Protein 8PZG (pdb70)

Organism: NCBI:txid77133

B-factor: mean 26.81, std 13.05, range [5.9, 89.73]

Sequence (596 aa):
TQQQAKANGISSINYEDRGPADGIPILLVNGYTSSTMMSWPLELMDGLKARGFRVIRYDNRDVGRTEKFKGVPDIGEVVKALREGKTPETPYTLSDMAADGIGLMDALGIERAHVMMGISMGGMIVQAMAINHPERLVSVTSIMSTTGNYDLPKASDEAMAALQQQPASHDREVVIRHRMKARRVYQSPAFPRSDEALYALCATEFDHMYYPEGASRQYAAIVGDGSRVERLKKVRVPFLVIHGKADPLVPVEGGIDTAKCVPGAKLELIEGMGHDLPVELCPRYVDLIAEHALAAGRKAATQQQAKANGISINYEDRGPADGIPILLVNGYTSTMMSWPLELMDGLKARGFRVIIRYDNRRDVGRTEKFKGVPDIGEVVKALREGKTPETPYTLSDMAADGIGLMDALGIERAHVMMGISMGGMIVQAMAINHPERLVSVTSIMSTTGNYDLPKASDEAMAALQQQPASHDREVVIRHRMKARRVYQSPAFPRSDEALYALCATEFDHMYYPEGASRQYAAIVGDGSRVERLKKVRVPFLVIHGKADPLVPVEGGIDTAKCVPGAKKLELIEGMGHDLPVELCPRYVDLIAEHALAAGRKAA

Radius of gyration: 26.82 Å; Cα contacts (8 Å, |Δi|>4): 1291; chains: 2; bounding box: 54×85×56 Å

Nearest PDB structures (foldseek):
  8pzg-assembly2_B  TM=1.003E+00  e=4.464E-68  metagenome
  7ots-assembly2_B  TM=7.977E-01  e=4.251E-17  Homo sapiens
  2wue-assembly1_A  TM=7.257E-01  e=4.369E-18  Mycobacterium tuberculosis H37Rv
  5jz9-assembly1_A  TM=7.332E-01  e=1.911E-17  Mycobacterium tuberculosis CDC1551
  8ckp-assembly1_I  TM=7.762E-01  e=7.441E-15  Haloferax mediterranei

InterPro domains:
  IPR000073 Alpha/beta hydrolase fold-1 [PF00561] (27-277)
  IPR029058 Alpha/Beta hydrolase fold [G3DSA:3.40.50.1820] (4-296)
  IPR029058 Alpha/Beta hydrolase fold [SSF53474] (5-291)
  IPR050471 AB hydrolase [PTHR43433] (5-297)

Foldseek 3Di:
DWDWDQFLNWIKTKDFQDDPQFAEEEEAEAFQFFQLQDDPLQVVLLVVLRYGYMYIGFEQHFPIHHDDDQDDLVQLVVCVVVVHQDDARDALLSRLRRRVRVCVRVVQQAHAYEYAASGLVSQLSCLLPPVRRYLEYERELYFQLAPPDDAFDPLLVCLVPDAFPDLDLVSRLVSVLVNCVVFFQQVFDDDPVVSSVSSNVRVVSDDRVSSRSRSVSNVNSVHGCLQSLLPGDRAYEFEYECRARHRHCVRSVSSQVRNPPYHYHYHYRGTRGDHSVCSNVVSVVVSVSSVVSNVDDD/DWDWFQFLNWIKIKDFQDDPQFAEEEEAEAFQFFQLLDDPLLVVLLVVLRYGYMYIGFEQAFPIDHDDDQDDVVQLVVCVVVVHQGDAPDALLSRLRRRVRVCVRVVHQAHAYEYAASGLVSVLSCLLPPVRRYLEYERELYAQLPPPDDAFDPLLVCLVPPAFPDQDLVSRLVSVLVSCVVFFQQVFDDDPVVSSVSSNVRVVSDDRVSSNSRSVSNVVSVHGCQVSQLPGDHAYEYEYECRERHRHCVRSVSSQVRHPPYHYHYHYSGYRGDHSVCSNVVSVVCSVSSVVSVVVVD

Structure (mmCIF, N/CA/C/O backbone):
data_8PZG
#
_entry.id   8PZG
#
_cell.length_a   43.980
_cell.length_b   74.950
_cell.length_c   159.440
_cell.angle_alpha   90.000
_cell.angle_beta   90.000
_cell.angle_gamma   90.000
#
_symmetry.space_group_name_H-M   'P 21 21 21'
#
loop_
_entity.id
_entity.type
_entity.pdbx_description
1 polymer ORF17
2 water water
#
loop_
_atom_site.group_PDB
_atom_site.id
_atom_site.type_symbol
_atom_site.label_atom_id
_atom_site.label_alt_id
_atom_site.label_comp_id
_atom_site.label_asym_id
_atom_site.label_entity_id
_atom_site.label_seq_id
_atom_site.pdbx_PDB_ins_code
_atom_site.Cartn_x
_atom_site.Cartn_y
_atom_site.Cartn_z
_atom_site.occupancy
_atom_site.B_iso_or_equiv
_atom_site.auth_seq_id
_atom_site.auth_comp_id
_atom_site.auth_asym_id
_atom_site.auth_atom_id
_atom_site.pdbx_PDB_model_num
ATOM 1 N N . THR A 1 11 ? -7.34547 26.43628 -9.58359 1.000 66.12196 2 THR A N 1
ATOM 2 C CA . THR A 1 11 ? -7.65980 26.45932 -11.00854 1.000 66.94460 2 THR A CA 1
ATOM 3 C C . THR A 1 11 ? -8.61048 27.60448 -11.34796 1.000 61.26858 2 THR A C 1
ATOM 4 O O . THR A 1 11 ? -8.25192 28.51007 -12.10012 1.000 61.21346 2 THR A O 1
ATOM 8 N N . GLN A 1 12 ? -9.81952 27.56016 -10.79293 1.000 57.10361 3 GLN A N 1
ATOM 9 C CA . GLN A 1 12 ? -10.78909 28.63690 -10.95879 1.000 58.33887 3 GLN A CA 1
ATOM 10 C C . GLN A 1 12 ? -10.63792 29.62269 -9.80688 1.000 54.31704 3 GLN A C 1
ATOM 11 O O . GLN A 1 12 ? -10.87158 29.26902 -8.64526 1.000 49.56243 3 GLN A O 1
ATOM 17 N N . GLN A 1 13 ? -10.26117 30.85555 -10.13230 1.000 51.20824 4 GLN A N 1
ATOM 18 C CA . GLN A 1 13 ? -10.08593 31.92122 -9.16111 1.000 50.19616 4 GLN A CA 1
ATOM 19 C C . GLN A 1 13 ? -11.01606 33.07414 -9.51217 1.000 44.91372 4 GLN A C 1
ATOM 20 O O . GLN A 1 13 ? -11.50391 33.18865 -10.63557 1.000 29.23640 4 GLN A O 1
ATOM 26 N N . GLN A 1 14 ? -11.26820 33.94166 -8.54185 1.000 53.31870 5 GLN A N 1
ATOM 27 C CA . GLN A 1 14 ? -12.19381 35.04681 -8.74613 1.000 56.46706 5 GLN A CA 1
ATOM 28 C C . GLN A 1 14 ? -11.48942 36.34417 -8.39027 1.000 57.06212 5 GLN A C 1
ATOM 29 O O . GLN A 1 14 ? -10.98350 36.49000 -7.27294 1.000 63.77323 5 GLN A O 1
ATOM 35 N N . ALA A 1 15 ? -11.45671 37.28039 -9.33796 1.000 47.64819 6 ALA A N 1
ATOM 36 C CA . ALA A 1 15 ? -10.72736 38.53009 -9.18625 1.000 40.44833 6 ALA A CA 1
ATOM 37 C C . ALA A 1 15 ? -11.67526 39.71123 -9.33009 1.000 33.33907 6 ALA A C 1
ATOM 38 O O . ALA A 1 15 ? -12.60860 39.67750 -10.13647 1.000 28.32956 6 ALA A O 1
ATOM 40 N N . LYS A 1 16 ? -11.43379 40.75530 -8.54466 1.000 33.86848 7 LYS A N 1
ATOM 41 C CA . LYS A 1 16 ? -12.10902 42.02948 -8.75175 1.000 35.77825 7 LYS A CA 1
ATOM 42 C C . LYS A 1 16 ? -11.48454 42.70982 -9.96442 1.000 36.86185 7 LYS A C 1
ATOM 43 O O . LYS A 1 16 ? -10.27903 42.97816 -9.98020 1.000 42.78427 7 LYS A O 1
ATOM 49 N N . ALA A 1 17 ? -12.29662 42.97327 -10.98392 1.000 30.65665 8 ALA A N 1
ATOM 50 C CA . ALA A 1 17 ? -11.82355 43.58600 -12.21795 1.000 29.45540 8 ALA A CA 1
ATOM 51 C C . ALA A 1 17 ? -12.92766 44.47917 -12.75821 1.000 28.02468 8 ALA A C 1
AT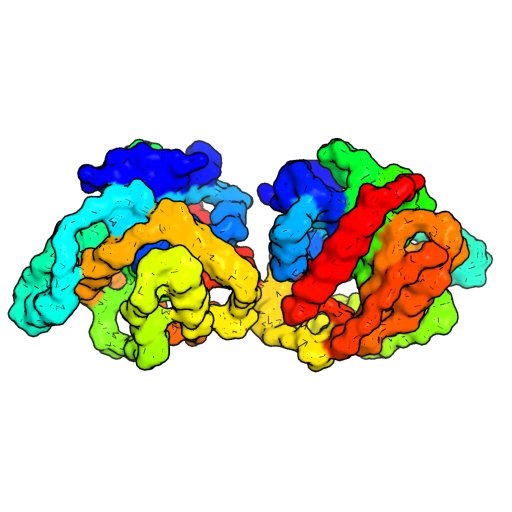OM 52 O O . ALA A 1 17 ? -14.09100 44.07112 -12.78684 1.000 26.90100 8 ALA A O 1
ATOM 54 N N . ASN A 1 18 ? -12.56251 45.69622 -13.17039 1.000 27.88376 9 ASN A N 1
ATOM 55 C CA . ASN A 1 18 ? -13.52810 46.67176 -13.68355 1.000 28.85305 9 ASN A CA 1
ATOM 56 C C . ASN A 1 18 ? -14.70411 46.85627 -12.72246 1.000 25.36477 9 ASN A C 1
ATOM 57 O O . ASN A 1 18 ? -15.83918 47.07305 -13.13979 1.000 25.95601 9 ASN A O 1
ATOM 62 N N . GLY A 1 19 ? -14.43894 46.74757 -11.41886 1.000 26.88215 10 GLY A N 1
ATOM 63 C CA . GLY A 1 19 ? -15.45952 46.92257 -10.40676 1.000 29.44813 10 GLY A CA 1
ATOM 64 C C . GLY A 1 19 ? -16.33440 45.71682 -10.13675 1.000 30.56995 10 GLY A C 1
ATOM 65 O O . GLY A 1 19 ? -17.19090 45.78396 -9.24009 1.000 33.53933 10 GLY A O 1
ATOM 66 N N . ILE A 1 20 ? -16.15908 44.61733 -10.86970 1.000 26.54191 11 ILE A N 1
ATOM 67 C CA . ILE A 1 20 ? -16.99985 43.43948 -10.71339 1.000 23.78386 11 ILE A CA 1
ATOM 68 C C . ILE A 1 20 ? -16.12618 42.23018 -10.39697 1.000 23.00615 11 ILE A C 1
ATOM 69 O O . ILE A 1 20 ? -14.90103 42.27748 -10.48773 1.000 24.80595 11 ILE A O 1
ATOM 74 N N A SER A 1 21 ? -16.78269 41.14334 -9.99618 0.700 22.81883 12 SER A N 1
ATOM 75 N N B SER A 1 21 ? -16.78327 41.12325 -10.05155 0.300 21.47128 12 SER A N 1
ATOM 76 C CA A SER A 1 21 ? -16.09538 39.90091 -9.67597 0.700 23.39001 12 SER A CA 1
ATOM 77 C CA B SER A 1 21 ? -16.10706 39.89013 -9.66055 0.300 21.12046 12 SER A CA 1
ATOM 78 C C A SER A 1 21 ? -16.09126 39.01632 -10.91501 0.700 20.52752 12 SER A C 1
ATOM 79 C C B SER A 1 21 ? -16.09077 38.94483 -10.86101 0.300 19.45508 12 SER A C 1
ATOM 80 O O A SER A 1 21 ? -17.15353 38.63189 -11.40817 0.700 21.15068 12 SER A O 1
ATOM 81 O O B SER A 1 21 ? -17.13975 38.44075 -11.27282 0.300 19.03828 12 SER A O 1
ATOM 86 N N . ILE A 1 22 ? -14.90301 38.69293 -11.41244 1.000 17.58479 13 ILE A N 1
ATOM 87 C CA . ILE A 1 22 ? -14.74292 37.89020 -12.62171 1.000 17.58987 13 ILE A CA 1
ATOM 88 C C . ILE A 1 22 ? -14.13481 36.54435 -12.25452 1.000 12.61292 13 ILE A C 1
ATOM 89 O O . ILE A 1 22 ? -13.03636 36.48312 -11.69167 1.000 16.85062 13 ILE A O 1
ATOM 94 N N . ASN A 1 23 ? -14.83157 35.46593 -12.60606 1.000 15.15913 14 ASN A N 1
ATOM 95 C CA . ASN A 1 23 ? -14.28525 34.12504 -12.46137 1.000 14.49635 14 ASN A CA 1
ATOM 96 C C . ASN A 1 23 ? -13.39834 33.83110 -13.66925 1.000 14.56754 14 ASN A C 1
ATOM 97 O O . ASN A 1 23 ? -13.81975 34.03095 -14.80960 1.000 14.72894 14 ASN A O 1
ATOM 102 N N . TYR A 1 24 ? -12.17622 33.34540 -13.42588 1.000 15.07949 15 TYR A N 1
ATOM 103 C CA . TYR A 1 24 ? -11.22629 33.15109 -14.51599 1.000 14.28451 15 TYR A CA 1
ATOM 104 C C . TYR A 1 24 ? -10.32557 31.95886 -14.23014 1.000 15.29320 15 TYR A C 1
ATOM 105 O O . TYR A 1 24 ? -10.32526 31.39831 -13.13066 1.000 16.93868 15 TYR A O 1
ATOM 114 N N . GLU A 1 25 ? -9.55531 31.57026 -15.24823 1.000 17.01500 16 GLU A N 1
ATOM 115 C CA . GLU A 1 25 ? -8.49485 30.57914 -15.09560 1.000 18.56322 16 GLU A CA 1
ATOM 116 C C . GLU A 1 25 ? -7.29742 31.04922 -15.90246 1.000 17.99668 16 GLU A C 1
ATOM 117 O O . GLU A 1 25 ? -7.41693 31.29404 -17.10703 1.000 18.48883 16 GLU A O 1
ATOM 123 N N . ASP A 1 26 ? -6.15954 31.20336 -15.22949 1.000 19.66332 17 ASP A N 1
ATOM 124 C CA . ASP A 1 26 ? -4.87898 31.47256 -15.87067 1.000 21.34424 17 ASP A CA 1
ATOM 125 C C . ASP A 1 26 ? -4.19905 30.12167 -16.03578 1.000 21.88138 17 ASP A C 1
ATOM 126 O O . ASP A 1 26 ? -3.81188 29.49499 -15.05027 1.000 23.33812 17 ASP A O 1
ATOM 131 N N . ARG A 1 27 ? -4.08123 29.65981 -17.28011 1.000 21.05973 18 ARG A N 1
ATOM 132 C CA . 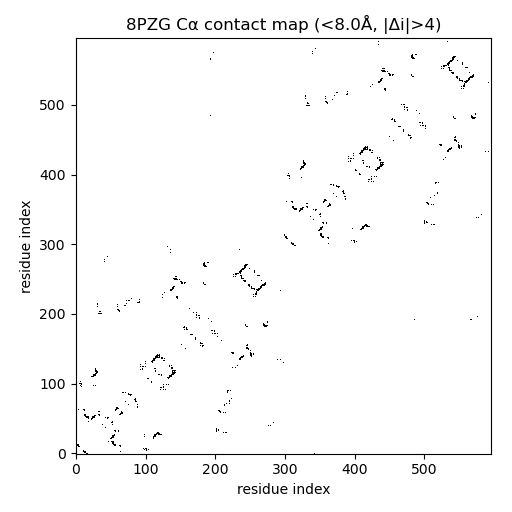ARG A 1 27 ? -3.57914 28.31481 -17.52877 1.000 19.77336 18 ARG A CA 1
ATOM 133 C C . ARG A 1 27 ? -2.05743 28.21499 -17.54891 1.000 24.71398 18 ARG A C 1
ATOM 134 O O . ARG A 1 27 ? -1.53439 27.10230 -17.63406 1.000 25.91211 18 ARG A O 1
ATOM 142 N N . GLY A 1 28 ? -1.33335 29.32754 -17.45909 1.000 23.43243 19 GLY A N 1
ATOM 143 C CA . GLY A 1 28 ? 0.10950 29.28348 -17.48411 1.000 24.49723 19 GLY A CA 1
ATOM 144 C C . GLY A 1 28 ? 0.64649 28.95311 -18.86090 1.000 26.48039 19 GLY A C 1
ATOM 145 O O . GLY A 1 28 ? -0.11171 28.75753 -19.81665 1.000 30.66395 19 GLY A O 1
ATOM 146 N N . PRO A 1 29 ? 1.97862 28.89959 -18.99531 1.000 28.64271 20 PRO A N 1
ATOM 147 C CA . PRO A 1 29 ? 2.98988 29.17064 -17.96537 1.000 28.31844 20 PRO A CA 1
ATOM 148 C C . PRO A 1 29 ? 3.14026 30.66642 -17.74471 1.000 32.57306 20 PRO A C 1
ATOM 149 O O . PRO A 1 29 ? 2.70323 31.44834 -18.57971 1.000 31.31654 20 PRO A O 1
ATOM 153 N N . ALA A 1 30 ? 3.76407 31.08735 -16.64078 1.000 35.79868 21 ALA A N 1
ATOM 154 C CA . ALA A 1 30 ? 3.77445 32.50359 -16.28363 1.000 37.98582 21 ALA A CA 1
ATOM 155 C C . ALA A 1 30 ? 4.55693 33.34974 -17.28166 1.000 36.31716 21 ALA A C 1
ATOM 156 O O . ALA A 1 30 ? 4.24106 34.52980 -17.46723 1.000 38.93406 21 ALA A O 1
ATOM 158 N N . ASP A 1 31 ? 5.57485 32.78081 -17.92374 1.000 38.43567 22 ASP A N 1
ATOM 159 C CA . ASP A 1 31 ? 6.37043 33.50629 -18.90372 1.000 35.84069 22 ASP A CA 1
ATOM 160 C C . ASP A 1 31 ? 5.86777 33.31419 -20.32408 1.000 31.87649 22 ASP A C 1
ATOM 161 O O . ASP A 1 31 ? 6.51457 33.78423 -21.26722 1.000 34.20496 22 ASP A O 1
ATOM 166 N N . GLY A 1 32 ? 4.73829 32.63358 -20.49489 1.000 26.90523 23 GLY A N 1
ATOM 167 C CA . GLY A 1 32 ? 4.17213 32.44744 -21.81078 1.000 25.87023 23 GLY A CA 1
ATOM 168 C C . GLY A 1 32 ? 3.61414 33.73776 -22.37323 1.000 22.78918 23 GLY A C 1
ATOM 169 O O . GLY A 1 32 ? 3.43219 34.73708 -21.68147 1.000 26.47221 23 GLY A O 1
ATOM 170 N N . ILE A 1 33 ? 3.33686 33.70196 -23.67117 1.000 21.79781 24 ILE A N 1
ATOM 171 C CA . ILE A 1 33 ? 2.74740 34.83600 -24.37465 1.000 21.35285 24 ILE A CA 1
ATOM 172 C C . ILE A 1 33 ? 1.28565 34.93771 -23.95266 1.000 20.35462 24 ILE A C 1
ATOM 173 O O . ILE A 1 33 ? 0.50614 34.00565 -24.20868 1.000 19.36067 24 ILE A O 1
ATOM 178 N N . PRO A 1 34 ? 0.86134 36.03460 -23.32284 1.000 19.21757 25 PRO A N 1
ATOM 179 C CA . PRO A 1 34 ? -0.50317 36.09058 -22.76934 1.000 17.24445 25 PRO A CA 1
ATOM 180 C C . PRO A 1 34 ? -1.53766 36.23836 -23.87204 1.000 15.92634 25 PRO A C 1
ATOM 181 O O . PRO A 1 34 ? -1.41625 37.10903 -24.73535 1.000 17.00862 25 PRO A O 1
ATOM 185 N N . ILE A 1 35 ? -2.57486 35.40046 -23.82117 1.000 16.78514 26 ILE A N 1
ATOM 186 C CA . ILE A 1 35 ? -3.69605 35.51378 -24.74421 1.000 16.42395 26 ILE A CA 1
ATOM 187 C C . ILE A 1 35 ? -4.99219 35.33913 -23.96390 1.000 15.65113 26 ILE A C 1
ATOM 188 O O . ILE A 1 35 ? -5.19396 34.32102 -23.28735 1.000 15.03728 26 ILE A O 1
ATOM 193 N N . LEU A 1 36 ? -5.86316 36.33790 -24.04509 1.000 14.57145 27 LEU A N 1
ATOM 194 C CA . LEU A 1 36 ? -7.14189 36.33920 -23.35906 1.000 14.67703 27 LEU A CA 1
ATOM 195 C C . LEU A 1 36 ? -8.19278 35.83930 -24.33121 1.000 15.14906 27 LEU A C 1
ATOM 196 O O . LEU A 1 36 ? -8.26728 36.32225 -25.46696 1.000 16.25015 27 LEU A O 1
ATOM 201 N N . LEU A 1 37 ? -8.98429 34.86034 -23.89049 1.000 14.70955 28 LEU A N 1
ATOM 202 C CA . LEU A 1 37 ? -10.03738 34.27395 -24.70480 1.000 13.57484 28 LEU A CA 1
ATOM 203 C C . LEU A 1 37 ? -11.37677 34.80157 -24.21425 1.000 13.24920 28 LEU A C 1
ATOM 204 O O . LEU A 1 37 ? -11.65115 34.76936 -23.01242 1.000 16.52858 28 LEU A O 1
ATOM 209 N N . VAL A 1 38 ? -12.21827 35.25756 -25.14166 1.000 13.75400 29 VAL A N 1
ATOM 210 C CA . VAL A 1 38 ? -13.49866 35.87086 -24.80265 1.000 12.82064 29 VAL A CA 1
ATOM 211 C C . VAL A 1 38 ? -14.63434 35.06064 -25.42652 1.000 13.52378 29 VAL A C 1
ATOM 212 O O . VAL A 1 38 ? -14.67874 34.88209 -26.65008 1.000 14.29318 29 VAL A O 1
ATOM 216 N N . ASN A 1 39 ? -15.56076 34.59446 -24.58941 1.000 13.73601 30 ASN A N 1
ATOM 217 C CA . ASN A 1 39 ? -16.63938 33.71728 -25.02777 1.000 13.71671 30 ASN A CA 1
ATOM 218 C C . ASN A 1 39 ? -17.78121 34.48563 -25.69358 1.000 14.93401 30 ASN A C 1
ATOM 219 O O . ASN A 1 39 ? -17.93756 35.70450 -25.55128 1.000 14.00425 30 ASN A O 1
ATOM 224 N N . GLY A 1 40 ? -18.62096 33.72617 -26.39524 1.000 15.47357 31 GLY A N 1
ATOM 225 C CA . GLY A 1 40 ? -19.78339 34.26853 -27.06455 1.000 14.80142 31 GLY A CA 1
ATOM 226 C C . GLY A 1 40 ? -21.01026 34.31112 -26.17227 1.000 16.28444 31 GLY A C 1
ATOM 227 O O . GLY A 1 40 ? -20.95847 34.05914 -24.96750 1.000 16.25909 31 GLY A O 1
ATOM 228 N N . TYR A 1 41 ? -22.14047 34.61679 -26.80397 1.000 16.37871 32 TYR A N 1
ATOM 229 C CA . TYR A 1 41 ? -23.39721 34.89197 -26.10958 1.000 15.94989 32 TYR A CA 1
ATOM 230 C C . TYR A 1 41 ? -23.84668 33.70522 -25.25647 1.000 14.35861 32 TYR A C 1
ATOM 231 O O . TYR A 1 41 ? -24.01977 32.59615 -25.76586 1.000 17.57146 32 TYR A O 1
ATOM 240 N N . THR A 1 42 ? -24.01812 33.94889 -23.95450 1.000 15.51824 33 THR A N 1
ATOM 241 C CA . THR A 1 42 ? -24.45074 32.99760 -22.93034 1.000 15.60042 33 THR A CA 1
ATOM 242 C C . THR A 1 42 ? -23.43075 31.90807 -22.62746 1.000 15.77017 33 THR A C 1
ATOM 243 O O . THR A 1 42 ? -23.67443 31.08591 -21.72332 1.000 18.20172 33 THR A O 1
ATOM 247 N N A SER A 1 43 ? -22.29897 31.87363 -23.32651 0.700 13.71501 34 SER A N 1
ATOM 248 N N B SER A 1 43 ? -22.28823 31.88471 -23.30953 0.300 14.28412 34 SER A N 1
ATOM 249 C CA A SER A 1 43 ? -21.33221 30.80283 -23.14695 0.700 16.89907 34 SER A CA 1
ATOM 250 C CA B SER A 1 43 ? -21.31551 30.80947 -23.16975 0.300 14.32455 34 SER A CA 1
ATOM 251 C C A SER A 1 43 ? -20.43741 31.08406 -21.95141 0.700 16.05976 34 SER A C 1
ATOM 252 C C B SER A 1 43 ? -20.37398 31.07390 -22.00042 0.300 13.34657 34 SER A C 1
ATOM 253 O O A SER A 1 43 ? -20.07794 32.23328 -21.68511 0.700 17.26486 34 SER A O 1
ATOM 254 O O B SER A 1 43 ? -19.91395 32.20124 -21.80470 0.300 11.97570 34 SER A O 1
ATOM 259 N N . THR A 1 44 ? -20.08061 30.02470 -21.23023 1.000 15.48392 35 THR A N 1
ATOM 260 C CA . THR A 1 44 ? -19.14431 30.13492 -20.12232 1.000 14.77243 35 THR A CA 1
ATOM 261 C C . THR A 1 44 ? -17.73245 29.81691 -20.60064 1.000 12.43780 35 THR A C 1
ATOM 262 O O . THR A 1 44 ? -17.51413 29.33956 -21.71778 1.000 15.27432 35 THR A O 1
ATOM 266 N N . MET A 1 45 ? -16.75822 30.07334 -19.72306 1.000 12.53220 36 MET A N 1
ATOM 267 C CA . MET A 1 45 ? -15.38026 29.75508 -20.05293 1.000 14.89174 36 MET A CA 1
ATOM 268 C C . MET A 1 45 ? -15.15300 28.26091 -20.22977 1.000 16.45110 36 MET A C 1
ATOM 269 O O . MET A 1 45 ? -14.11341 27.87084 -20.76938 1.000 15.93923 36 MET A O 1
ATOM 274 N N . MET A 1 46 ? -16.08955 27.41835 -19.79344 1.000 16.88903 37 MET A N 1
ATOM 275 C CA . MET A 1 46 ? -15.93929 25.97793 -19.92212 1.000 17.89689 37 MET A CA 1
ATOM 276 C C . MET A 1 46 ? -16.22772 25.47368 -21.32700 1.000 19.86566 37 MET A C 1
ATOM 277 O O . MET A 1 46 ? -16.13223 24.26603 -21.56219 1.000 24.77788 37 MET A O 1
ATOM 282 N N . SER A 1 47 ? -16.54699 26.35897 -22.27049 1.000 17.89129 38 SER A N 1
ATOM 283 C CA . SER A 1 47 ? -16.89324 25.91468 -23.61297 1.000 22.38612 38 SER A CA 1
ATOM 284 C C . SER A 1 47 ? -15.70059 25.80366 -24.55602 1.000 21.10282 38 SER A C 1
ATOM 285 O O . SER A 1 47 ? -15.86864 25.30157 -25.67169 1.000 25.92178 38 SER A O 1
ATOM 288 N N . TRP A 1 48 ? -14.50719 26.24701 -24.15618 1.000 19.01757 39 TRP A N 1
ATOM 289 C CA . TRP A 1 48 ? -13.40174 26.18074 -25.11183 1.000 19.12859 39 TRP A CA 1
ATOM 290 C C . TRP A 1 48 ? -12.92642 24.74004 -25.28994 1.000 20.97910 39 TRP A C 1
ATOM 291 O O . TRP A 1 48 ? -12.78529 24.00493 -24.30995 1.000 22.76542 39 TRP A O 1
ATOM 302 N N . PRO A 1 49 ? -12.63277 24.32802 -26.52293 1.000 19.84539 40 PRO A N 1
ATOM 303 C CA . PRO A 1 49 ? -12.10567 22.97347 -26.73978 1.000 22.03013 40 PRO A CA 1
ATOM 304 C C . PRO A 1 49 ? -10.72760 22.80189 -26.11808 1.000 19.51203 40 PRO A C 1
ATOM 305 O O . PRO A 1 49 ? -9.87407 23.68720 -26.19406 1.000 19.43098 40 PRO A O 1
ATOM 309 N N . LEU A 1 50 ? -10.50421 21.62878 -25.52114 1.000 22.41239 41 LEU A N 1
ATOM 310 C CA . LEU A 1 50 ? -9.19607 21.33904 -24.94006 1.000 24.53503 41 LEU A CA 1
ATOM 311 C C . LEU A 1 50 ? -8.09687 21.39152 -25.99401 1.000 21.88448 41 LEU A C 1
ATOM 312 O O . LEU A 1 50 ? -6.98261 21.85246 -25.71755 1.000 22.84570 41 LEU A O 1
ATOM 317 N N . GLU A 1 51 ? -8.39303 20.92403 -27.20983 1.000 20.71985 42 GLU A N 1
ATOM 318 C CA . GLU A 1 51 ? -7.38287 20.91013 -28.26335 1.000 20.91752 42 GLU A CA 1
ATOM 319 C C . GLU A 1 51 ? -6.92313 22.31703 -28.63057 1.000 18.35882 42 GLU A C 1
ATOM 320 O O . GLU A 1 51 ? -5.76423 22.51110 -29.01787 1.000 20.00880 42 GLU A O 1
ATOM 326 N N . LEU A 1 52 ? -7.80297 23.30988 -28.50083 1.000 18.14843 43 LEU A N 1
ATOM 327 C CA . LEU A 1 52 ? -7.40134 24.68141 -28.77986 1.000 17.44483 43 LEU A CA 1
ATOM 328 C C . LEU A 1 52 ? -6.50671 25.20932 -27.66918 1.000 16.56041 43 LEU A C 1
ATOM 329 O O . LEU A 1 52 ? -5.43461 25.76874 -27.92998 1.000 17.19153 43 LEU A O 1
ATOM 334 N N . MET A 1 53 ? -6.91658 25.00823 -26.41731 1.000 17.76031 44 MET A N 1
ATOM 335 C CA . MET A 1 53 ? -6.13455 25.52644 -25.30056 1.000 17.05815 44 MET A CA 1
ATOM 336 C C . MET A 1 53 ? -4.79937 24.80117 -25.16352 1.000 19.66976 44 MET A C 1
ATOM 337 O O . MET A 1 53 ? -3.76654 25.43801 -24.92065 1.000 19.49254 44 MET A O 1
ATOM 342 N N . ASP A 1 54 ? -4.79550 23.47312 -25.32257 1.000 20.84931 45 ASP A N 1
ATOM 343 C CA . ASP A 1 54 ? -3.54578 22.72191 -25.23620 1.000 25.53943 45 ASP A CA 1
ATOM 344 C C . ASP A 1 54 ? -2.62847 23.04821 -26.40508 1.000 23.66142 45 ASP A C 1
ATOM 345 O O . ASP A 1 54 ? -1.40235 23.11281 -26.24454 1.000 25.10902 45 ASP A O 1
ATOM 350 N N . GLY A 1 55 ? -3.19583 23.22411 -27.59643 1.000 19.31874 46 GLY A N 1
ATOM 351 C CA . GLY A 1 55 ? -2.36909 23.56253 -28.74394 1.000 19.89484 46 GLY A CA 1
ATOM 352 C C . GLY A 1 55 ? -1.69991 24.90895 -28.57822 1.000 18.96609 46 GLY A C 1
ATOM 353 O O . GLY A 1 55 ? -0.50998 25.06565 -28.87393 1.000 19.92761 46 GLY A O 1
ATOM 354 N N . LEU A 1 56 ? -2.44749 25.89258 -28.07660 1.000 17.83666 47 LEU A N 1
ATOM 355 C CA . LEU A 1 56 ? -1.87340 27.20884 -27.82321 1.000 18.55529 47 LEU A CA 1
ATOM 356 C C . LEU A 1 56 ? -0.78719 27.12260 -26.76126 1.000 18.60529 47 LEU A C 1
ATOM 357 O O . LEU A 1 56 ? 0.28129 27.71726 -26.91216 1.000 19.82098 47 LEU A O 1
ATOM 362 N N . LYS A 1 57 ? -1.03011 26.35835 -25.69208 1.000 19.08120 48 LYS A N 1
ATOM 363 C CA . LYS A 1 57 ? -0.01542 26.20586 -24.65176 1.000 19.33829 48 LYS A CA 1
ATOM 364 C C . LYS A 1 57 ? 1.23980 25.52660 -25.18320 1.000 18.80482 48 LYS A C 1
ATOM 365 O O . LYS A 1 57 ? 2.35803 25.88197 -24.79193 1.000 20.65653 48 LYS A O 1
ATOM 371 N N . ALA A 1 58 ? 1.08170 24.54331 -26.07207 1.000 19.62425 49 ALA A N 1
ATOM 372 C CA . ALA A 1 58 ? 2.24951 23.86643 -26.62413 1.000 21.24314 49 ALA A CA 1
ATOM 373 C C . ALA A 1 58 ? 3.08955 24.78765 -27.49794 1.000 22.25735 49 ALA A C 1
ATOM 374 O O . ALA A 1 58 ? 4.24538 24.46186 -27.78865 1.000 25.79099 49 ALA A O 1
ATOM 376 N N . ARG A 1 59 ? 2.54204 25.93121 -27.91232 1.000 24.61770 50 ARG A N 1
ATOM 377 C CA . ARG A 1 59 ? 3.26589 26.91978 -28.69646 1.000 27.91108 50 ARG A CA 1
ATOM 378 C C . ARG A 1 59 ? 3.70289 28.12119 -27.86623 1.000 27.06008 50 ARG A C 1
ATOM 379 O O . ARG A 1 59 ? 4.05370 29.16428 -28.42921 1.000 29.71604 50 ARG A O 1
ATOM 387 N N . GLY A 1 60 ? 3.69650 27.99411 -26.54382 1.000 24.13006 51 GLY A N 1
ATOM 388 C CA . GLY A 1 60 ? 4.21729 29.03319 -25.67933 1.000 22.59375 51 GLY A CA 1
ATOM 389 C C . GLY A 1 60 ? 3.22890 30.09822 -25.27417 1.000 21.25194 51 GLY A C 1
ATOM 390 O O . GLY A 1 60 ? 3.64571 31.12925 -24.73100 1.000 22.80892 51 GLY A O 1
ATOM 391 N N . PHE A 1 61 ? 1.93905 29.89093 -25.52182 1.000 19.56025 52 PHE A N 1
ATOM 392 C CA . PHE A 1 61 ? 0.91664 30.86242 -25.15816 1.000 17.99500 52 PHE A CA 1
ATOM 393 C C . PHE A 1 61 ? 0.35047 30.56507 -23.77960 1.000 16.75308 52 PHE A C 1
ATOM 394 O O . PHE A 1 61 ? -0.01896 29.42071 -23.47019 1.000 20.81894 52 PHE A O 1
ATOM 402 N N . ARG A 1 62 ? 0.28196 31.60915 -22.96653 1.000 17.57700 53 ARG A N 1
ATOM 403 C CA . ARG A 1 62 ? -0.34044 31.57875 -21.64984 1.000 17.86170 53 ARG A CA 1
ATOM 404 C C . ARG A 1 62 ? -1.80244 31.95261 -21.84243 1.000 16.96299 53 ARG A C 1
ATOM 405 O O . ARG A 1 62 ? -2.13555 33.12849 -22.04853 1.000 17.37474 53 ARG A O 1
ATOM 413 N N . VAL A 1 63 ? -2.68058 30.94991 -21.79191 1.000 16.21496 54 VAL A N 1
ATOM 414 C CA . VAL A 1 63 ? -4.10027 31.13128 -22.07949 1.000 16.59164 54 VAL A CA 1
ATOM 415 C C . VAL A 1 63 ? -4.84280 31.56971 -20.82036 1.000 16.21033 54 VAL A C 1
ATOM 416 O O . VAL A 1 63 ? -4.76103 30.92206 -19.76858 1.000 17.32130 54 VAL A O 1
ATOM 420 N N . ILE A 1 64 ? -5.58081 32.66581 -20.92529 1.000 16.07749 55 ILE A N 1
ATOM 421 C CA . ILE A 1 64 ? -6.40757 33.15367 -19.83245 1.000 15.64386 55 ILE A CA 1
ATOM 422 C C . ILE A 1 64 ? -7.84902 33.15217 -20.30863 1.000 13.66052 55 ILE A C 1
ATOM 423 O O . ILE A 1 64 ? -8.17831 33.82954 -21.28562 1.000 15.70499 55 ILE A O 1
ATOM 428 N N . ARG A 1 65 ? -8.69695 32.37509 -19.64530 1.000 14.30027 56 ARG A N 1
ATOM 429 C CA . ARG A 1 65 ? -10.11293 32.31234 -19.97492 1.000 13.43546 56 ARG A CA 1
ATOM 430 C C . ARG A 1 65 ? -10.93312 32.79471 -18.78435 1.000 14.41862 56 ARG A C 1
ATOM 431 O O . ARG A 1 65 ? -10.46189 32.79682 -17.64293 1.000 13.94462 56 ARG A O 1
ATOM 439 N N . TYR A 1 66 ? -12.15785 33.24556 -19.06108 1.000 12.05647 57 TYR A N 1
ATOM 440 C CA . TYR A 1 66 ? -12.96675 33.82596 -17.99715 1.000 12.58225 57 TYR A CA 1
ATOM 441 C C . TYR A 1 66 ? -14.43464 33.80979 -18.37857 1.000 10.93364 57 TYR A C 1
ATOM 442 O O . TYR A 1 66 ? -14.79599 33.79597 -19.55667 1.000 12.25075 57 TYR A O 1
ATOM 451 N N . ASP A 1 67 ? -15.27365 33.83817 -17.35043 1.000 12.11242 58 ASP A N 1
ATOM 452 C CA . ASP A 1 67 ? -16.71241 33.98334 -17.52919 1.000 10.61573 58 ASP A CA 1
ATOM 453 C C . ASP A 1 67 ? -17.04173 35.46061 -17.73981 1.000 11.68000 58 ASP A C 1
ATOM 454 O O . ASP A 1 67 ? -16.66388 36.31261 -16.92619 1.000 13.97996 58 ASP A O 1
ATOM 459 N N . ASN A 1 68 ? -17.70688 35.77314 -18.84514 1.000 13.37332 59 ASN A N 1
ATOM 460 C CA . ASN A 1 68 ? -18.20820 37.12511 -19.04680 1.000 15.10568 59 ASN A CA 1
ATOM 461 C C . ASN A 1 68 ? -19.21420 37.49078 -17.96122 1.000 14.44622 59 ASN A C 1
ATOM 462 O O . ASN A 1 68 ? -19.75738 36.63477 -17.25857 1.000 14.12693 59 ASN A O 1
ATOM 467 N N . ARG A 1 69 ? -19.49016 38.78319 -17.83741 1.000 15.97001 60 ARG A N 1
ATOM 468 C CA . ARG A 1 69 ? -20.55988 39.17060 -16.93571 1.000 17.05463 60 ARG A CA 1
ATOM 469 C C . ARG A 1 69 ? -21.86251 38.49217 -17.35626 1.000 16.51787 60 ARG A C 1
ATOM 470 O O . ARG A 1 69 ? -22.10039 38.21799 -18.53366 1.000 16.34338 60 ARG A O 1
ATOM 478 N N . ASP A 1 70 ? -22.66791 38.13667 -16.36314 1.000 15.73549 61 ASP A N 1
ATOM 479 C CA . ASP A 1 70 ? -23.98267 37.52718 -16.52888 1.000 14.28298 61 ASP A CA 1
ATOM 480 C C . ASP A 1 70 ? -23.95386 36.05539 -16.92030 1.000 15.74999 61 ASP A C 1
ATOM 481 O O . ASP A 1 70 ? -24.99819 35.50898 -17.26424 1.000 19.08159 61 ASP A O 1
ATOM 486 N N . VAL A 1 71 ? -22.79857 35.38454 -16.85756 1.000 14.44700 62 VAL A N 1
ATOM 487 C CA . VAL A 1 71 ? -22.71654 33.95398 -17.13966 1.000 14.49907 62 VAL A CA 1
ATOM 488 C C . VAL A 1 71 ? -21.77449 33.29417 -16.14683 1.000 13.09701 62 VAL A C 1
ATOM 489 O O . VAL A 1 71 ? -20.97068 33.95327 -15.48433 1.000 15.69214 62 VAL A O 1
ATOM 493 N N . GLY A 1 72 ? -21.88186 31.96973 -16.05640 1.000 13.35388 63 GLY A N 1
ATOM 494 C CA . GLY A 1 72 ? -20.89742 31.22183 -15.30124 1.000 13.79641 63 GLY A CA 1
ATOM 495 C C . GLY A 1 72 ? -20.86864 31.68739 -13.87191 1.000 15.74821 63 GLY A C 1
ATOM 496 O O . GLY A 1 72 ? -21.90640 31.86647 -13.22524 1.000 15.19510 63 GLY A O 1
ATOM 497 N N . ARG A 1 73 ? -19.65655 31.86943 -13.35903 1.000 15.87256 64 ARG A N 1
ATOM 498 C CA . ARG A 1 73 ? -19.46570 32.21427 -11.96194 1.000 16.26271 64 ARG A CA 1
ATOM 499 C C . ARG A 1 73 ? -18.96053 33.63976 -11.78745 1.000 14.75795 64 ARG A C 1
ATOM 500 O O . ARG A 1 73 ? -18.45909 34.00372 -10.72108 1.000 17.08721 64 ARG A O 1
ATOM 508 N N . THR A 1 74 ? -19.13545 34.46029 -12.80910 1.000 14.45404 65 THR A N 1
ATOM 509 C CA . THR A 1 74 ? -18.88449 35.88786 -12.73091 1.000 14.09114 65 THR A CA 1
ATOM 510 C C . THR A 1 74 ? -20.14717 36.61094 -12.25665 1.000 17.12116 65 THR A C 1
ATOM 511 O O . THR A 1 74 ? -21.26255 36.08243 -12.32531 1.000 17.30387 65 THR A O 1
ATOM 515 N N . GLU A 1 75 ? -19.94718 37.81180 -11.71579 1.000 16.91305 66 GLU A N 1
ATOM 516 C CA . GLU A 1 75 ? -21.03637 38.61488 -11.17017 1.000 18.23361 66 GLU A CA 1
ATOM 517 C C . GLU A 1 75 ? -22.17708 38.76832 -12.16941 1.000 17.97904 66 GLU A C 1
ATOM 518 O O . GLU A 1 75 ? -21.95782 38.86637 -13.38183 1.000 20.36896 66 GLU A O 1
ATOM 524 N N . LYS A 1 76 ? -23.40372 38.80481 -11.64651 1.000 17.37818 67 LYS A N 1
ATOM 525 C CA . LYS A 1 76 ? -24.61024 38.94940 -12.44644 1.000 20.35703 67 LYS A CA 1
ATOM 526 C C . LYS A 1 76 ? -25.23591 40.31799 -12.19924 1.000 19.56568 67 LYS A C 1
ATOM 527 O O . LYS A 1 76 ? -25.05822 40.91993 -11.13517 1.000 23.41386 67 LYS A O 1
ATOM 533 N N . PHE A 1 77 ? -25.97294 40.80829 -13.19173 1.000 18.09133 68 PHE A N 1
ATOM 534 C CA . PHE A 1 77 ? -26.53533 42.15208 -13.14928 1.000 19.37591 68 PHE A CA 1
ATOM 535 C C . PHE A 1 77 ? -28.05807 42.09340 -13.07741 1.000 20.97973 68 PHE A C 1
ATOM 536 O O . PHE A 1 77 ? -28.64253 41.04512 -12.79748 1.000 22.66279 68 PHE A O 1
ATOM 544 N N . LYS A 1 78 ? -28.70730 43.23393 -13.29547 1.000 23.21320 69 LYS A N 1
ATOM 545 C CA . LYS A 1 78 ? -30.14799 43.31250 -13.09087 1.000 26.82535 69 LYS A CA 1
ATOM 546 C C . LYS A 1 78 ? -30.81508 44.09961 -14.20852 1.000 28.20458 69 LYS A C 1
ATOM 547 O O . LYS A 1 78 ? -30.20632 44.97139 -14.83601 1.000 30.70112 69 LYS A O 1
ATOM 553 N N . GLY A 1 79 ? -32.07074 43.77352 -14.44600 1.000 29.51337 70 GLY A N 1
ATOM 554 C CA . GLY A 1 79 ? -32.86232 44.40558 -15.47651 1.000 30.34259 70 GLY A CA 1
ATOM 555 C C . GLY A 1 79 ? -33.15688 43.44538 -16.61584 1.000 29.46341 70 GLY A C 1
ATOM 556 O O . GLY A 1 79 ? -32.34351 42.57903 -16.96473 1.000 32.90876 70 GLY A O 1
ATOM 557 N N . VAL A 1 80 ? -34.34322 43.59009 -17.19547 1.000 29.68769 71 VAL A N 1
ATOM 558 C CA . VAL A 1 80 ? -34.72095 42.82827 -18.38138 1.000 31.59954 71 VAL A CA 1
ATOM 559 C C . VAL A 1 80 ? -34.91899 43.82755 -19.51362 1.000 29.31426 71 VAL A C 1
ATOM 560 O O . VAL A 1 80 ? -36.00552 44.39877 -19.65280 1.000 32.01171 71 VAL A O 1
ATOM 564 N N . PRO A 1 81 ? -33.90565 44.07895 -20.32952 1.000 26.74831 72 PRO A N 1
ATOM 565 C CA . PRO A 1 81 ? -34.04181 45.07965 -21.39271 1.000 27.45971 72 PRO A CA 1
ATOM 566 C C . PRO A 1 81 ? -34.93922 44.57713 -22.50813 1.000 32.15689 72 PRO A C 1
ATOM 567 O O . PRO A 1 81 ? -34.92526 43.39732 -22.86972 1.000 37.79694 72 PRO A O 1
ATOM 571 N N . ASP A 1 82 ? -35.71238 45.49926 -23.06908 1.000 29.96685 73 ASP A N 1
ATOM 572 C CA . ASP A 1 82 ? -36.58022 45.20839 -24.20193 1.000 33.99182 73 ASP A CA 1
ATOM 573 C C . ASP A 1 82 ? -35.83687 45.51536 -25.49775 1.000 31.34867 73 ASP A C 1
ATOM 574 O O . ASP A 1 82 ? -35.48781 46.67229 -25.75973 1.000 29.02655 73 ASP A O 1
ATOM 579 N N . ILE A 1 83 ? -35.61177 44.48107 -26.31191 1.000 28.29736 74 ILE A N 1
ATOM 580 C CA . ILE A 1 83 ? -34.83956 44.64771 -27.54247 1.000 28.11672 74 ILE A CA 1
ATOM 581 C C . ILE A 1 83 ? -35.53572 45.60537 -28.49840 1.000 26.08262 74 ILE A C 1
ATOM 582 O O . ILE A 1 83 ? -34.88332 46.36629 -29.22103 1.000 28.28782 74 ILE A O 1
ATOM 587 N N . GLY A 1 84 ? -36.86674 45.58973 -28.51645 1.000 26.09242 75 GLY A N 1
ATOM 588 C CA . GLY A 1 84 ? -37.59012 46.48913 -29.40166 1.000 25.97193 75 GLY A CA 1
ATOM 589 C C . GLY A 1 84 ? -37.37156 47.94732 -29.05250 1.000 27.81772 75 GLY A C 1
ATOM 590 O O . GLY A 1 84 ? -37.32338 48.80648 -29.93597 1.000 29.88741 75 GLY A O 1
ATOM 591 N N . GLU A 1 85 ? -37.22942 48.24544 -27.76007 1.000 26.89784 76 GLU A N 1
ATOM 592 C CA . GLU A 1 85 ? -36.90296 49.60772 -27.35109 1.000 30.24861 76 GLU A CA 1
ATOM 593 C C . GLU A 1 85 ? -35.48975 49.98877 -27.78082 1.000 26.02261 76 GLU A C 1
ATOM 594 O O . GLU A 1 85 ? -35.25269 51.11418 -28.23928 1.000 25.00381 76 GLU A O 1
ATOM 600 N N . VAL A 1 86 ? -34.54293 49.05924 -27.64729 1.000 23.96763 77 VAL A N 1
ATOM 601 C CA . VAL A 1 86 ? -33.16758 49.30264 -28.07790 1.000 19.51216 77 VAL A CA 1
ATOM 602 C C . VAL A 1 86 ? -33.11498 49.55258 -29.57612 1.000 21.04651 77 VAL A C 1
ATOM 603 O O . VAL A 1 86 ? -32.49084 50.51555 -30.04335 1.000 20.70590 77 VAL A O 1
ATOM 607 N N . VAL A 1 87 ? -33.75457 48.67362 -30.35334 1.000 23.06175 78 VAL A N 1
ATOM 608 C CA . VAL A 1 87 ? -33.74498 48.81283 -31.80577 1.000 25.01677 78 VAL A CA 1
ATOM 609 C C . VAL A 1 87 ? -34.40585 50.11934 -32.21966 1.000 22.92719 78 VAL A C 1
ATOM 610 O O . VAL A 1 87 ? -33.97421 50.77650 -33.17530 1.000 23.26093 78 VAL A O 1
ATOM 614 N N . LYS A 1 88 ? -35.46141 50.52090 -31.50207 1.000 24.80085 79 LYS A N 1
ATOM 615 C CA . LYS A 1 88 ? -36.12772 51.78242 -31.80610 1.000 27.42359 79 LYS A CA 1
ATOM 616 C C . LYS A 1 88 ? -35.19096 52.96302 -31.59336 1.000 26.35696 79 LYS A C 1
ATOM 617 O O . LYS A 1 88 ? -35.17107 53.90050 -32.39747 1.000 26.38971 79 LYS A O 1
ATOM 623 N N . ALA A 1 89 ? -34.39932 52.93630 -30.51883 1.000 25.27532 80 ALA A N 1
ATOM 624 C CA . ALA A 1 89 ? -33.46654 54.03453 -30.28089 1.000 23.69793 80 ALA A CA 1
ATOM 625 C C . ALA A 1 89 ? -32.42545 54.12014 -31.39081 1.000 23.68792 80 ALA A C 1
ATOM 626 O O . ALA A 1 89 ? -32.09256 55.21700 -31.85574 1.000 24.09537 80 ALA A O 1
ATOM 628 N N . LEU A 1 90 ? -31.91556 52.96644 -31.83792 1.000 24.15525 81 LEU A N 1
ATOM 629 C CA . LEU A 1 90 ? -30.93745 52.93660 -32.92373 1.000 27.36254 81 LEU A CA 1
ATOM 630 C C . LEU A 1 90 ? -31.52311 53.48387 -34.22061 1.000 33.27747 81 LEU A C 1
ATOM 631 O O . LEU A 1 90 ? -30.86368 54.25370 -34.92984 1.000 33.59401 81 LEU A O 1
ATOM 636 N N . ARG A 1 91 ? -32.76389 53.10567 -34.54758 1.000 36.16455 82 ARG A N 1
ATOM 637 C CA . ARG A 1 91 ? -33.36047 53.57900 -35.79358 1.000 43.65041 82 ARG A CA 1
ATOM 638 C C . ARG A 1 91 ? -33.70841 55.06051 -35.72122 1.000 45.12516 82 ARG A C 1
ATOM 639 O O . ARG A 1 91 ? -33.77185 55.73250 -36.75748 1.000 43.96412 82 ARG A O 1
ATOM 647 N N . GLU A 1 92 ? -33.92878 55.58395 -34.51641 1.000 45.55268 83 GLU A N 1
ATOM 648 C CA . GLU A 1 92 ? -34.07560 57.01645 -34.28940 1.000 48.26441 83 GLU A CA 1
ATOM 649 C C . GLU A 1 92 ? -32.73561 57.74090 -34.26175 1.000 44.20421 83 GLU A C 1
ATOM 650 O O . GLU A 1 92 ? -32.70728 58.95541 -34.03575 1.000 42.76471 83 GLU A O 1
ATOM 656 N N . GLY A 1 93 ? -31.63356 57.02607 -34.47567 1.000 38.68266 84 GLY A N 1
ATOM 657 C CA . GLY A 1 93 ? -30.31305 57.61814 -34.44844 1.000 42.89920 84 GLY A CA 1
ATOM 658 C C . GLY A 1 93 ? -29.78726 57.97548 -33.07916 1.000 42.45349 84 GLY A C 1
ATOM 659 O O . GLY A 1 93 ? -28.77657 58.67752 -32.98936 1.000 42.70204 84 GLY A O 1
ATOM 660 N N . LYS A 1 94 ? -30.42774 57.50690 -32.01243 1.000 38.18918 85 LYS A N 1
ATOM 661 C CA . LYS A 1 94 ? -30.05111 57.84186 -30.64827 1.000 37.09776 85 LYS A CA 1
ATOM 662 C C . LYS A 1 94 ? -29.16254 56.75040 -30.05489 1.000 36.73297 85 LYS A C 1
ATOM 663 O O . LYS A 1 94 ? -28.96597 55.67940 -30.63724 1.000 35.35272 85 LYS A O 1
ATOM 669 N N . THR A 1 95 ? -28.60925 57.04185 -28.87859 1.000 36.48392 86 THR A N 1
ATOM 670 C CA . THR A 1 95 ? -27.80035 56.06736 -28.15762 1.000 39.18258 86 THR A CA 1
ATOM 671 C C . THR A 1 95 ? -28.69953 55.28302 -27.21269 1.000 37.34137 86 THR A C 1
ATOM 672 O O . THR A 1 95 ? -29.30475 55.88381 -26.31530 1.000 38.48918 86 THR A O 1
ATOM 676 N N . PRO A 1 96 ? -28.82998 53.96758 -27.37405 1.000 29.90806 87 PRO A N 1
ATOM 677 C CA . PRO A 1 96 ? -29.79239 53.22315 -26.55360 1.000 30.03269 87 PRO A CA 1
ATOM 678 C C . PRO A 1 96 ? -29.32609 53.07007 -25.11415 1.000 29.98493 87 PRO A C 1
ATOM 679 O O . PRO A 1 96 ? -28.13243 53.09830 -24.81265 1.000 32.46066 87 PRO A O 1
ATOM 683 N N . GLU A 1 97 ? -30.29709 52.91111 -24.21863 1.000 32.94148 88 GLU A N 1
ATOM 684 C CA . GLU A 1 97 ? -30.03556 52.70146 -22.80078 1.000 41.39288 88 GLU A CA 1
ATOM 685 C C . GLU A 1 97 ? -30.20320 51.21970 -22.48192 1.000 33.80571 88 GLU A C 1
ATOM 686 O O . GLU A 1 97 ? -31.27495 50.64798 -22.70822 1.000 35.97698 88 GLU A O 1
ATOM 692 N N . THR A 1 98 ? -29.14288 50.60171 -21.98116 1.000 30.18148 89 THR A N 1
ATOM 693 C CA . THR A 1 98 ? -29.13819 49.20073 -21.59396 1.000 26.87933 89 THR A CA 1
ATOM 694 C C . THR A 1 98 ? -28.41120 49.09907 -20.26249 1.000 27.24276 89 THR A C 1
ATOM 695 O O . THR A 1 98 ? -27.67362 50.01496 -19.88733 1.000 27.81487 89 THR A O 1
ATOM 699 N N . PRO A 1 99 ? -28.60732 47.99934 -19.51900 1.000 24.05802 90 PRO A N 1
ATOM 700 C CA . PRO A 1 99 ? -27.89411 47.84850 -18.23773 1.000 26.07104 90 PRO A CA 1
ATOM 701 C C . PRO A 1 99 ? -26.38687 47.99643 -18.34874 1.000 25.98841 90 PRO A C 1
ATOM 702 O O . PRO A 1 99 ? -25.76089 48.59395 -17.46582 1.000 26.53657 90 PRO A O 1
ATOM 706 N N . TYR A 1 100 ? -25.78617 47.46583 -19.40936 1.000 22.87524 91 TYR A N 1
ATOM 707 C CA . TYR A 1 100 ? -24.36966 47.66753 -19.67223 1.000 20.71037 91 TYR A CA 1
ATOM 708 C C . TYR A 1 100 ? -24.16843 47.56535 -21.17925 1.000 23.39980 91 TYR A C 1
ATOM 709 O O . TYR A 1 100 ? -25.06827 47.15921 -21.92080 1.000 22.27202 91 TYR A O 1
ATOM 718 N N . THR A 1 101 ? -22.98306 47.94269 -21.63310 1.000 24.06187 92 THR A N 1
ATOM 719 C CA . THR A 1 101 ? -22.69009 47.98067 -23.05752 1.000 21.82409 92 THR A CA 1
ATOM 720 C C . THR A 1 101 ? -21.60684 46.96755 -23.39745 1.000 19.75190 92 THR A C 1
ATOM 721 O O . THR A 1 101 ? -20.96451 46.38375 -22.51970 1.000 19.85380 92 THR A O 1
ATOM 725 N N . LEU A 1 102 ? -21.40818 46.76921 -24.70320 1.000 23.17242 93 LEU A N 1
ATOM 726 C CA . LEU A 1 102 ? -20.26058 45.99962 -25.17149 1.000 23.72612 93 LEU A CA 1
ATOM 727 C C . LEU A 1 102 ? -18.95835 46.60696 -24.66979 1.000 20.74295 93 LEU A C 1
ATOM 728 O O . LEU A 1 102 ? -18.01718 45.88134 -24.32906 1.000 22.23214 93 LEU A O 1
ATOM 733 N N . SER A 1 103 ? -18.88188 47.94020 -24.62105 1.000 20.95997 94 SER A N 1
ATOM 734 C CA . SER A 1 103 ? -17.67781 48.58833 -24.10747 1.000 22.15539 94 SER A CA 1
ATOM 735 C C . SER A 1 103 ? -17.40814 48.19073 -22.66041 1.000 18.86192 94 SER A C 1
ATOM 736 O O . SER A 1 103 ? -16.25253 47.99340 -22.26840 1.000 20.51638 94 SER A O 1
ATOM 739 N N . ASP A 1 104 ? -18.46036 48.09458 -21.84294 1.000 19.79595 95 ASP A N 1
ATOM 740 C CA . ASP A 1 104 ? -18.28475 47.62066 -20.47402 1.000 21.39780 95 ASP A CA 1
ATOM 741 C C . ASP A 1 104 ? -17.73794 46.19928 -20.44835 1.000 17.91335 95 ASP A C 1
ATOM 742 O O . ASP A 1 104 ? -16.85454 45.88091 -19.64597 1.000 18.51818 95 ASP A O 1
ATOM 747 N N . MET A 1 105 ? -18.25905 45.32628 -21.31367 1.000 17.50201 96 MET A N 1
ATOM 748 C CA . MET A 1 105 ? -17.76185 43.95514 -21.35591 1.000 17.62688 96 MET A CA 1
ATOM 749 C C . MET A 1 105 ? -16.30767 43.91171 -21.80383 1.000 17.33483 96 MET A C 1
ATOM 750 O O . MET A 1 105 ? -15.52356 43.08451 -21.32272 1.000 19.29351 96 MET A O 1
ATOM 755 N N . ALA A 1 106 ? -15.92549 44.79247 -22.72594 1.000 17.10364 97 ALA A N 1
ATOM 756 C CA . ALA A 1 106 ? -14.51832 44.89020 -23.10326 1.000 19.48842 97 ALA A CA 1
ATOM 757 C C . ALA A 1 106 ? -13.66509 45.36654 -21.93347 1.000 19.51530 97 ALA A C 1
ATOM 758 O O . ALA A 1 106 ? -12.55159 44.87001 -21.72500 1.000 19.03927 97 ALA A O 1
ATOM 760 N N . ALA A 1 107 ? -14.16491 46.34596 -21.17037 1.000 19.41069 98 ALA A N 1
ATOM 761 C CA . ALA A 1 107 ? -13.43064 46.83835 -20.00865 1.000 20.06326 98 ALA A CA 1
ATOM 762 C C . ALA A 1 107 ? -13.27369 45.76464 -18.94486 1.000 20.53795 98 ALA A C 1
ATOM 763 O O . ALA A 1 107 ? -12.29385 45.78630 -18.19359 1.000 21.57519 98 ALA A O 1
ATOM 765 N N . ASP A 1 108 ? -14.21309 44.81061 -18.87742 1.000 18.91734 99 ASP A N 1
ATOM 766 C CA . ASP A 1 108 ? -14.06690 43.67225 -17.96764 1.000 16.54141 99 ASP A CA 1
ATOM 767 C C . ASP A 1 108 ? -12.81102 42.86847 -18.28110 1.000 16.32600 99 ASP A C 1
ATOM 768 O O . ASP A 1 108 ? -12.02229 42.56314 -17.38393 1.000 18.84762 99 ASP A O 1
ATOM 773 N N . GLY A 1 109 ? -12.62897 42.48507 -19.54998 1.000 19.32473 100 GLY A N 1
ATOM 774 C CA . GLY A 1 109 ? -11.44725 41.71844 -19.92339 1.000 19.41392 100 GLY A CA 1
ATOM 775 C C . GLY A 1 109 ? -10.15306 42.48412 -19.71947 1.000 18.09844 100 GLY A C 1
ATOM 776 O O . GLY A 1 109 ? -9.15458 41.92331 -19.26072 1.000 18.58508 100 GLY A O 1
ATOM 777 N N . ILE A 1 110 ? -10.14365 43.76847 -20.08153 1.000 18.64638 101 ILE A N 1
ATOM 778 C CA . ILE A 1 110 ? -8.97679 44.60558 -19.81787 1.000 20.00058 101 ILE A CA 1
ATOM 779 C C . ILE A 1 110 ? -8.71554 44.68848 -18.32032 1.000 19.98873 101 ILE A C 1
ATOM 780 O O . ILE A 1 110 ? -7.56518 44.63720 -17.87201 1.000 20.31940 101 ILE A O 1
ATOM 785 N N . GLY A 1 111 ? -9.78112 44.82395 -17.52459 1.000 22.67439 102 GLY A N 1
ATOM 786 C CA . GLY A 1 111 ? -9.62184 44.86062 -16.08082 1.000 21.17142 102 GLY A CA 1
ATOM 787 C C . GLY A 1 111 ? -9.04127 43.58086 -15.52114 1.000 20.42251 102 GLY A C 1
ATOM 788 O O . GLY A 1 111 ? -8.29769 43.61001 -14.53662 1.000 23.07311 102 GLY A O 1
ATOM 789 N N . LEU A 1 112 ? -9.35836 42.44281 -16.13956 1.000 20.81362 103 LEU A N 1
ATOM 790 C CA . LEU A 1 112 ? -8.74495 41.19038 -15.71895 1.000 21.49572 103 LEU A CA 1
ATOM 791 C C . LEU A 1 112 ? -7.24882 41.17914 -16.01876 1.000 21.65826 103 LEU A C 1
ATOM 792 O O . LEU A 1 112 ? -6.45167 40.72090 -15.19210 1.000 24.40065 103 LEU A O 1
ATOM 797 N N . MET A 1 113 ? -6.84405 41.68974 -17.18709 1.000 22.34150 104 MET A N 1
ATOM 798 C CA . MET A 1 113 ? -5.41893 41.86732 -17.45667 1.000 22.23820 104 MET A CA 1
ATOM 799 C C . MET A 1 113 ? -4.76631 42.70539 -16.36465 1.000 23.35167 104 MET A C 1
ATOM 800 O O . MET A 1 113 ? -3.68111 42.37147 -15.87096 1.000 26.66741 104 MET A O 1
ATOM 805 N N . ASP A 1 114 ? -5.42041 43.80456 -15.97301 1.000 25.48952 105 ASP A N 1
ATOM 806 C CA . ASP A 1 114 ? -4.89655 44.62932 -14.88726 1.000 26.56249 105 ASP A CA 1
ATOM 807 C C . ASP A 1 114 ? -4.73887 43.80864 -13.61504 1.000 26.21778 105 ASP A C 1
ATOM 808 O O . ASP A 1 114 ? -3.71181 43.88533 -12.93262 1.000 27.12581 105 ASP A O 1
ATOM 813 N N . ALA A 1 115 ? -5.75309 43.00476 -13.28665 1.000 27.58743 106 ALA A N 1
ATOM 814 C CA . ALA A 1 115 ? -5.69903 42.19909 -12.07245 1.000 29.25111 106 ALA A CA 1
ATOM 815 C C . ALA A 1 115 ? -4.56987 41.17669 -12.11398 1.000 30.28478 106 ALA A C 1
ATOM 816 O O . ALA A 1 115 ? -4.08551 40.75464 -11.06225 1.000 33.37431 106 ALA A O 1
ATOM 818 N N . LEU A 1 116 ? -4.13314 40.77392 -13.30566 1.000 26.91769 107 LEU A N 1
ATOM 819 C CA . LEU A 1 116 ? -3.05474 39.80743 -13.46100 1.000 29.41196 107 LEU A CA 1
ATOM 820 C C . LEU A 1 116 ? -1.69751 40.46331 -13.68724 1.000 30.28297 107 LEU A C 1
ATOM 821 O O . LEU A 1 116 ? -0.69432 39.75423 -13.81897 1.000 34.80847 107 LEU A O 1
ATOM 826 N N . GLY A 1 117 ? -1.63533 41.79329 -13.70343 1.000 30.96337 108 GLY A N 1
ATOM 827 C CA . GLY A 1 117 ? -0.36948 42.47121 -13.89128 1.000 31.84543 108 GLY A CA 1
ATOM 828 C C . GLY A 1 117 ? 0.15133 42.45324 -15.30716 1.000 31.41863 108 GLY A C 1
ATOM 829 O O . GLY A 1 117 ? 1.36017 42.60666 -15.51463 1.000 33.83975 108 GLY A O 1
ATOM 830 N N . ILE A 1 118 ? -0.72697 42.27955 -16.29212 1.000 28.19264 109 ILE A N 1
ATOM 831 C CA . ILE A 1 118 ? -0.33511 42.16838 -17.69143 1.000 29.20034 109 ILE A CA 1
ATOM 832 C C . ILE A 1 118 ? -0.49060 43.53275 -18.34631 1.000 26.78219 109 ILE A C 1
ATOM 833 O O . ILE A 1 118 ? -1.52885 44.18812 -18.19431 1.000 27.27775 109 ILE A O 1
ATOM 838 N N . GLU A 1 119 ? 0.54278 43.96477 -19.06989 1.000 29.16171 110 GLU A N 1
ATOM 839 C CA . GLU A 1 119 ? 0.50991 45.26856 -19.72485 1.000 31.80849 110 GLU A CA 1
ATOM 840 C C . GLU A 1 119 ? -0.22012 45.19347 -21.06058 1.000 29.82916 110 GLU A C 1
ATOM 841 O O . GLU A 1 119 ? -1.23905 45.86129 -21.26437 1.000 31.35162 110 GLU A O 1
ATOM 847 N N . ARG A 1 120 ? 0.28744 44.38641 -21.98606 1.000 26.13974 111 ARG A N 1
ATOM 848 C CA . ARG A 1 120 ? -0.37690 44.16816 -23.26028 1.000 24.97759 111 ARG A CA 1
ATOM 849 C C . ARG A 1 120 ? -0.58397 42.67626 -23.45411 1.000 22.61588 111 ARG A C 1
ATOM 850 O O . ARG A 1 120 ? 0.21329 41.85671 -22.98952 1.000 21.47562 111 ARG A O 1
ATOM 858 N N . ALA A 1 121 ? -1.67414 42.32806 -24.12769 1.000 19.62727 112 ALA A N 1
ATOM 859 C CA . ALA A 1 121 ? -1.99721 40.93259 -24.37070 1.000 19.87154 112 ALA A CA 1
ATOM 860 C C . ALA A 1 121 ? -2.52695 40.77208 -25.78432 1.000 16.55078 112 ALA A C 1
ATOM 861 O O . ALA A 1 121 ? -2.99267 41.72207 -26.41583 1.000 18.11785 112 ALA A O 1
ATOM 863 N N . HIS A 1 122 ? -2.43253 39.54743 -26.27796 1.000 15.59682 113 HIS A N 1
ATOM 864 C CA . HIS A 1 122 ? -3.21100 39.16453 -27.43179 1.000 15.66606 113 HIS A CA 1
ATOM 865 C C . HIS A 1 122 ? -4.59545 38.80504 -26.93989 1.000 14.82201 113 HIS A C 1
ATOM 866 O O . HIS A 1 122 ? -4.76349 38.32001 -25.82091 1.000 16.44425 113 HIS A O 1
ATOM 873 N N . VAL A 1 123 ? -5.59243 39.06726 -27.76849 1.000 15.25693 114 VAL A N 1
ATOM 874 C CA . VAL A 1 123 ? -6.95475 38.70087 -27.42316 1.000 15.97680 114 VAL A CA 1
ATOM 875 C C . VAL A 1 123 ? -7.59625 37.95852 -28.57743 1.000 15.33199 114 VAL A C 1
ATOM 876 O O . VAL A 1 123 ? -7.29616 38.19639 -29.75115 1.000 16.94667 114 VAL A O 1
ATOM 880 N N A MET A 1 124 ? -8.46031 37.01646 -28.23030 0.500 13.47079 115 MET A N 1
ATOM 881 N N B MET A 1 124 ? -8.50899 37.05768 -28.22629 0.500 16.40377 115 MET A N 1
ATOM 882 C CA A MET A 1 124 ? -9.25090 36.29686 -29.21073 0.500 11.34260 115 MET A CA 1
ATOM 883 C CA B MET A 1 124 ? -9.23605 36.23407 -29.17856 0.500 17.42817 115 MET A CA 1
ATOM 884 C C A MET A 1 124 ? -10.65836 36.13994 -28.65981 0.500 12.15190 115 MET A C 1
ATOM 885 C C B MET A 1 124 ? -10.66000 36.09162 -28.66251 0.500 16.82289 115 MET A C 1
ATOM 886 O O A MET A 1 124 ? -10.84521 35.86433 -27.47262 0.500 13.23853 115 MET A O 1
ATOM 887 O O B MET A 1 124 ? -10.86183 35.78511 -27.48449 0.500 20.26587 115 MET A O 1
ATOM 896 N N . GLY A 1 125 ? -11.63861 36.31819 -29.52649 1.000 15.55822 116 GLY A N 1
ATOM 897 C CA . GLY A 1 125 ? -13.02710 36.21785 -29.12252 1.000 15.46888 116 GLY A CA 1
ATOM 898 C C . GLY A 1 125 ? -13.84574 35.53866 -30.19382 1.000 15.93802 116 GLY A C 1
ATOM 899 O O . GLY A 1 125 ? -13.59477 35.69047 -31.38846 1.000 15.52800 116 GLY A O 1
ATOM 900 N N . ILE A 1 126 ? -14.85523 34.80475 -29.74864 1.000 14.69946 117 ILE A N 1
ATOM 901 C CA . ILE A 1 126 ? -15.71322 34.04006 -30.63689 1.000 14.63629 117 ILE A CA 1
ATOM 902 C C . ILE A 1 126 ? -17.12527 34.61406 -30.54583 1.000 14.81863 117 ILE A C 1
ATOM 903 O O . ILE A 1 126 ? -17.62942 34.85487 -29.44535 1.000 16.04132 117 ILE A O 1
ATOM 908 N N . SER A 1 127 ? -17.72054 34.91718 -31.70479 1.000 14.94732 118 SER A N 1
ATOM 909 C CA . SER A 1 127 ? -19.11534 35.37032 -31.80538 1.000 15.14538 118 SER A CA 1
ATOM 910 C C . SER A 1 127 ? -19.29945 36.68559 -31.04810 1.000 16.13434 118 SER A C 1
ATOM 911 O O . SER A 1 127 ? -18.67685 37.68744 -31.43637 1.000 17.08127 118 SER A O 1
ATOM 914 N N . MET A 1 128 ? -20.14467 36.75905 -30.00999 1.000 16.76865 119 MET A N 1
ATOM 915 C CA . MET A 1 128 ? -20.21437 37.98078 -29.21011 1.000 15.76284 119 MET A CA 1
ATOM 916 C C . MET A 1 128 ? -18.83905 38.34230 -28.66988 1.000 13.27005 119 MET A C 1
ATOM 917 O O . MET A 1 128 ? -18.49345 39.52236 -28.56352 1.000 14.29030 119 MET A O 1
ATOM 922 N N . GLY A 1 129 ? -18.03457 37.33425 -28.32158 1.000 13.70964 120 GLY A N 1
ATOM 923 C CA . GLY A 1 129 ? -16.66716 37.60524 -27.90753 1.000 14.04585 120 GLY A CA 1
ATOM 924 C C . GLY A 1 129 ? -15.84453 38.26632 -28.99686 1.000 12.80713 120 GLY A C 1
ATOM 925 O O . GLY A 1 129 ? -14.94471 39.05954 -28.70665 1.000 14.04155 120 GLY A O 1
ATOM 926 N N . GLY A 1 130 ? -16.14235 37.96030 -30.26203 1.000 13.78880 121 GLY A N 1
ATOM 927 C CA . GLY A 1 130 ? -15.50251 38.67909 -31.35763 1.000 15.10735 121 GLY A CA 1
ATOM 928 C C . GLY A 1 130 ? -15.87098 40.15189 -31.36973 1.000 15.24276 121 GLY A C 1
ATOM 929 O O . GLY A 1 130 ? -15.03024 41.01534 -31.62834 1.000 17.05869 121 GLY A O 1
ATOM 930 N N . MET A 1 131 ? -17.13414 40.46021 -31.07829 1.000 14.45780 122 MET A N 1
ATOM 931 C CA . MET A 1 131 ? -17.54183 41.85655 -30.96731 1.000 14.66761 122 MET A CA 1
ATOM 932 C C . MET A 1 131 ? -16.85955 42.54098 -29.78992 1.000 16.38959 122 MET A C 1
ATOM 933 O O . MET A 1 131 ? -16.49529 43.71716 -29.87831 1.000 16.30451 122 MET A O 1
ATOM 938 N N . ILE A 1 132 ? -16.70493 41.82610 -28.67217 1.000 14.87915 123 ILE A N 1
ATOM 939 C CA . ILE A 1 132 ? -16.03145 42.39336 -27.50872 1.000 14.48732 123 ILE A CA 1
ATOM 940 C C . ILE A 1 132 ? -14.57349 42.71307 -27.82139 1.000 14.44900 123 ILE A C 1
ATOM 941 O O . ILE A 1 132 ? -14.06952 43.78093 -27.45119 1.000 16.40321 123 ILE A O 1
ATOM 946 N N . VAL A 1 133 ? -13.86521 41.79840 -28.49137 1.000 15.08613 124 VAL A N 1
ATOM 947 C CA . VAL A 1 133 ? -12.46435 42.09564 -28.80840 1.000 14.87108 124 VAL A CA 1
ATOM 948 C C . VAL A 1 133 ? -12.35236 43.20648 -29.84585 1.000 15.82705 124 VAL A C 1
ATOM 949 O O . VAL A 1 133 ? -11.35911 43.94621 -29.86308 1.000 16.40254 124 VAL A O 1
ATOM 953 N N . GLN A 1 134 ? -13.33753 43.33672 -30.73804 1.000 16.20934 125 GLN A N 1
ATOM 954 C CA . GLN A 1 134 ? -13.38259 44.52487 -31.59221 1.000 15.91418 125 GLN A CA 1
ATOM 955 C C . GLN A 1 134 ? -13.49419 45.79117 -30.75138 1.000 19.16294 125 GLN A C 1
ATOM 956 O O . GLN A 1 134 ? -12.78070 46.76991 -30.99412 1.000 18.29831 125 GLN A O 1
ATOM 962 N N . ALA A 1 135 ? -14.36686 45.77628 -29.73686 1.000 17.58004 126 ALA A N 1
ATOM 963 C CA . ALA A 1 135 ? -14.50885 46.92667 -28.84962 1.000 17.78283 126 ALA A CA 1
ATOM 964 C C . ALA A 1 135 ? -13.23308 47.16765 -28.04922 1.000 16.61001 126 ALA A C 1
ATOM 965 O O . ALA A 1 135 ? -12.88272 48.31828 -27.76391 1.000 18.51800 126 ALA A O 1
ATOM 967 N N . MET A 1 136 ? -12.53726 46.09633 -27.65583 1.000 17.23423 127 MET A N 1
ATOM 968 C CA . MET A 1 136 ? -11.24346 46.27198 -27.00656 1.000 16.02304 127 MET A CA 1
ATOM 969 C C . MET A 1 136 ? -10.26782 46.99490 -27.92518 1.000 16.99277 127 MET A C 1
ATOM 970 O O . MET A 1 136 ? -9.52178 47.87883 -27.48387 1.000 19.47247 127 MET A O 1
ATOM 975 N N . ALA A 1 137 ? -10.25168 46.62380 -29.20752 1.000 20.06084 128 ALA A N 1
ATOM 976 C CA . ALA A 1 137 ? -9.34214 47.25836 -30.15688 1.000 19.90762 128 ALA A CA 1
ATOM 977 C C . ALA A 1 137 ? -9.69714 48.72351 -30.37136 1.000 19.83099 128 ALA A C 1
ATOM 978 O O . ALA A 1 137 ? -8.80710 49.56164 -30.55115 1.000 21.43377 128 ALA A O 1
ATOM 980 N N . ILE A 1 138 ? -10.98740 49.04934 -30.32669 1.000 20.21751 129 ILE A N 1
ATOM 981 C CA . ILE A 1 138 ? -11.42979 50.42413 -30.53715 1.000 22.48212 129 ILE A CA 1
ATOM 982 C C . ILE A 1 138 ? -11.14517 51.27864 -29.30752 1.000 24.41002 129 ILE A C 1
ATOM 983 O O . ILE A 1 138 ? -10.65715 52.40944 -29.42177 1.000 26.62151 129 ILE A O 1
ATOM 988 N N . ASN A 1 139 ? -11.40778 50.74259 -28.11475 1.000 21.74453 130 ASN A N 1
ATOM 989 C CA . ASN A 1 139 ? -11.36047 51.52729 -26.88607 1.000 21.63284 130 ASN A CA 1
ATOM 990 C C . ASN A 1 139 ? -10.03832 51.44198 -26.13299 1.000 22.10057 130 ASN A C 1
ATOM 991 O O . ASN A 1 139 ? -9.69469 52.39306 -25.42576 1.000 25.41771 130 ASN A O 1
ATOM 996 N N . HIS A 1 140 ? -9.29730 50.32768 -26.23864 1.000 22.92527 131 HIS A N 1
ATOM 997 C CA . HIS A 1 140 ? -8.05227 50.14370 -25.48399 1.000 22.16328 131 HIS A CA 1
ATOM 998 C C . HIS A 1 140 ? -6.92669 49.60832 -26.36725 1.000 23.32979 131 HIS A C 1
ATOM 999 O O . HIS A 1 140 ? -6.27809 48.61976 -26.02189 1.000 21.05408 131 HIS A O 1
ATOM 1006 N N . PRO A 1 141 ? -6.64938 50.24528 -27.51206 1.000 21.71082 132 PRO A N 1
ATOM 1007 C CA . PRO A 1 141 ? -5.63782 49.67174 -28.41481 1.000 24.30778 132 PRO A CA 1
ATOM 1008 C C . PRO A 1 141 ? -4.24669 49.59003 -27.80323 1.000 22.45903 132 PRO A C 1
ATOM 1009 O O . PRO A 1 141 ? -3.47641 48.68818 -28.15718 1.000 22.81536 132 PRO A O 1
ATOM 1013 N N . GLU A 1 142 ? -3.90765 50.49325 -26.88176 1.000 23.72196 133 GLU A N 1
ATOM 1014 C CA . GLU A 1 142 ? -2.59536 50.47975 -26.24641 1.000 24.54723 133 GLU A CA 1
ATOM 1015 C C . GLU A 1 142 ? -2.39712 49.28745 -25.31889 1.000 24.12574 133 GLU A C 1
ATOM 1016 O O . GLU A 1 142 ? -1.28294 49.09008 -24.81805 1.000 25.69268 133 GLU A O 1
ATOM 1022 N N . ARG A 1 143 ? -3.43373 48.48849 -25.08901 1.000 23.19123 134 ARG A N 1
ATOM 1023 C CA . ARG A 1 143 ? -3.32735 47.29616 -24.26187 1.000 21.87885 134 ARG A CA 1
ATOM 1024 C C . ARG A 1 143 ? -3.20330 46.01232 -25.07540 1.000 21.26447 134 ARG A C 1
ATOM 1025 O O . ARG A 1 143 ? -3.09123 44.93553 -24.48847 1.000 22.55869 134 ARG A O 1
ATOM 1033 N N . LEU A 1 144 ? -3.23426 46.08598 -26.40343 1.000 20.82723 135 LEU A N 1
ATOM 1034 C CA . LEU A 1 144 ? -3.38420 44.89784 -27.23400 1.000 18.97722 135 LEU A CA 1
ATOM 1035 C C . LEU A 1 144 ? -2.17237 44.71626 -28.13642 1.000 18.96478 135 LEU A C 1
ATOM 1036 O O . LEU A 1 144 ? -1.72521 45.67335 -28.78013 1.000 23.25924 135 LEU A O 1
ATOM 1041 N N . VAL A 1 145 ? -1.66722 43.48434 -28.20314 1.000 18.56002 136 VAL A N 1
ATOM 1042 C CA . VAL A 1 145 ? -0.65435 43.12800 -29.19823 1.000 19.01114 136 VAL A CA 1
ATOM 1043 C C . VAL A 1 145 ? -1.29854 42.70704 -30.51226 1.000 19.46408 136 VAL A C 1
ATOM 1044 O O . VAL A 1 145 ? -0.80506 43.04929 -31.59052 1.000 19.87948 136 VAL A O 1
ATOM 1048 N N . SER A 1 146 ? -2.38235 41.93998 -30.43773 1.000 17.49822 137 SER A N 1
ATOM 1049 C CA . SER A 1 146 ? -3.07802 41.48274 -31.63054 1.000 18.75035 137 SER A CA 1
ATOM 1050 C C . SER A 1 146 ? -4.49855 41.10687 -31.24953 1.000 15.45736 137 SER A C 1
ATOM 1051 O O . SER A 1 146 ? -4.80239 40.87012 -30.08018 1.000 18.80176 137 SER A O 1
ATOM 1054 N N . VAL A 1 147 ? -5.36126 41.03066 -32.25628 1.000 15.83319 138 VAL A N 1
ATOM 1055 C CA . VAL A 1 147 ? -6.76164 40.69423 -32.04692 1.000 16.02632 138 VAL A CA 1
ATOM 1056 C C . VAL A 1 147 ? -7.13714 39.62109 -33.05327 1.000 18.99510 138 VAL A C 1
ATOM 1057 O O . VAL A 1 147 ? -6.77241 39.71662 -34.22985 1.000 20.33298 138 VAL A O 1
ATOM 1061 N N . THR A 1 148 ? -7.83957 38.59163 -32.58317 1.000 16.58129 139 THR A N 1
ATOM 1062 C CA . THR A 1 148 ? -8.42562 37.57489 -33.44503 1.000 16.22164 139 THR A CA 1
ATOM 1063 C C . THR A 1 148 ? -9.92373 37.55512 -33.20004 1.000 15.40216 139 THR A C 1
ATOM 1064 O O . THR A 1 148 ? -10.36312 37.39630 -32.05882 1.000 16.18653 139 THR A O 1
ATOM 1068 N N . SER A 1 149 ? -10.70279 37.74114 -34.26399 1.000 15.09964 140 SER A N 1
ATOM 1069 C CA . SER A 1 149 ? -12.15905 37.78913 -34.18091 1.000 15.47417 140 SER A CA 1
ATOM 1070 C C . SER A 1 149 ? -12.70689 36.61317 -34.97551 1.000 16.77130 140 SER A C 1
ATOM 1071 O O . SER A 1 149 ? -12.49278 36.53649 -36.19052 1.000 17.78450 140 SER A O 1
ATOM 1074 N N . ILE A 1 150 ? -13.38798 35.68766 -34.29187 1.000 16.70569 141 ILE A N 1
ATOM 1075 C CA . ILE A 1 150 ? -13.81146 34.42151 -34.88345 1.000 14.88691 141 ILE A CA 1
ATOM 1076 C C . ILE A 1 150 ? -15.33241 34.36195 -34.92221 1.000 15.81205 141 ILE A C 1
ATOM 1077 O O . ILE A 1 150 ? -15.99666 34.67887 -33.92386 1.000 15.29945 141 ILE A O 1
ATOM 1082 N N . MET A 1 151 ? -15.87070 33.91560 -36.06251 1.000 15.90468 142 MET A N 1
ATOM 1083 C CA . MET A 1 151 ? -17.31186 33.74081 -36.28922 1.000 15.18455 142 MET A CA 1
ATOM 1084 C C . MET A 1 151 ? -18.11626 34.90968 -35.73482 1.000 16.05444 142 MET A C 1
ATOM 1085 O O . MET A 1 151 ? -19.12005 34.75572 -35.02918 1.000 16.34301 142 MET A O 1
ATOM 1090 N N . SER A 1 152 ? -17.67132 36.10218 -36.10087 1.000 17.41565 143 SER A N 1
ATOM 1091 C CA . SER A 1 152 ? -18.28330 37.30990 -35.59394 1.000 15.84365 143 SER A CA 1
ATOM 1092 C C . SER A 1 152 ? -18.61753 38.26780 -36.73172 1.000 19.13548 143 SER A C 1
ATOM 1093 O O . SER A 1 152 ? -18.58289 37.89798 -37.91339 1.000 19.41262 143 SER A O 1
ATOM 1096 N N . THR A 1 153 ? -18.95150 39.50168 -36.38084 1.000 17.11423 144 THR A N 1
ATOM 1097 C CA . THR A 1 153 ? -19.49668 40.43780 -37.34736 1.000 19.25975 144 THR A CA 1
ATOM 1098 C C . THR A 1 153 ? -19.23578 41.84454 -36.84075 1.000 22.65829 144 THR A C 1
ATOM 1099 O O . THR A 1 153 ? -18.89646 42.05968 -35.67709 1.000 20.46101 144 THR A O 1
ATOM 1103 N N . THR A 1 154 ? -19.42721 42.80194 -37.73289 1.000 21.47850 145 THR A N 1
ATOM 1104 C CA . THR A 1 154 ? -19.23990 44.20867 -37.42627 1.000 23.44214 145 THR A CA 1
ATOM 1105 C C . THR A 1 154 ? -20.49294 44.86968 -36.89027 1.000 22.56639 145 THR A C 1
ATOM 1106 O O . THR A 1 154 ? -20.41696 46.01639 -36.43783 1.000 26.14471 145 THR A O 1
ATOM 1110 N N . GLY A 1 155 ? -21.63766 44.19634 -36.94810 1.000 24.81055 146 GLY A N 1
ATOM 1111 C CA . GLY A 1 155 ? -22.89760 44.84681 -36.66157 1.000 26.53454 146 GLY A CA 1
ATOM 1112 C C . GLY A 1 155 ? -23.45714 45.65519 -37.81129 1.000 29.45969 146 GLY A C 1
ATOM 1113 O O . GLY A 1 155 ? -24.48280 46.32135 -37.63657 1.000 29.69352 146 GLY A O 1
ATOM 1114 N N . ASN A 1 156 ? -22.80182 45.63218 -38.97169 1.000 29.56425 147 ASN A N 1
ATOM 1115 C CA . ASN A 1 156 ? -23.29584 46.31221 -40.16120 1.000 30.33486 147 ASN A CA 1
ATOM 1116 C C . ASN A 1 156 ? -24.70799 45.84431 -40.50262 1.000 35.71675 147 ASN A C 1
ATOM 1117 O O . ASN A 1 156 ? -24.98803 44.64275 -40.54936 1.000 37.53539 147 ASN A O 1
ATOM 1122 N N . TYR A 1 157 ? -25.59337 46.80666 -40.76350 1.000 39.48031 148 TYR A N 1
ATOM 1123 C CA . TYR A 1 157 ? -27.01173 46.52349 -40.95556 1.000 49.50544 148 TYR A CA 1
ATOM 1124 C C . TYR A 1 157 ? -27.32598 45.91128 -42.31485 1.000 50.45677 148 TYR A C 1
ATOM 1125 O O . TYR A 1 157 ? -28.36098 45.25072 -42.45434 1.000 53.03092 148 TYR A O 1
ATOM 1134 N N . ASP A 1 158 ? -26.46994 46.11367 -43.31460 1.000 48.50531 149 ASP A N 1
ATOM 1135 C CA . ASP A 1 158 ? -26.73067 45.61658 -44.66079 1.000 53.39798 149 ASP A CA 1
ATOM 1136 C C . ASP A 1 158 ? -26.32616 44.16192 -44.84991 1.000 49.11445 149 ASP A C 1
ATOM 1137 O O . ASP A 1 158 ? -26.49630 43.62973 -45.95200 1.000 49.55500 149 ASP A O 1
ATOM 1142 N N . LEU A 1 159 ? -25.79286 43.51355 -43.81887 1.000 43.45932 150 LEU A N 1
ATOM 1143 C CA . LEU A 1 159 ? -25.31368 42.15165 -43.96835 1.000 44.81676 150 LEU A CA 1
ATOM 1144 C C . LEU A 1 159 ? -26.49365 41.18463 -44.04729 1.000 48.11443 150 LEU A C 1
ATOM 1145 O O . LEU A 1 159 ? -27.55559 41.44109 -43.47341 1.000 47.56154 150 LEU A O 1
ATOM 1150 N N . PRO A 1 160 ? -26.33615 40.07063 -44.76266 1.000 51.32542 151 PRO A N 1
ATOM 1151 C CA . PRO A 1 160 ? -27.42050 39.08405 -44.83026 1.000 51.37924 151 PRO A CA 1
ATOM 1152 C C . PRO A 1 160 ? -27.75794 38.54709 -43.44778 1.000 52.19935 151 PRO A C 1
ATOM 1153 O O . PRO A 1 160 ? -26.87684 38.31293 -42.61808 1.000 51.19834 151 PRO A O 1
ATOM 1157 N N . LYS A 1 161 ? -29.05294 38.36602 -43.20462 1.000 48.97037 152 LYS A N 1
ATOM 1158 C CA . LYS A 1 161 ? -29.52377 37.91076 -41.90694 1.000 46.94759 152 LYS A CA 1
ATOM 1159 C C . LYS A 1 161 ? -29.24010 36.42338 -41.72389 1.000 41.89597 152 LYS A C 1
ATOM 1160 O O . LYS A 1 161 ? -29.08558 35.66559 -42.68630 1.000 42.68363 152 LYS A O 1
ATOM 1166 N N . ALA A 1 162 ? -29.16971 36.00980 -40.46041 1.000 35.27027 153 ALA A N 1
ATOM 1167 C CA . ALA A 1 162 ? -29.14423 34.58932 -40.14605 1.000 31.72098 153 ALA A CA 1
ATOM 1168 C C . ALA A 1 162 ? -30.43108 33.93766 -40.63108 1.000 32.61403 153 ALA A C 1
ATOM 1169 O O . ALA A 1 162 ? -31.46994 34.58900 -40.75718 1.000 31.15494 153 ALA A O 1
ATOM 1171 N N . SER A 1 163 ? -30.36161 32.63884 -40.91176 1.000 30.51315 154 SER A N 1
ATOM 1172 C CA . SER A 1 163 ? -31.58365 31.92137 -41.24176 1.000 33.66124 154 SER A CA 1
ATOM 1173 C C . SER A 1 163 ? -32.52726 31.95967 -40.04610 1.000 32.44184 154 SER A C 1
ATOM 1174 O O . SER A 1 163 ? -32.09851 32.06569 -38.89451 1.000 29.30447 154 SER A O 1
ATOM 1177 N N . ASP A 1 164 ? -33.83094 31.90005 -40.32687 1.000 33.69589 155 ASP A N 1
ATOM 1178 C CA . ASP A 1 164 ? -34.80356 31.92276 -39.24103 1.000 32.38287 155 ASP A CA 1
ATOM 1179 C C . ASP A 1 164 ? -34.63008 30.72972 -38.31497 1.000 30.22038 155 ASP A C 1
ATOM 1180 O O . ASP A 1 164 ? -34.85503 30.84622 -37.10528 1.000 28.68164 155 ASP A O 1
ATOM 1185 N N . GLU A 1 165 ? -34.22025 29.58273 -38.86226 1.000 27.36966 156 GLU A N 1
ATOM 1186 C CA . GLU A 1 165 ? -33.99259 28.40386 -38.03537 1.000 30.73897 156 GLU A CA 1
ATOM 1187 C C . GLU A 1 165 ? -32.83540 28.62643 -37.06970 1.000 25.29415 156 GLU A C 1
ATOM 1188 O O . GLU A 1 165 ? -32.90564 28.22415 -35.90401 1.000 27.03551 156 GLU A O 1
ATOM 1194 N N . ALA A 1 166 ? -31.76470 29.27402 -37.53324 1.000 24.25290 157 ALA A N 1
ATOM 1195 C CA . ALA A 1 166 ? -30.62919 29.54046 -36.65764 1.000 26.76682 157 ALA A CA 1
ATOM 1196 C C . ALA A 1 166 ? -30.96557 30.59035 -35.60606 1.000 26.18818 157 ALA A C 1
ATOM 1197 O O . ALA A 1 166 ? -30.57657 30.44853 -34.44164 1.000 26.61300 157 ALA A O 1
ATOM 1199 N N . MET A 1 167 ? -31.67094 31.65682 -35.99740 1.000 26.29555 158 MET A N 1
ATOM 1200 C CA . MET A 1 167 ? -32.07954 32.66731 -35.02530 1.000 30.63720 158 MET A CA 1
ATOM 1201 C C . MET A 1 167 ? -32.98240 32.06738 -33.96040 1.000 25.88287 158 MET A C 1
ATOM 1202 O O . MET A 1 167 ? -32.89280 32.42914 -32.77917 1.000 26.49975 158 MET A O 1
ATOM 1207 N N . ALA A 1 168 ? -33.86928 31.15442 -34.36227 1.000 21.49956 159 ALA A N 1
ATOM 1208 C CA . ALA A 1 168 ? -34.74740 30.50741 -33.39695 1.000 22.12225 159 ALA A CA 1
ATOM 1209 C C . ALA A 1 168 ? -33.94655 29.63861 -32.43699 1.000 24.59408 159 ALA A C 1
ATOM 1210 O O . ALA A 1 168 ? -34.22582 29.61551 -31.23110 1.000 25.66939 159 ALA A O 1
ATOM 1212 N N . ALA A 1 169 ? -32.93326 28.93396 -32.95409 1.000 23.61920 160 ALA A N 1
ATOM 1213 C CA . ALA A 1 169 ? -32.05723 28.14979 -32.09185 1.000 25.67865 160 ALA A CA 1
ATOM 1214 C C . ALA A 1 169 ? -31.31437 29.03534 -31.10273 1.000 28.87579 160 ALA A C 1
ATOM 1215 O O . ALA A 1 169 ? -31.04697 28.61513 -29.97218 1.000 32.23694 160 ALA A O 1
ATOM 1217 N N . LEU A 1 170 ? -30.98943 30.26619 -31.49952 1.000 27.72707 161 LEU A N 1
ATOM 1218 C CA . LEU A 1 170 ? -30.24966 31.15443 -30.61112 1.000 29.86179 161 LEU A CA 1
ATOM 1219 C C . LEU A 1 170 ? -31.14222 31.74687 -29.52420 1.000 34.07263 161 LEU A C 1
ATOM 1220 O O . LEU A 1 170 ? -30.70641 31.90211 -28.37862 1.000 37.93045 161 LEU A O 1
ATOM 1225 N N . GLN A 1 171 ? -32.38794 32.08230 -29.85728 1.000 36.92904 162 GLN A N 1
ATOM 1226 C CA . GLN A 1 171 ? -33.20984 32.89152 -28.96349 1.000 41.60462 162 GLN A CA 1
ATOM 1227 C C . GLN A 1 171 ? -34.10172 32.06309 -28.04358 1.000 39.18355 162 GLN A C 1
ATOM 1228 O O . GLN A 1 171 ? -34.32328 32.44843 -26.89028 1.000 41.55037 162 GLN A O 1
ATOM 1234 N N . GLN A 1 172 ? -34.61398 30.93410 -28.52252 1.000 29.07759 163 GLN A N 1
ATOM 1235 C CA . GLN A 1 172 ? -35.64455 30.21116 -27.78807 1.000 26.95725 163 GLN A CA 1
ATOM 1236 C C . GLN A 1 172 ? -35.08146 29.53145 -26.54390 1.000 25.61453 163 GLN A C 1
ATOM 1237 O O . GLN A 1 172 ? -34.03130 28.88102 -26.58772 1.000 27.06335 163 GLN A O 1
ATOM 1243 N N . GLN A 1 173 ? -35.79304 29.66877 -25.44949 1.000 23.75440 164 GLN A N 1
ATOM 1244 C CA . GLN A 1 173 ? -35.44679 29.06141 -24.17664 1.000 25.29922 164 GLN A CA 1
ATOM 1245 C C . GLN A 1 173 ? -36.03181 27.65465 -24.08369 1.000 24.91666 164 GLN A C 1
ATOM 1246 O O . GLN A 1 173 ? -37.02875 27.34482 -24.74890 1.000 22.82876 164 GLN A O 1
ATOM 1252 N N . PRO A 1 174 ? -35.41694 26.78299 -23.28168 1.000 23.98554 165 PRO A N 1
ATOM 1253 C CA . PRO A 1 174 ? -35.98394 25.44858 -23.05925 1.000 22.82437 165 PRO A CA 1
ATOM 1254 C C . PRO A 1 174 ? -37.34186 25.53623 -22.38126 1.000 27.76342 165 PRO A C 1
ATOM 1255 O O . PRO A 1 174 ? -37.73344 26.56390 -21.82651 1.000 29.21817 165 PRO A O 1
ATOM 1259 N N . ALA A 1 175 ? -38.06203 24.41317 -22.41445 1.000 26.67468 166 ALA A N 1
ATOM 1260 C CA . ALA A 1 175 ? -39.40696 24.38351 -21.84995 1.000 31.33307 166 ALA A CA 1
ATOM 1261 C C . ALA A 1 175 ? -39.38909 24.56966 -20.33428 1.000 36.28543 166 ALA A C 1
ATOM 1262 O O . ALA A 1 175 ? -40.29563 25.19550 -19.77274 1.000 42.07592 166 ALA A O 1
ATOM 1264 N N . SER A 1 176 ? -38.37167 24.04694 -19.65404 1.000 28.64135 167 SER A N 1
ATOM 1265 C CA . SER A 1 176 ? -38.33501 24.10200 -18.19824 1.000 28.64781 167 SER A CA 1
ATOM 1266 C C . SER A 1 176 ? -36.88340 24.16113 -17.73839 1.000 27.32926 167 SER A C 1
ATOM 1267 O O . SER A 1 176 ? -35.95812 24.27770 -18.54945 1.000 30.07238 167 SER A O 1
ATOM 1270 N N . HIS A 1 177 ? -36.69318 24.07884 -16.42240 1.000 33.19524 168 HIS A N 1
ATOM 1271 C CA . HIS A 1 177 ? -35.38214 24.10300 -15.79004 1.000 37.41774 168 HIS A CA 1
ATOM 1272 C C . HIS A 1 177 ? -34.79287 22.71563 -15.58793 1.000 29.44532 168 HIS A C 1
ATOM 1273 O O . HIS A 1 177 ? -33.68892 22.60509 -15.04608 1.000 25.91143 168 HIS A O 1
ATOM 1280 N N . ASP A 1 178 ? -35.49304 21.66370 -16.01123 1.000 22.95757 169 ASP A N 1
ATOM 1281 C CA . ASP A 1 178 ? -34.99554 20.30350 -15.83347 1.000 22.26096 169 ASP A CA 1
ATOM 1282 C C . ASP A 1 178 ? -33.67919 20.11764 -16.58139 1.000 21.48672 169 ASP A C 1
ATOM 1283 O O . ASP A 1 178 ? -33.54366 20.51601 -17.74310 1.000 20.12484 169 ASP A O 1
ATOM 1288 N N . ARG A 1 179 ? -32.70923 19.50017 -15.90662 1.000 18.68274 170 ARG A N 1
ATOM 1289 C CA . ARG A 1 179 ? -31.35587 19.40787 -16.45137 1.000 17.54785 170 ARG A CA 1
ATOM 1290 C C . ARG A 1 179 ? -31.33775 18.71538 -17.80873 1.000 17.20142 170 ARG A C 1
ATOM 1291 O O . ARG A 1 179 ? -30.71587 19.20531 -18.75754 1.000 16.85875 170 ARG A O 1
ATOM 1299 N N . GLU A 1 180 ? -31.99227 17.55606 -17.91793 1.000 17.50165 171 GLU A N 1
ATOM 1300 C CA . GLU A 1 180 ? -31.93811 16.82494 -19.17946 1.000 18.42525 171 GLU A CA 1
ATOM 1301 C C . GLU A 1 180 ? -32.74845 17.52349 -20.26019 1.000 18.06831 171 GLU A C 1
ATOM 1302 O O . GLU A 1 180 ? -32.37693 17.47675 -21.43688 1.000 19.78299 171 GLU A O 1
ATOM 1308 N N . VAL A 1 181 ? -33.84374 18.18522 -19.88191 1.000 18.21105 172 VAL A N 1
ATOM 1309 C CA . VAL A 1 181 ? -34.56890 19.02414 -20.83013 1.000 20.36941 172 VAL A CA 1
ATOM 1310 C C . VAL A 1 181 ? -33.65775 20.11706 -21.37632 1.000 19.13465 172 VAL A C 1
ATOM 1311 O O . VAL A 1 181 ? -33.56934 20.32525 -22.59278 1.000 20.14424 172 VAL A O 1
ATOM 1315 N N . VAL A 1 182 ? -32.95294 20.82215 -20.48639 1.000 16.80236 173 VAL A N 1
ATOM 1316 C CA . VAL A 1 182 ? -32.08989 21.92198 -20.92398 1.000 15.03381 173 VAL A CA 1
ATOM 1317 C C . VAL A 1 182 ? -30.93910 21.40931 -21.78736 1.000 14.88496 173 VAL A C 1
ATOM 1318 O O . VAL A 1 182 ? -30.64014 21.97074 -22.84930 1.000 16.36162 173 VAL A O 1
ATOM 1322 N N . ILE A 1 183 ? -30.26696 20.34642 -21.34216 1.000 15.50608 174 ILE A N 1
ATOM 1323 C CA . ILE A 1 183 ? -29.11194 19.83738 -22.08622 1.000 15.79433 174 ILE A CA 1
ATOM 1324 C C . ILE A 1 183 ? -29.52725 19.36054 -23.47238 1.000 15.75391 174 ILE A C 1
ATOM 1325 O O . ILE A 1 183 ? -28.89092 19.69295 -24.47490 1.000 16.29367 174 ILE A O 1
ATOM 1330 N N . ARG A 1 184 ? -30.61486 18.59153 -23.55338 1.000 15.33835 175 ARG A N 1
ATOM 1331 C CA . ARG A 1 184 ? -31.03978 18.07645 -24.85149 1.000 17.25502 175 ARG A CA 1
ATOM 1332 C C . ARG A 1 184 ? -31.50185 19.20639 -25.76283 1.000 17.50088 175 ARG A C 1
ATOM 1333 O O . ARG A 1 184 ? -31.27914 19.16355 -26.97768 1.000 18.01327 175 ARG A O 1
ATOM 1341 N N . HIS A 1 185 ? -32.14779 20.22397 -25.18973 1.000 19.19476 176 HIS A N 1
ATOM 1342 C CA . HIS A 1 185 ? -32.52854 21.40934 -25.94944 1.000 18.63233 176 HIS A CA 1
ATOM 1343 C C . HIS A 1 185 ? -31.30220 22.14064 -26.48894 1.000 16.42808 176 HIS A C 1
ATOM 1344 O O . HIS A 1 185 ? -31.28492 22.58316 -27.64463 1.000 17.85894 176 HIS A O 1
ATOM 1351 N N . ARG A 1 186 ? -30.26028 22.27007 -25.66703 1.000 17.00275 177 ARG A N 1
ATOM 1352 C CA . ARG A 1 186 ? -29.04824 22.93983 -26.12601 1.000 17.74147 177 ARG A CA 1
ATOM 1353 C C . ARG A 1 186 ? -28.31924 22.12670 -27.19150 1.000 15.65845 177 ARG A C 1
ATOM 1354 O O . ARG A 1 186 ? -27.75314 22.70003 -28.13174 1.000 18.18954 177 ARG A O 1
ATOM 1362 N N . MET A 1 187 ? -28.31225 20.79890 -27.06019 1.000 16.80368 178 MET A N 1
ATOM 1363 C CA . MET A 1 187 ? -27.74912 19.95086 -28.10626 1.000 16.92942 178 MET A CA 1
ATOM 1364 C C . MET A 1 187 ? -28.45351 20.18176 -29.43061 1.000 15.70031 178 MET A C 1
ATOM 1365 O O . MET A 1 187 ? -27.80922 20.33002 -30.47723 1.000 18.52801 178 MET A O 1
ATOM 1370 N N . LYS A 1 188 ? -29.78594 20.19736 -29.39941 1.000 17.85541 179 LYS A N 1
ATOM 1371 C CA . LYS A 1 188 ? -30.56611 20.39500 -30.61172 1.000 19.17575 179 LYS A CA 1
ATOM 1372 C C . LYS A 1 188 ? -30.25344 21.74302 -31.24860 1.000 19.97847 179 LYS A C 1
ATOM 1373 O O . LYS A 1 188 ? -30.12127 21.84711 -32.47519 1.000 21.11598 179 LYS A O 1
ATOM 1379 N N . ALA A 1 189 ? -30.11417 22.78348 -30.42910 1.000 18.49117 180 ALA A N 1
ATOM 1380 C CA . ALA A 1 189 ? -29.80337 24.10416 -30.96217 1.000 22.02402 180 ALA A CA 1
ATOM 1381 C C . ALA A 1 189 ? -28.42421 24.12940 -31.61249 1.000 22.61457 180 ALA A C 1
ATOM 1382 O O . ALA A 1 189 ? -28.24986 24.71517 -32.68926 1.000 27.00999 180 ALA A O 1
ATOM 1384 N N . ARG A 1 190 ? -27.43229 23.49449 -30.97774 1.000 21.53822 181 ARG A N 1
ATOM 1385 C CA . ARG A 1 190 ? -26.07799 23.50644 -31.52631 1.000 21.70149 181 ARG A CA 1
ATOM 1386 C C . ARG A 1 190 ? -26.01315 22.80029 -32.87699 1.000 19.98044 181 ARG A C 1
ATOM 1387 O O . ARG A 1 190 ? -25.24210 23.19927 -33.75813 1.000 24.70187 181 ARG A O 1
ATOM 1395 N N . ARG A 1 191 ? -26.81159 21.74300 -33.05826 1.000 18.52763 182 ARG A N 1
ATOM 1396 C CA . ARG A 1 191 ? -26.82974 21.03671 -34.33752 1.000 20.39967 182 ARG A CA 1
ATOM 1397 C C . ARG A 1 191 ? -27.28901 21.93610 -35.47818 1.000 18.21075 182 ARG A C 1
ATOM 1398 O O . ARG A 1 191 ? -26.88437 21.73331 -36.62890 1.000 21.44119 182 ARG A O 1
ATOM 1406 N N . VAL A 1 192 ? -28.15236 22.91364 -35.18444 1.000 18.41685 183 VAL A N 1
ATOM 1407 C CA . VAL A 1 192 ? -28.64831 23.81944 -36.21969 1.000 20.66194 183 VAL A CA 1
ATOM 1408 C C . VAL A 1 192 ? -27.49556 24.57598 -36.87219 1.000 20.20878 183 VAL A C 1
ATOM 1409 O O . VAL A 1 192 ? -27.43917 24.72328 -38.10006 1.000 26.70634 183 VAL A O 1
ATOM 1413 N N . TYR A 1 193 ? -26.55397 25.06527 -36.06713 1.000 19.18945 184 TYR A N 1
ATOM 1414 C CA . TYR A 1 193 ? -25.47056 25.88435 -36.59680 1.000 20.63228 184 TYR A CA 1
ATOM 1415 C C . TYR A 1 193 ? -24.10056 25.21104 -36.52156 1.000 20.86497 184 TYR A C 1
ATOM 1416 O O . TYR A 1 193 ? -23.07132 25.89072 -36.58960 1.000 23.61704 184 TYR A O 1
ATOM 1425 N N . GLN A 1 194 ? -24.06483 23.88724 -36.43630 1.000 18.61785 185 GLN A N 1
ATOM 1426 C CA . GLN A 1 194 ? -22.79372 23.17792 -36.37631 1.000 18.06888 185 GLN A CA 1
ATOM 1427 C C . GLN A 1 194 ? -22.08144 23.20536 -37.73210 1.000 21.45355 185 GLN A C 1
ATOM 1428 O O . GLN A 1 194 ? -22.63700 23.61171 -38.75962 1.000 23.84262 185 GLN A O 1
ATOM 1434 N N . SER A 1 195 ? -20.82693 22.75508 -37.71800 1.000 21.54027 186 SER A N 1
ATOM 1435 C CA . SER A 1 195 ? -20.04900 22.57930 -38.94302 1.000 21.31676 186 SER A CA 1
ATOM 1436 C C . SER A 1 195 ? -20.55523 21.35362 -39.69104 1.000 22.34381 186 SER A C 1
ATOM 1437 O O . SER A 1 195 ? -20.47772 20.23842 -39.15597 1.000 24.88920 186 SER A O 1
ATOM 1440 N N . PRO A 1 196 ? -21.07082 21.49926 -40.91386 1.000 24.45699 187 PRO A N 1
ATOM 1441 C CA . PRO A 1 196 ? -21.53302 20.31396 -41.65056 1.000 27.94919 187 PRO A CA 1
ATOM 1442 C C . PRO A 1 196 ? -20.43604 19.30245 -41.93113 1.000 29.56611 187 PRO A C 1
ATOM 1443 O O . PRO A 1 196 ? -20.71998 18.09821 -41.98997 1.000 32.54854 187 PRO A O 1
ATOM 1447 N N . ALA A 1 197 ? -19.19153 19.74802 -42.10709 1.000 26.28674 188 ALA A N 1
ATOM 1448 C CA . ALA A 1 197 ? -18.10427 18.83829 -42.44243 1.000 27.34645 188 ALA A CA 1
ATOM 1449 C C . ALA A 1 197 ? -17.44392 18.21167 -41.22081 1.000 26.84880 188 ALA A C 1
ATOM 1450 O O . ALA A 1 197 ? -16.73187 17.21062 -41.36737 1.000 29.78241 188 ALA A O 1
ATOM 1452 N N . PHE A 1 198 ? -17.67811 18.75366 -40.02232 1.000 26.39434 189 PHE A N 1
ATOM 1453 C CA . PHE A 1 198 ? -17.01490 18.28118 -38.80383 1.000 27.85305 189 PHE A CA 1
ATOM 1454 C C . PHE A 1 198 ? -18.00296 18.21879 -37.63796 1.000 29.17439 189 PHE A C 1
ATOM 1455 O O . PHE A 1 198 ? -17.80165 18.85381 -36.59894 1.000 32.62580 189 PHE A O 1
ATOM 1463 N N . PRO A 1 199 ? -19.07062 17.43423 -37.75847 1.000 29.67053 190 PRO A N 1
ATOM 1464 C CA . PRO A 1 199 ? -20.05756 17.37919 -36.67448 1.000 27.80617 190 PRO A CA 1
ATOM 1465 C C . PRO A 1 199 ? -19.57421 16.56559 -35.48107 1.000 26.30804 190 PRO A C 1
ATOM 1466 O O . PRO A 1 199 ? -18.81863 15.59962 -35.61869 1.000 30.08869 190 PRO A O 1
ATOM 1470 N N . ARG A 1 200 ? -20.03492 16.96870 -34.29357 1.000 26.48119 191 ARG A N 1
ATOM 1471 C CA . ARG A 1 200 ? -19.71596 16.24828 -33.06638 1.000 25.27936 191 ARG A CA 1
ATOM 1472 C C . ARG A 1 200 ? -20.65217 15.06379 -32.85116 1.000 23.17625 191 ARG A C 1
ATOM 1473 O O . ARG A 1 200 ? -21.81041 15.07134 -33.27707 1.000 26.40478 191 ARG A O 1
ATOM 1481 N N . SER A 1 201 ? -20.15146 14.05710 -32.13762 1.000 21.90319 192 SER A N 1
ATOM 1482 C CA . SER A 1 201 ? -21.00472 12.94936 -31.72914 1.000 21.00157 192 SER A CA 1
ATOM 1483 C C . SER A 1 201 ? -21.97569 13.40053 -30.64327 1.000 19.10010 192 SER A C 1
ATOM 1484 O O . SER A 1 201 ? -21.75486 14.39482 -29.94702 1.000 18.71157 192 SER A O 1
ATOM 1487 N N . ASP A 1 202 ? -23.06027 12.64049 -30.49330 1.000 22.03765 193 ASP A N 1
ATOM 1488 C CA . ASP A 1 202 ? -24.04185 12.94896 -29.45804 1.000 20.50930 193 ASP A CA 1
ATOM 1489 C C . ASP A 1 202 ? -23.40121 12.92982 -28.07854 1.000 17.11888 193 ASP A C 1
ATOM 1490 O O . ASP A 1 202 ? -23.70120 13.78170 -27.23377 1.000 17.45311 193 ASP A O 1
ATOM 1495 N N . GLU A 1 203 ? -22.49599 11.97717 -27.84162 1.000 18.66326 194 GLU A N 1
ATOM 1496 C CA . GLU A 1 203 ? -21.86685 11.87695 -26.53092 1.000 17.82571 194 GLU A CA 1
ATOM 1497 C C . GLU A 1 203 ? -20.96738 13.07333 -26.25893 1.000 15.65520 194 GLU A C 1
ATOM 1498 O O . GLU A 1 203 ? -20.94534 13.59307 -25.13995 1.000 16.11527 194 GLU A O 1
ATOM 1504 N N . ALA A 1 204 ? -20.22164 13.52633 -27.26714 1.000 17.73940 195 ALA A N 1
ATOM 1505 C CA . ALA A 1 204 ? -19.37682 14.69515 -27.07834 1.000 16.81666 195 ALA A CA 1
ATOM 1506 C C . ALA A 1 204 ? -20.21530 15.94981 -26.88046 1.000 15.52131 195 ALA A C 1
ATOM 1507 O O . ALA A 1 204 ? -19.88815 16.80263 -26.05069 1.000 16.99018 195 ALA A O 1
ATOM 1509 N N . LEU A 1 205 ? -21.29450 16.08613 -27.64486 1.000 14.48789 196 LEU A N 1
ATOM 1510 C CA . LEU A 1 205 ? -22.13341 17.27008 -27.52827 1.000 14.91979 196 LEU A CA 1
ATOM 1511 C C . LEU A 1 205 ? -22.84843 17.29434 -26.18373 1.000 12.40579 196 LEU A C 1
ATOM 1512 O O . LEU A 1 205 ? -22.95101 18.35100 -25.54301 1.000 15.15531 196 LEU A O 1
ATOM 1517 N N . TYR A 1 206 ? -23.31961 16.13217 -25.72255 1.000 13.67823 197 TYR A N 1
ATOM 1518 C CA . TYR A 1 206 ? -23.91031 16.04872 -24.39248 1.000 12.94564 197 TYR A CA 1
ATOM 1519 C C . TYR A 1 206 ? -22.91664 16.48948 -23.32729 1.000 14.18547 197 TYR A C 1
ATOM 1520 O O . TYR A 1 206 ? -23.24151 17.31566 -22.47338 1.000 15.71103 197 TYR A O 1
ATOM 1529 N N . ALA A 1 207 ? -21.69909 15.93921 -23.35686 1.000 13.01549 198 ALA A N 1
ATOM 1530 C CA . ALA A 1 207 ? -20.69680 16.30557 -22.35433 1.000 15.28181 198 ALA A CA 1
ATOM 1531 C C . ALA A 1 207 ? -20.42285 17.80783 -22.34097 1.000 14.70256 198 ALA A C 1
ATOM 1532 O O . ALA A 1 207 ? -20.31016 18.41239 -21.27030 1.000 16.13822 198 ALA A O 1
ATOM 1534 N N . LEU A 1 208 ? -20.32067 18.43118 -23.51571 1.000 15.24342 199 LEU A N 1
ATOM 1535 C CA . LEU A 1 208 ? -20.06978 19.86919 -23.56685 1.000 16.46467 199 LEU A CA 1
ATOM 1536 C C . LEU A 1 208 ? -21.21319 20.64938 -22.93152 1.000 15.03762 199 LEU A C 1
ATOM 1537 O O . LEU A 1 208 ? -20.99429 21.55515 -22.11225 1.000 15.65343 199 LEU A O 1
ATOM 1542 N N . CYS A 1 209 ? -22.44397 20.32920 -23.32746 1.000 13.61252 200 CYS A N 1
ATOM 1543 C CA . CYS A 1 209 ? -23.60694 21.04813 -22.81772 1.000 15.42552 200 CYS A CA 1
ATOM 1544 C C . CYS A 1 209 ? -23.80774 20.80762 -21.32614 1.000 14.44620 200 CYS A C 1
ATOM 1545 O O . CYS A 1 209 ? -24.15890 21.73692 -20.58930 1.000 16.66809 200 CYS A O 1
ATOM 1548 N N . ALA A 1 210 ? -23.57961 19.57007 -20.86467 1.000 14.27031 201 ALA A N 1
ATOM 1549 C CA . ALA A 1 210 ? -23.71222 19.25020 -19.44586 1.000 13.28347 201 ALA A CA 1
ATOM 1550 C C . ALA A 1 210 ? -22.68238 19.99191 -18.60745 1.000 12.60864 201 ALA A C 1
ATOM 1551 O O . ALA A 1 210 ? -22.99920 20.48455 -17.51915 1.000 14.28121 201 ALA A O 1
ATOM 1553 N N . THR A 1 211 ? -21.43730 20.06670 -19.09244 1.000 13.08575 202 THR A N 1
ATOM 1554 C CA . THR A 1 211 ? -20.39991 20.75719 -18.33862 1.000 13.60635 202 THR A CA 1
ATOM 1555 C C . THR A 1 211 ? -20.74749 22.23035 -18.16172 1.000 13.57080 202 THR A C 1
ATOM 1556 O O . THR A 1 211 ? -20.55517 22.79371 -17.07836 1.000 14.85602 202 THR A O 1
ATOM 1560 N N . GLU A 1 212 ? -21.27260 22.86553 -19.21555 1.000 14.81957 203 GLU A N 1
ATOM 1561 C CA . GLU A 1 212 ? -21.69677 24.25829 -19.11518 1.000 15.68071 203 GLU A CA 1
ATOM 1562 C C . GLU A 1 212 ? -22.87084 24.40289 -18.15426 1.000 14.57677 203 GLU A C 1
ATOM 1563 O O . GLU A 1 212 ? -22.87710 25.29088 -17.29758 1.000 15.01029 203 GLU A O 1
ATOM 1569 N N . PHE A 1 213 ? -23.88649 23.54852 -18.30012 1.000 14.03826 204 PHE A N 1
ATOM 1570 C CA . PHE A 1 213 ? -25.04382 23.60420 -17.41184 1.000 13.05100 204 PHE A CA 1
ATOM 1571 C C . PHE A 1 213 ? -24.62553 23.48054 -15.95149 1.000 12.84074 204 PHE A C 1
ATOM 1572 O O . PHE A 1 213 ? -25.11418 24.22081 -15.08410 1.000 13.89899 204 PHE A O 1
ATOM 1580 N N . ASP A 1 214 ? -23.72115 22.54660 -15.66461 1.000 13.12513 205 ASP A N 1
ATOM 1581 C CA . ASP A 1 214 ? -23.31847 22.29521 -14.28746 1.000 13.45159 205 ASP A CA 1
ATOM 1582 C C . ASP A 1 214 ? -22.38554 23.38671 -13.77350 1.000 14.26166 205 ASP A C 1
ATOM 1583 O O . ASP A 1 214 ? -22.29561 23.60710 -12.56095 1.000 18.26360 205 ASP A O 1
ATOM 1588 N N . HIS A 1 215 ? -21.66192 24.05585 -14.66968 1.000 12.85563 206 HIS A N 1
ATOM 1589 C CA . HIS A 1 215 ? -20.87892 25.21295 -14.25271 1.000 13.75053 206 HIS A CA 1
ATOM 1590 C C . HIS A 1 215 ? -21.79340 26.30201 -13.69555 1.000 13.50856 206 HIS A C 1
ATOM 1591 O O . HIS A 1 215 ? -21.57924 26.80494 -12.58967 1.000 15.76349 206 HIS A O 1
ATOM 1598 N N . MET A 1 216 ? -22.81314 26.68706 -14.46071 1.000 12.77584 207 MET A N 1
ATOM 1599 C CA . MET A 1 216 ? -23.87848 27.56440 -13.98991 1.000 12.84159 207 MET A CA 1
ATOM 1600 C C . MET A 1 216 ? -24.96654 27.60051 -15.05152 1.000 12.04082 207 MET A C 1
ATOM 1601 O O . MET A 1 216 ? -24.68245 27.82240 -16.23572 1.000 14.39180 207 MET A O 1
ATOM 1606 N N . TYR A 1 217 ? -26.20619 27.39051 -14.63963 1.000 13.92082 208 TYR A N 1
ATOM 1607 C CA . TYR A 1 217 ? -27.35580 27.61233 -15.50167 1.000 13.17365 208 TYR A CA 1
ATOM 1608 C C . TYR A 1 217 ? -27.97459 28.94125 -15.09081 1.000 15.50412 208 TYR A C 1
ATOM 1609 O O . TYR A 1 217 ? -28.47896 29.07084 -13.97651 1.000 18.06632 208 TYR A O 1
ATOM 1618 N N . TYR A 1 218 ? -27.89686 29.93990 -15.96609 1.000 15.93908 209 TYR A N 1
ATOM 1619 C CA . TYR A 1 218 ? -28.33191 31.29803 -15.63047 1.000 14.69924 209 TYR A CA 1
ATOM 1620 C C . TYR A 1 218 ? -29.03355 31.93864 -16.81830 1.000 16.37681 209 TYR A C 1
ATOM 1621 O O . TYR A 1 218 ? -28.53036 32.89170 -17.42488 1.000 18.02720 209 TYR A O 1
ATOM 1630 N N . PRO A 1 219 ? -30.21910 31.44296 -17.17266 1.000 17.10484 210 PRO A N 1
ATOM 1631 C CA . PRO A 1 219 ? -30.89948 31.96532 -18.36300 1.000 16.11373 210 PRO A CA 1
ATOM 1632 C C . PRO A 1 219 ? -31.32411 33.41654 -18.23871 1.000 20.94820 210 PRO A C 1
ATOM 1633 O O . PRO A 1 219 ? -31.55824 34.06260 -19.26467 1.000 20.66263 210 PRO A O 1
ATOM 1637 N N . GLU A 1 220 ? -31.40052 33.96182 -17.02413 1.000 18.77087 211 GLU A N 1
ATOM 1638 C CA . GLU A 1 220 ? -31.80525 35.35260 -16.87013 1.000 24.57307 211 GLU A CA 1
ATOM 1639 C C . GLU A 1 220 ? -30.77308 36.31826 -17.43113 1.000 21.46325 211 GLU A C 1
ATOM 1640 O O . GLU A 1 220 ? -31.12823 37.44614 -17.78314 1.000 22.67354 211 GLU A O 1
ATOM 1646 N N . GLY A 1 221 ? -29.50976 35.89859 -17.53390 1.000 18.93968 212 GLY A N 1
ATOM 1647 C CA . GLY A 1 221 ? -28.47119 36.78776 -18.01147 1.000 18.94414 212 GLY A CA 1
ATOM 1648 C C . GLY A 1 221 ? -28.52368 37.06240 -19.49856 1.000 18.71333 212 GLY A C 1
ATOM 1649 O O . GLY A 1 221 ? -27.92035 38.03947 -19.95536 1.000 19.87384 212 GLY A O 1
ATOM 1650 N N . ALA A 1 222 ? -29.24146 36.23507 -20.26157 1.000 18.02546 213 ALA A N 1
ATOM 1651 C CA . ALA A 1 222 ? -29.16696 36.31561 -21.71759 1.000 19.26075 213 ALA A CA 1
ATOM 1652 C C . ALA A 1 222 ? -29.71110 37.63618 -22.23733 1.000 19.02125 213 ALA A C 1
ATOM 1653 O O . ALA A 1 222 ? -29.11570 38.24376 -23.13152 1.000 18.81198 213 ALA A O 1
ATOM 1655 N N . SER A 1 223 ? -30.85019 38.09336 -21.70306 1.000 18.25557 214 SER A N 1
ATOM 1656 C CA . SER A 1 223 ? -31.45051 39.32243 -22.21719 1.000 21.64226 214 SER A CA 1
ATOM 1657 C C . SER A 1 223 ? -30.49762 40.50838 -22.11063 1.000 18.09427 214 SER A C 1
ATOM 1658 O O . SER A 1 223 ? -30.49173 41.37793 -22.98845 1.000 19.94027 214 SER A O 1
ATOM 1661 N N . ARG A 1 224 ? -29.68561 40.56316 -21.05146 1.000 18.16401 215 ARG A N 1
ATOM 1662 C CA . ARG A 1 224 ? -28.78399 41.69831 -20.87747 1.000 17.44649 215 ARG A CA 1
ATOM 1663 C C . ARG A 1 224 ? -27.59043 41.62807 -21.82220 1.000 18.79336 215 ARG A C 1
ATOM 1664 O O . ARG A 1 224 ? -27.14200 42.65815 -22.33253 1.000 18.33140 215 ARG A O 1
ATOM 1672 N N . GLN A 1 225 ? -27.05604 40.43121 -22.05987 1.000 16.98565 216 GLN A N 1
ATOM 1673 C CA . GLN A 1 225 ? -25.99313 40.30747 -23.04940 1.000 16.61575 216 GLN A CA 1
ATOM 1674 C C . GLN A 1 225 ? -26.50458 40.65584 -24.43681 1.000 15.93308 216 GLN A C 1
ATOM 1675 O O . GLN A 1 225 ? -25.81726 41.32994 -25.21559 1.000 16.50091 216 GLN A O 1
ATOM 1681 N N . TYR A 1 226 ? -27.71211 40.19913 -24.76793 1.000 16.20394 217 TYR A N 1
ATOM 1682 C CA . TYR A 1 226 ? -28.24607 40.45245 -26.09872 1.000 17.48471 217 TYR A CA 1
ATOM 1683 C C . TYR A 1 226 ? -28.46932 41.94156 -26.32006 1.000 18.54001 217 TYR A C 1
ATOM 1684 O O . TYR A 1 226 ? -28.21430 42.45918 -27.41504 1.000 19.52509 217 TYR A O 1
ATOM 1693 N N . ALA A 1 227 ? -28.92167 42.65183 -25.28227 1.000 17.06017 218 ALA A N 1
ATOM 1694 C CA . ALA A 1 227 ? -29.12979 44.09157 -25.40813 1.000 17.57331 218 ALA A CA 1
ATOM 1695 C C . ALA A 1 227 ? -27.80984 44.82266 -25.62757 1.000 16.85692 218 ALA A C 1
ATOM 1696 O O . ALA A 1 227 ? -27.75549 45.80998 -26.37573 1.000 19.57122 218 ALA A O 1
ATOM 1698 N N . ALA A 1 228 ? -26.73330 44.35294 -24.98960 1.000 18.03992 219 ALA A N 1
ATOM 1699 C CA . ALA A 1 228 ? -25.42219 44.94536 -25.22259 1.000 17.84632 219 ALA A CA 1
ATOM 1700 C C . ALA A 1 228 ? -24.99234 44.74063 -26.66500 1.000 19.28675 219 ALA A C 1
ATOM 1701 O O . ALA A 1 228 ? -24.43930 45.65142 -27.29447 1.000 20.26525 219 ALA A O 1
ATOM 1703 N N . ILE A 1 229 ? -25.23542 43.54292 -27.20473 1.000 16.91294 220 ILE A N 1
ATOM 1704 C CA . ILE A 1 229 ? -24.92102 43.27876 -28.60948 1.000 18.69921 220 ILE A CA 1
ATOM 1705 C C . ILE A 1 229 ? -25.68144 44.24155 -29.51316 1.000 19.28355 220 ILE A C 1
ATOM 1706 O O . ILE A 1 229 ? -25.09075 44.98310 -30.30799 1.000 21.18310 220 ILE A O 1
ATOM 1711 N N . VAL A 1 230 ? -27.01028 44.23009 -29.41099 1.000 20.68462 221 VAL A N 1
ATOM 1712 C CA . VAL A 1 230 ? -27.83254 45.02136 -30.31888 1.000 21.88959 221 VAL A CA 1
ATOM 1713 C C . VAL A 1 230 ? -27.54925 46.50490 -30.14188 1.000 21.95625 221 VAL A C 1
ATOM 1714 O O . VAL A 1 230 ? -27.42609 47.24968 -31.12024 1.000 23.80853 221 VAL A O 1
ATOM 1718 N N . GLY A 1 231 ? -27.41661 46.95218 -28.89393 1.000 21.79240 222 GLY A N 1
ATOM 1719 C CA . GLY A 1 231 ? -27.22546 48.36473 -28.62523 1.000 21.37028 222 GLY A CA 1
ATOM 1720 C C . GLY A 1 231 ? -25.93828 48.95352 -29.16260 1.000 23.35061 222 GLY A C 1
ATOM 1721 O O . GLY A 1 231 ? -25.83536 50.18242 -29.27226 1.000 26.54644 222 GLY A O 1
ATOM 1722 N N . ASP A 1 232 ? -24.94924 48.11853 -29.50267 1.000 24.38719 223 ASP A N 1
ATOM 1723 C CA . ASP A 1 232 ? -23.69871 48.66806 -30.01443 1.000 25.22317 223 ASP A CA 1
ATOM 1724 C C . ASP A 1 232 ? -23.77408 49.07850 -31.48125 1.000 24.65751 223 ASP A C 1
ATOM 1725 O O . ASP A 1 232 ? -22.87692 49.78451 -31.95426 1.000 23.87715 223 ASP A O 1
ATOM 1730 N N . GLY A 1 233 ? -24.80697 48.66087 -32.20710 1.000 26.42394 224 GLY A N 1
ATOM 1731 C CA . GLY A 1 233 ? -24.93294 49.06831 -33.59876 1.000 27.52422 224 GLY A CA 1
ATOM 1732 C C . GLY A 1 233 ? -23.81466 48.51933 -34.46704 1.000 29.20139 224 GLY A C 1
ATOM 1733 O O . GLY A 1 233 ? -23.37251 47.37769 -34.30786 1.000 29.94414 224 GLY A O 1
ATOM 1734 N N . SER A 1 234 ? -23.34620 49.34409 -35.40499 1.000 27.92674 225 SER A N 1
ATOM 1735 C CA . SER A 1 234 ? -22.30100 48.95748 -36.34316 1.000 25.43298 225 SER A CA 1
ATOM 1736 C C . SER A 1 234 ? -20.95904 49.52547 -35.90082 1.000 23.68926 225 SER A C 1
ATOM 1737 O O . SER A 1 234 ? -20.84645 50.72254 -35.61252 1.000 24.03542 225 SER A O 1
ATOM 1740 N N . ARG A 1 235 ? -19.93535 48.67364 -35.89588 1.000 21.76557 226 ARG A N 1
ATOM 1741 C CA . ARG A 1 235 ? -18.57709 49.08875 -35.58319 1.000 21.11170 226 ARG A CA 1
ATOM 1742 C C . ARG A 1 235 ? -17.73328 49.37044 -36.82444 1.000 22.87346 226 ARG A C 1
ATOM 1743 O O . ARG A 1 235 ? -16.52784 49.59327 -36.69153 1.000 23.79361 226 ARG A O 1
ATOM 1751 N N . VAL A 1 236 ? -18.33612 49.39862 -38.02063 1.000 24.12638 227 VAL A N 1
ATOM 1752 C CA . VAL A 1 236 ? -17.54658 49.51579 -39.25395 1.000 23.46756 227 VAL A CA 1
ATOM 1753 C C . VAL A 1 236 ? -16.68320 50.77507 -39.23642 1.000 29.33768 227 VAL A C 1
ATOM 1754 O O . VAL A 1 236 ? -15.49075 50.73768 -39.56637 1.000 28.98194 227 VAL A O 1
ATOM 1758 N N . GLU A 1 237 ? -17.27377 51.90803 -38.85067 1.000 27.83544 228 GLU A N 1
ATOM 1759 C CA . GLU A 1 237 ? -16.56103 53.17981 -38.89385 1.000 33.42148 228 GLU A CA 1
ATOM 1760 C C . GLU A 1 237 ? -15.45715 53.22305 -37.84687 1.000 33.92588 228 GLU A C 1
ATOM 1761 O O . GLU A 1 237 ? -14.33676 53.66285 -38.13216 1.000 36.63409 228 GLU A O 1
ATOM 1767 N N . ARG A 1 238 ? -15.76041 52.76858 -36.63046 1.000 27.37393 229 ARG A N 1
ATOM 1768 C CA . ARG A 1 238 ? -14.74683 52.69176 -35.58278 1.000 25.09118 229 ARG A CA 1
ATOM 1769 C C . ARG A 1 238 ? -13.61785 51.74431 -35.96835 1.000 26.66069 229 ARG A C 1
ATOM 1770 O O . ARG A 1 238 ? -12.44138 52.03903 -35.72277 1.000 24.33119 229 ARG A O 1
ATOM 1778 N N . LEU A 1 239 ? -13.95478 50.59634 -36.56668 1.000 23.35008 230 LEU A N 1
ATOM 1779 C CA . LEU A 1 239 ? -12.93794 49.61770 -36.93291 1.000 24.25388 230 LEU A CA 1
ATOM 1780 C C . LEU A 1 239 ? -11.97493 50.13984 -37.98942 1.000 23.98932 230 LEU A C 1
ATOM 1781 O O . LEU A 1 239 ? -10.84416 49.65054 -38.07776 1.000 24.40161 230 LEU A O 1
ATOM 1786 N N . LYS A 1 240 ? -12.39721 51.09975 -38.81240 1.000 26.64853 231 LYS A N 1
ATOM 1787 C CA . LYS A 1 240 ? -11.48743 51.64306 -39.81354 1.000 30.00773 231 LYS A CA 1
ATOM 1788 C C . LYS A 1 240 ? -10.33544 52.42258 -39.19026 1.000 32.97467 231 LYS A C 1
ATOM 1789 O O . LYS A 1 240 ? -9.32866 52.65510 -39.86736 1.000 35.27853 231 LYS A O 1
ATOM 1795 N N . LYS A 1 241 ? -10.44206 52.80414 -37.91642 1.000 30.66250 232 LYS A N 1
ATOM 1796 C CA . LYS A 1 241 ? -9.36506 53.50923 -37.22559 1.000 29.81593 232 LYS A CA 1
ATOM 1797 C C . LYS A 1 241 ? -8.44092 52.57717 -36.45579 1.000 32.54262 232 LYS A C 1
ATOM 1798 O O . LYS A 1 241 ? -7.45463 53.04594 -35.87738 1.000 34.65386 232 LYS A O 1
ATOM 1804 N N . VAL A 1 242 ? -8.73667 51.27832 -36.43165 1.000 29.12270 233 VAL A N 1
ATOM 1805 C CA . VAL A 1 242 ? -7.95476 50.34030 -35.63404 1.000 27.76679 233 VAL A CA 1
ATOM 1806 C C . VAL A 1 242 ? -6.60962 50.08505 -36.30229 1.000 31.34981 233 VAL A C 1
ATOM 1807 O O . VAL A 1 242 ? -6.53735 49.78700 -37.50065 1.000 33.28165 233 VAL A O 1
ATOM 1811 N N . ARG A 1 243 ? -5.53383 50.19286 -35.52490 1.000 27.78946 234 ARG A N 1
ATOM 1812 C CA . ARG A 1 243 ? -4.19299 49.92206 -36.02256 1.000 31.08528 234 ARG A CA 1
ATOM 1813 C C . ARG A 1 243 ? -3.54339 48.68519 -35.40949 1.000 29.93656 234 ARG A C 1
ATOM 1814 O O . ARG A 1 243 ? -2.40822 48.35927 -35.77817 1.000 33.57828 234 ARG A O 1
ATOM 1822 N N . VAL A 1 244 ? -4.21449 47.97732 -34.50302 1.000 28.10999 235 VAL A N 1
ATOM 1823 C CA . VAL A 1 244 ? -3.60535 46.77243 -33.93565 1.000 25.15523 235 VAL A CA 1
ATOM 1824 C C . VAL A 1 244 ? -3.76950 45.60748 -34.90814 1.000 24.43290 235 VAL A C 1
ATOM 1825 O O . VAL A 1 244 ? -4.80126 45.51380 -35.59620 1.000 25.56202 235 VAL A O 1
ATOM 1829 N N . PRO A 1 245 ? -2.75938 44.74209 -35.03704 1.000 23.75221 236 PRO A N 1
ATOM 1830 C CA . PRO A 1 245 ? -2.83532 43.62721 -35.99133 1.000 23.16204 236 PRO A CA 1
ATOM 1831 C C . PRO A 1 245 ? -4.04951 42.75696 -35.71930 1.000 21.61271 236 PRO A C 1
ATOM 1832 O O . PRO A 1 245 ? -4.32618 42.38802 -34.57684 1.000 22.63261 236 PRO A O 1
ATOM 1836 N N . PHE A 1 246 ? -4.76359 42.42142 -36.79104 1.000 21.82045 237 PHE A N 1
ATOM 1837 C CA . PHE A 1 246 ? -6.08867 41.82956 -36.69851 1.000 22.56207 237 PHE A CA 1
ATOM 1838 C C . PHE A 1 246 ? -6.13073 40.57695 -37.55598 1.000 22.50668 237 PHE A C 1
ATOM 1839 O O . PHE A 1 246 ? -5.66601 40.59347 -38.69981 1.000 24.22061 237 PHE A O 1
ATOM 1847 N N . LEU A 1 247 ? -6.71332 39.50757 -37.01524 1.000 18.15289 238 LEU A N 1
ATOM 1848 C CA . LEU A 1 247 ? -6.96932 38.27737 -37.75365 1.000 18.18259 238 LEU A CA 1
ATOM 1849 C C . LEU A 1 247 ? -8.44859 37.94164 -37.64585 1.000 17.77829 238 LEU A C 1
ATOM 1850 O O . LEU A 1 247 ? -9.01277 37.96449 -36.54861 1.000 19.12237 238 LEU A O 1
ATOM 1855 N N . VAL A 1 248 ? -9.07439 37.63676 -38.77672 1.000 18.81949 239 VAL A N 1
ATOM 1856 C CA . VAL A 1 248 ? -10.48205 37.25024 -38.82238 1.000 18.49441 239 VAL A CA 1
ATOM 1857 C C . VAL A 1 248 ? -10.57082 35.81222 -39.31138 1.000 18.61413 239 VAL A C 1
ATOM 1858 O O . VAL A 1 248 ? -9.99358 35.46764 -40.34994 1.000 20.88178 239 VAL A O 1
ATOM 1862 N N . ILE A 1 249 ? -11.26858 34.97342 -38.54817 1.000 18.08792 240 ILE A N 1
ATOM 1863 C CA . ILE A 1 249 ? -11.52578 33.58113 -38.90228 1.000 18.51185 240 ILE A CA 1
ATOM 1864 C C . ILE A 1 249 ? -13.03128 33.38799 -38.98170 1.000 17.86928 240 ILE A C 1
ATOM 1865 O O . ILE A 1 249 ? -13.76526 33.81339 -38.08028 1.000 19.22135 240 ILE A O 1
ATOM 1870 N N . HIS A 1 250 ? -13.49164 32.72953 -40.04052 1.000 17.31347 241 HIS A N 1
ATOM 1871 C CA . HIS A 1 250 ? -14.92506 32.51540 -40.17905 1.000 18.68792 241 HIS A CA 1
ATOM 1872 C C . HIS A 1 250 ? -15.18617 31.23596 -40.95607 1.000 19.41682 241 HIS A C 1
ATOM 1873 O O . HIS A 1 250 ? -14.46189 30.91474 -41.89955 1.000 18.42385 241 HIS A O 1
ATOM 1880 N N . GLY A 1 251 ? -16.24463 30.52497 -40.57591 1.000 18.63084 242 GLY A N 1
ATOM 1881 C CA . GLY A 1 251 ? -16.65656 29.34421 -41.30411 1.000 18.70351 242 GLY A CA 1
ATOM 1882 C C . GLY A 1 251 ? -17.55489 29.73108 -42.47149 1.000 20.88943 242 GLY A C 1
ATOM 1883 O O . GLY A 1 251 ? -18.44509 30.56516 -42.33305 1.000 24.35873 242 GLY A O 1
ATOM 1884 N N . LYS A 1 252 ? -17.29628 29.12364 -43.63021 1.000 20.81155 243 LYS A N 1
ATOM 1885 C CA . LYS A 1 252 ? -18.09833 29.44630 -44.80982 1.000 21.34205 243 LYS A CA 1
ATOM 1886 C C . LYS A 1 252 ? -19.53724 28.97924 -44.68011 1.000 23.92581 243 LYS A C 1
ATOM 1887 O O . LYS A 1 252 ? -20.42364 29.54928 -45.33003 1.000 23.96504 243 LYS A O 1
ATOM 1893 N N . ALA A 1 253 ? -19.78333 27.95929 -43.86338 1.000 22.14943 244 ALA A N 1
ATOM 1894 C CA . ALA A 1 253 ? -21.09294 27.34293 -43.73962 1.000 24.49198 244 ALA A CA 1
ATOM 1895 C C . ALA A 1 253 ? -21.84017 27.79827 -42.49699 1.000 26.27666 244 ALA A C 1
ATOM 1896 O O . ALA A 1 253 ? -22.81814 27.15534 -42.11182 1.000 29.57789 244 ALA A O 1
ATOM 1898 N N . ASP A 1 254 ? -21.40224 28.87686 -41.86345 1.000 21.88013 245 ASP A N 1
ATOM 1899 C CA . ASP A 1 254 ? -22.03355 29.37402 -40.64540 1.000 22.39081 245 ASP A CA 1
ATOM 1900 C C . ASP A 1 254 ? -23.42436 29.91414 -40.95737 1.000 22.89474 245 ASP A C 1
ATOM 1901 O O . ASP A 1 254 ? -23.53350 30.94027 -41.64225 1.000 24.79116 245 ASP A O 1
ATOM 1906 N N . PRO A 1 255 ? -24.50212 29.28971 -40.47000 1.000 23.33760 246 PRO A N 1
ATOM 1907 C CA . PRO A 1 255 ? -25.84646 29.82120 -40.71573 1.000 24.47101 246 PRO A CA 1
ATOM 1908 C C . PRO A 1 255 ? -26.33116 30.81780 -39.67740 1.000 22.29857 246 PRO A C 1
ATOM 1909 O O . PRO A 1 255 ? -27.38055 31.44347 -39.89003 1.000 24.52673 246 PRO A O 1
ATOM 1913 N N . LEU A 1 256 ? -25.61503 30.97492 -38.56725 1.000 19.42548 247 LEU A N 1
ATOM 1914 C CA . LEU A 1 256 ? -26.01414 31.86668 -37.48422 1.000 21.05616 247 LEU A CA 1
ATOM 1915 C C . LEU A 1 256 ? -25.40311 33.25199 -37.64716 1.000 22.12157 247 LEU A C 1
ATOM 1916 O O . LEU A 1 256 ? -26.09881 34.26214 -37.53331 1.000 22.11952 247 LEU A O 1
ATOM 1921 N N . VAL A 1 257 ? -24.09997 33.30972 -37.88611 1.000 20.36443 248 VAL A N 1
ATOM 1922 C CA . VAL A 1 257 ? -23.42209 34.53734 -38.28111 1.000 21.49070 248 VAL A CA 1
ATOM 1923 C C . VAL A 1 257 ? -22.90462 34.31128 -39.69523 1.000 20.34079 248 VAL A C 1
ATOM 1924 O O . VAL A 1 257 ? -21.84304 33.69796 -39.87172 1.000 20.75833 248 VAL A O 1
ATOM 1928 N N . PRO A 1 258 ? -23.63667 34.73565 -40.72356 1.000 22.37913 249 PRO A N 1
ATOM 1929 C CA . PRO A 1 258 ? -23.20405 34.47637 -42.10151 1.000 22.28235 249 PRO A CA 1
ATOM 1930 C C . PRO A 1 258 ? -21.78558 34.97914 -42.35383 1.000 21.02635 249 PRO A C 1
ATOM 1931 O O . PRO A 1 258 ? -21.33488 35.96412 -41.76353 1.000 23.44305 249 PRO A O 1
ATOM 1935 N N . VAL A 1 259 ? -21.08035 34.26957 -43.23638 1.000 23.74273 250 VAL A N 1
ATOM 1936 C CA . VAL A 1 259 ? -19.66586 34.52963 -43.46968 1.000 22.20237 250 VAL A CA 1
ATOM 1937 C C . VAL A 1 259 ? -19.41124 35.96806 -43.89495 1.000 23.74956 250 VAL A C 1
ATOM 1938 O O . VAL A 1 259 ? -18.31341 36.49260 -43.67984 1.000 24.78427 250 VAL A O 1
ATOM 1942 N N . GLU A 1 260 ? -20.41078 36.63100 -44.47609 1.000 23.19040 251 GLU A N 1
ATOM 1943 C CA . GLU A 1 260 ? -20.23493 38.01682 -44.89555 1.000 25.88856 251 GLU A CA 1
ATOM 1944 C C . GLU A 1 260 ? -19.88550 38.92140 -43.72196 1.000 23.71521 251 GLU A C 1
ATOM 1945 O O . GLU A 1 260 ? -19.24489 39.95916 -43.91456 1.000 24.39169 251 GLU A O 1
ATOM 1951 N N . GLY A 1 261 ? -20.29196 38.54500 -42.50544 1.000 20.67596 252 GLY A N 1
ATOM 1952 C CA . GLY A 1 261 ? -19.95188 39.34235 -41.33953 1.000 18.75210 252 GLY A CA 1
ATOM 1953 C C . GLY A 1 261 ? -18.47802 39.27062 -40.99491 1.000 19.07650 252 GLY A C 1
ATOM 1954 O O . GLY A 1 261 ? -17.89175 40.25683 -40.54639 1.000 20.97115 252 GLY A O 1
ATOM 1955 N N . GLY A 1 262 ? -17.85371 38.10947 -41.21148 1.000 21.09759 253 GLY A N 1
ATOM 1956 C CA . GLY A 1 262 ? -16.41482 38.01721 -41.02856 1.000 20.57200 253 GLY A CA 1
ATOM 1957 C C . GLY A 1 262 ? -15.66362 38.73084 -42.13056 1.000 22.52071 253 GLY A C 1
ATOM 1958 O O . GLY A 1 262 ? -14.68232 39.43355 -41.87086 1.000 24.59139 253 GLY A O 1
ATOM 1959 N N . ILE A 1 263 ? -16.12866 38.57613 -43.37228 1.000 21.02661 254 ILE A N 1
ATOM 1960 C CA . ILE A 1 263 ? -15.53784 39.30322 -44.49104 1.000 20.52797 254 ILE A CA 1
ATOM 1961 C C . ILE A 1 263 ? -15.61498 40.80356 -44.24671 1.000 21.87479 254 ILE A C 1
ATOM 1962 O O . ILE A 1 263 ? -14.64669 41.53815 -44.48111 1.000 21.73731 254 ILE A O 1
ATOM 1967 N N . ASP A 1 264 ? -16.75356 41.27679 -43.73537 1.000 22.16202 255 ASP A N 1
ATOM 1968 C CA . ASP A 1 264 ? -16.90737 42.70308 -43.47197 1.000 22.40914 255 ASP A CA 1
ATOM 1969 C C . ASP A 1 264 ? -15.94606 43.16717 -42.38982 1.000 19.85068 255 ASP A C 1
ATOM 1970 O O . ASP A 1 264 ? -15.43407 44.28963 -42.44780 1.000 22.30315 255 ASP A O 1
ATOM 1975 N N . THR A 1 265 ? -15.69087 42.32075 -41.38906 1.000 20.71658 256 THR A N 1
ATOM 1976 C CA . THR A 1 265 ? -14.73189 42.68516 -40.35536 1.000 20.36863 256 THR A CA 1
ATOM 1977 C C . THR A 1 265 ? -13.34785 42.88588 -40.95034 1.000 21.23207 256 THR A C 1
ATOM 1978 O O . THR A 1 265 ? -12.66050 43.86777 -40.63744 1.000 23.62930 256 THR A O 1
ATOM 1982 N N . ALA A 1 266 ? -12.93138 41.97041 -41.82671 1.000 25.42606 257 ALA A N 1
ATOM 1983 C CA . ALA A 1 266 ? -11.61817 42.07906 -42.44614 1.000 24.84556 257 ALA A CA 1
ATOM 1984 C C . ALA A 1 266 ? -11.53805 43.27081 -43.39179 1.000 25.42034 257 ALA A C 1
ATOM 1985 O O . ALA A 1 266 ? -10.48726 43.91257 -43.48835 1.000 26.03384 257 ALA A O 1
ATOM 1987 N N . LYS A 1 267 ? -12.63474 43.59253 -44.08113 1.000 26.68129 258 LYS A N 1
ATOM 1988 C CA . LYS A 1 267 ? -12.64667 44.75379 -44.96534 1.000 26.56749 258 LYS A CA 1
ATOM 1989 C C . LYS A 1 267 ? -12.47065 46.05581 -44.19768 1.000 29.76696 258 LYS A C 1
ATOM 1990 O O . LYS A 1 267 ? -11.88528 47.00723 -44.72636 1.000 29.93767 258 LYS A O 1
ATOM 1996 N N . CYS A 1 268 ? -12.98137 46.13052 -42.96744 1.000 29.52065 259 CYS A N 1
ATOM 1997 C CA . CYS A 1 268 ? -12.97550 47.39413 -42.23461 1.000 34.59966 259 CYS A CA 1
ATOM 1998 C C . CYS A 1 268 ? -11.60816 47.69911 -41.63649 1.000 32.96967 259 CYS A C 1
ATOM 1999 O O . CYS A 1 268 ? -11.04093 48.76957 -41.87464 1.000 35.95910 259 CYS A O 1
ATOM 2002 N N . VAL A 1 269 ? -11.06823 46.77669 -40.84782 1.000 34.05610 260 VAL A N 1
ATOM 2003 C CA . VAL A 1 269 ? -9.76809 46.98647 -40.21864 1.000 30.30567 260 VAL A CA 1
ATOM 2004 C C . VAL A 1 269 ? -8.69619 46.95716 -41.29724 1.000 34.10819 260 VAL A C 1
ATOM 2005 O O . VAL A 1 269 ? -8.51450 45.92611 -41.96125 1.000 33.77933 260 VAL A O 1
ATOM 2009 N N . PRO A 1 270 ? -7.97051 48.05508 -41.50477 1.000 35.07398 261 PRO A N 1
ATOM 2010 C CA . PRO A 1 270 ? -6.95761 48.07897 -42.56656 1.000 35.28342 261 PRO A CA 1
ATOM 2011 C C . PRO A 1 270 ? -5.81866 47.12812 -42.23637 1.000 38.52633 261 PRO A C 1
ATOM 2012 O O . PRO A 1 270 ? -5.27054 47.15112 -41.13226 1.000 40.24066 261 PRO A O 1
ATOM 2016 N N . GLY A 1 271 ? -5.48468 46.27157 -43.19842 1.000 43.37317 262 GLY A N 1
ATOM 2017 C CA . GLY A 1 271 ? -4.43214 45.29495 -43.01794 1.000 44.95557 262 GLY A CA 1
ATOM 2018 C C . GLY A 1 271 ? -4.84940 44.00332 -42.35402 1.000 41.11756 262 GLY A C 1
ATOM 2019 O O . GLY A 1 271 ? -3.98117 43.18679 -42.03317 1.000 40.08538 262 GLY A O 1
ATOM 2020 N N . ALA A 1 272 ? -6.14278 43.78474 -42.13846 1.000 37.60662 263 ALA A N 1
ATOM 2021 C CA . ALA A 1 272 ? -6.58826 42.56939 -41.47397 1.000 33.41209 263 ALA A CA 1
ATOM 2022 C C . ALA A 1 272 ? -6.28626 41.34047 -42.32475 1.000 31.83178 263 ALA A C 1
ATOM 2023 O O . ALA A 1 272 ? -6.29023 41.38887 -43.56023 1.000 34.99757 263 ALA A O 1
ATOM 2025 N N . LYS A 1 273 ? -5.99575 40.23710 -41.64580 1.000 29.91782 264 LYS A N 1
ATOM 2026 C CA . LYS A 1 273 ? -5.84216 38.94354 -42.28981 1.000 29.86163 264 LYS A CA 1
ATOM 2027 C C . LYS A 1 273 ? -7.16816 38.21158 -42.18484 1.000 28.47871 264 LYS A C 1
ATOM 2028 O O . LYS A 1 273 ? -7.84348 38.29379 -41.15933 1.000 30.10459 264 LYS A O 1
ATOM 2034 N N . LEU A 1 274 ? -7.55831 37.52593 -43.25660 1.000 28.03660 265 LEU A N 1
ATOM 2035 C CA . LEU A 1 274 ? -8.84827 36.84799 -43.29964 1.000 26.51431 265 LEU A CA 1
ATOM 2036 C C . LEU A 1 274 ? -8.64789 35.39479 -43.69494 1.000 28.54403 265 LEU A C 1
ATOM 2037 O O . LEU A 1 274 ? -7.98232 35.10399 -44.69499 1.000 29.40657 265 LEU A O 1
ATOM 2042 N N . GLU A 1 275 ? -9.23274 34.49070 -42.90845 1.000 26.79713 266 GLU A N 1
ATOM 2043 C CA . GLU A 1 275 ? -9.19172 33.05448 -43.16818 1.000 28.90811 266 GLU A CA 1
ATOM 2044 C C . GLU A 1 275 ? -10.61538 32.52176 -43.11190 1.000 22.91293 266 GLU A C 1
ATOM 2045 O O . GLU A 1 275 ? -11.25354 32.55578 -42.05293 1.000 22.62644 266 GLU A O 1
ATOM 2051 N N . LEU A 1 276 ? -11.11105 32.04666 -44.25173 1.000 21.15631 267 LEU A N 1
ATOM 2052 C CA . LEU A 1 276 ? -12.43552 31.45280 -44.35255 1.000 20.77449 267 LEU A CA 1
ATOM 2053 C C . LEU A 1 276 ? -12.26890 29.94986 -44.50687 1.000 23.78319 267 LEU A C 1
ATOM 2054 O O . LEU A 1 276 ? -11.53444 29.48444 -45.38856 1.000 28.48616 267 LEU A O 1
ATOM 2059 N N . ILE A 1 277 ? -12.93495 29.19951 -43.63811 1.000 21.53150 268 ILE A N 1
ATOM 2060 C CA . ILE A 1 277 ? -12.70377 27.77045 -43.48980 1.000 23.38045 268 ILE A CA 1
ATOM 2061 C C . ILE A 1 277 ? -13.86116 27.00882 -44.12243 1.000 25.28780 268 ILE A C 1
ATOM 2062 O O . ILE A 1 277 ? -15.01613 27.13301 -43.69167 1.000 23.02322 268 ILE A O 1
ATOM 2067 N N . GLU A 1 278 ? -13.54557 26.22462 -45.14860 1.000 32.01285 269 GLU A N 1
ATOM 2068 C CA . GLU A 1 278 ? -14.55759 25.43633 -45.83219 1.000 36.42596 269 GLU A CA 1
ATOM 2069 C C . GLU A 1 278 ? -15.12973 24.39162 -44.88388 1.000 32.61748 269 GLU A C 1
ATOM 2070 O O . GLU A 1 278 ? -14.40463 23.79033 -44.08373 1.000 29.03936 269 GLU A O 1
ATOM 2076 N N . GLY A 1 279 ? -16.44388 24.18495 -44.97200 1.000 28.39868 270 GLY A N 1
ATOM 2077 C CA . GLY A 1 279 ? -17.11838 23.17421 -44.18880 1.000 27.25487 270 GLY A CA 1
ATOM 2078 C C . GLY A 1 279 ? -17.31616 23.51548 -42.73205 1.000 25.34939 270 GLY A C 1
ATOM 2079 O O . GLY A 1 279 ? -17.85598 22.68929 -41.98907 1.000 27.44393 270 GLY A O 1
ATOM 2080 N N . MET A 1 280 ? -16.89585 24.69586 -42.29242 1.000 23.83804 271 MET A N 1
ATOM 2081 C CA . MET A 1 280 ? -16.97947 25.07395 -40.88991 1.000 20.60610 271 MET A CA 1
ATOM 2082 C C . MET A 1 280 ? -18.23264 25.90721 -40.65923 1.000 22.24175 271 MET A C 1
ATOM 2083 O O . MET A 1 280 ? -18.51521 26.83931 -41.41856 1.000 21.18091 271 MET A O 1
ATOM 2088 N N . GLY A 1 281 ? -18.97950 25.56287 -39.62217 1.000 20.48466 272 GLY A N 1
ATOM 2089 C CA . GLY A 1 281 ? -20.14649 26.31205 -39.19788 1.000 20.04895 272 GLY A CA 1
ATOM 2090 C C . GLY A 1 281 ? -19.83953 27.21361 -38.02271 1.000 20.46720 272 GLY A C 1
ATOM 2091 O O . GLY A 1 281 ? -18.74994 27.78842 -37.92490 1.000 22.19968 272 GLY A O 1
ATOM 2092 N N . HIS A 1 282 ? -20.80484 27.33281 -37.11358 1.000 20.46646 273 HIS A N 1
ATOM 2093 C CA . HIS A 1 282 ? -20.66692 28.20729 -35.94837 1.000 19.21885 273 HIS A CA 1
ATOM 2094 C C . HIS A 1 282 ? -20.22711 27.40751 -34.72187 1.000 21.29044 273 HIS A C 1
ATOM 2095 O O . HIS A 1 282 ? -20.95050 27.27437 -33.73707 1.000 22.15337 273 HIS A O 1
ATOM 2102 N N . ASP A 1 283 ? -19.01509 26.86250 -34.79785 1.000 22.01559 274 ASP A N 1
ATOM 2103 C CA . ASP A 1 283 ? -18.45029 26.06184 -33.71415 1.000 24.09428 274 ASP A CA 1
ATOM 2104 C C . ASP A 1 283 ? -16.95330 25.89729 -33.95582 1.000 22.24607 274 ASP A C 1
ATOM 2105 O O . ASP A 1 283 ? -16.41256 26.35497 -34.96604 1.000 23.40307 274 ASP A O 1
ATOM 2110 N N . LEU A 1 284 ? -16.28333 25.23084 -33.01541 1.000 22.20079 275 LEU A N 1
ATOM 2111 C CA . LEU A 1 284 ? -14.84235 24.99250 -33.08195 1.000 22.78754 275 LEU A CA 1
ATOM 2112 C C . LEU A 1 284 ? -14.60594 23.49185 -33.06188 1.000 24.90743 275 LEU A C 1
ATOM 2113 O O . LEU A 1 284 ? -14.32573 22.91274 -31.99763 1.000 27.24405 275 LEU A O 1
ATOM 2118 N N . PRO A 1 285 ? -14.70241 22.82314 -34.21179 1.000 22.82922 276 PRO A N 1
ATOM 2119 C CA . PRO A 1 285 ? -14.48823 21.37277 -34.24800 1.000 23.59208 276 PRO A CA 1
ATOM 2120 C C . PRO A 1 285 ? -13.06230 21.01596 -33.85804 1.000 19.61646 276 PRO A C 1
ATOM 2121 O O . PRO A 1 285 ? -12.10453 21.69565 -34.24007 1.000 21.32935 276 PRO A O 1
ATOM 2125 N N . VAL A 1 286 ? -12.92721 19.91124 -33.11654 1.000 22.29951 277 VAL A N 1
ATOM 2126 C CA . VAL A 1 286 ? -11.60185 19.46154 -32.70111 1.000 24.75732 277 VAL A CA 1
ATOM 2127 C C . VAL A 1 286 ? -10.70747 19.22402 -33.90755 1.000 27.36327 277 VAL A C 1
ATOM 2128 O O . VAL A 1 286 ? -9.49366 19.45639 -33.84424 1.000 27.06834 277 VAL A O 1
ATOM 2132 N N . GLU A 1 287 ? -11.29410 18.80566 -35.03448 1.000 28.83647 278 GLU A N 1
ATOM 2133 C CA . GLU A 1 287 ? -10.51486 18.53141 -36.23786 1.000 30.71181 278 GLU A CA 1
ATOM 2134 C C . GLU A 1 287 ? -9.84967 19.78526 -36.78562 1.000 31.16736 278 GLU A C 1
ATOM 2135 O O . GLU A 1 287 ? -8.80720 19.69567 -37.44309 1.000 34.84534 278 GLU A O 1
ATOM 2141 N N . LEU A 1 288 ? -10.43770 20.95311 -36.54354 1.000 27.16145 279 LEU A N 1
ATOM 2142 C CA . LEU A 1 288 ? -9.90389 22.21014 -37.04342 1.000 27.31562 279 LEU A CA 1
ATOM 2143 C C . LEU A 1 288 ? -9.05008 22.94886 -36.02491 1.000 24.86112 279 LEU A C 1
ATOM 2144 O O . LEU A 1 288 ? -8.44023 23.96376 -36.37866 1.000 24.16253 279 LEU A O 1
ATOM 2149 N N . CYS A 1 289 ? -8.98950 22.46970 -34.78184 1.000 22.88134 280 CYS A N 1
ATOM 2150 C CA . CYS A 1 289 ? -8.19570 23.15976 -33.76849 1.000 22.39180 280 CYS A CA 1
ATOM 2151 C C . CYS A 1 289 ? -6.71830 23.29288 -34.12052 1.000 22.72120 280 CYS A C 1
ATOM 2152 O O . CYS A 1 289 ? -6.14584 24.35979 -33.83866 1.000 22.58948 280 CYS A O 1
ATOM 2155 N N . PRO A 1 290 ? -6.04286 22.29429 -34.70437 1.000 24.04585 281 PRO A N 1
ATOM 2156 C CA . PRO A 1 290 ? -4.66002 22.54425 -35.13446 1.000 24.04698 281 PRO A CA 1
ATOM 2157 C C . PRO A 1 290 ? -4.53980 23.69963 -36.10561 1.000 22.74212 281 PRO A C 1
ATOM 2158 O O . PRO A 1 290 ? -3.56793 24.45555 -36.02788 1.000 24.21596 281 PRO A O 1
ATOM 2162 N N . ARG A 1 291 ? -5.49888 23.86247 -37.01977 1.000 24.17952 282 ARG A N 1
ATOM 2163 C CA . ARG A 1 291 ? -5.43318 24.99259 -37.94029 1.000 27.27182 282 ARG A CA 1
ATOM 2164 C C . ARG A 1 291 ? -5.67796 26.31589 -37.22090 1.000 22.97249 282 ARG A C 1
ATOM 2165 O O . ARG A 1 291 ? -4.97356 27.29900 -37.47802 1.000 25.51581 282 ARG A O 1
ATOM 2173 N N . TYR A 1 292 ? -6.66954 26.36697 -36.32066 1.000 21.79012 283 TYR A N 1
ATOM 2174 C CA . TYR A 1 292 ? -6.87699 27.58137 -35.52838 1.000 19.05398 283 TYR A CA 1
ATOM 2175 C C . TYR A 1 292 ? -5.60970 27.95409 -34.77466 1.000 18.06873 283 TYR A C 1
ATOM 2176 O O . TYR A 1 292 ? -5.20269 29.12179 -34.75238 1.000 20.81469 283 TYR A O 1
ATOM 2185 N N . VAL A 1 293 ? -4.98971 26.96848 -34.12208 1.000 19.69593 284 VAL A N 1
ATOM 2186 C CA . VAL A 1 293 ? -3.79484 27.22494 -33.32237 1.000 18.96921 284 VAL A CA 1
ATOM 2187 C C . VAL A 1 293 ? -2.67156 27.77521 -34.19469 1.000 19.12046 284 VAL A C 1
ATOM 2188 O O . VAL A 1 293 ? -2.02641 28.77333 -33.85148 1.000 21.55522 284 VAL A O 1
ATOM 2192 N N . ASP A 1 294 ? -2.43191 27.13336 -35.34173 1.000 24.59790 285 ASP A N 1
ATOM 2193 C CA . ASP A 1 294 ? -1.40112 27.59591 -36.26416 1.000 30.01669 285 ASP A CA 1
ATOM 2194 C C . ASP A 1 294 ? -1.68149 29.01573 -36.74122 1.000 25.57602 285 ASP A C 1
ATOM 2195 O O . ASP A 1 294 ? -0.76912 29.84818 -36.80233 1.000 26.15192 285 ASP A O 1
ATOM 2200 N N . LEU A 1 295 ? -2.93950 29.31422 -37.07976 1.000 23.82441 286 LEU A N 1
ATOM 2201 C CA . LEU A 1 295 ? -3.27559 30.64870 -37.56670 1.000 22.21094 286 LEU A CA 1
ATOM 2202 C C . LEU A 1 295 ? -3.06052 31.69441 -36.48358 1.000 19.80052 286 LEU A C 1
ATOM 2203 O O . LEU A 1 295 ? -2.45124 32.74293 -36.72976 1.000 22.65940 286 LEU A O 1
ATOM 2208 N N . ILE A 1 296 ? -3.57397 31.42534 -35.28015 1.000 20.90936 287 ILE A N 1
ATOM 2209 C CA . ILE A 1 296 ? -3.45262 32.35421 -34.16176 1.000 20.71965 287 ILE A CA 1
ATOM 2210 C C . ILE A 1 296 ? -1.99634 32.53241 -33.75336 1.000 18.81960 287 ILE A C 1
ATOM 2211 O O . ILE A 1 296 ? -1.53185 33.66053 -33.54431 1.000 20.72970 287 ILE A O 1
ATOM 2216 N N . ALA A 1 297 ? -1.24582 31.43062 -33.64804 1.000 21.17805 288 ALA A N 1
ATOM 2217 C CA . ALA A 1 297 ? 0.13700 31.51878 -33.17799 1.000 24.49212 288 ALA A CA 1
ATOM 2218 C C . ALA A 1 297 ? 1.00103 32.33332 -34.13030 1.000 23.63570 288 ALA A C 1
ATOM 2219 O O . ALA A 1 297 ? 1.77506 33.19422 -33.70035 1.000 24.06473 288 ALA A O 1
ATOM 2221 N N . GLU A 1 298 ? 0.88601 32.07989 -35.43296 1.000 26.13597 289 GLU A N 1
ATOM 2222 C CA . GLU A 1 298 ? 1.71850 32.82668 -36.37317 1.000 29.48568 289 GLU A CA 1
ATOM 2223 C C . GLU A 1 298 ? 1.31406 34.29489 -36.42038 1.000 22.95602 289 GLU A C 1
ATOM 2224 O O . GLU A 1 298 ? 2.17625 35.18014 -36.51094 1.000 24.28298 289 GLU A O 1
ATOM 2230 N N . HIS A 1 299 ? 0.00869 34.56605 -36.34857 1.000 22.88620 290 HIS A N 1
ATOM 2231 C CA . HIS A 1 299 ? -0.47508 35.93938 -36.29554 1.000 21.89200 290 HIS A CA 1
ATOM 2232 C C . HIS A 1 299 ? 0.04697 36.64248 -35.04754 1.000 21.78647 290 HIS A C 1
ATOM 2233 O O . HIS A 1 299 ? 0.58943 37.75000 -35.12189 1.000 21.10462 290 HIS A O 1
ATOM 2240 N N . ALA A 1 300 ? -0.08016 35.99555 -33.88934 1.000 22.16144 291 ALA A N 1
ATOM 2241 C CA . ALA A 1 300 ? 0.37762 36.62229 -32.65487 1.000 21.17583 291 ALA A CA 1
ATOM 2242 C C . ALA A 1 300 ? 1.88866 36.83063 -32.65088 1.000 19.95410 291 ALA A C 1
ATOM 2243 O O . ALA A 1 300 ? 2.36622 37.89841 -32.25013 1.000 21.39816 291 ALA A O 1
ATOM 2245 N N . LEU A 1 301 ? 2.65287 35.83401 -33.10408 1.000 22.36828 292 LEU A N 1
ATOM 2246 C CA . LEU A 1 301 ? 4.10809 35.96594 -33.12592 1.000 21.57360 292 LEU A CA 1
ATOM 2247 C C . LEU A 1 301 ? 4.55794 37.10633 -34.03436 1.000 24.75906 292 LEU A C 1
ATOM 2248 O O . LEU A 1 301 ? 5.44115 37.88370 -33.66624 1.000 26.30732 292 LEU A O 1
ATOM 2253 N N . ALA A 1 302 ? 3.95610 37.22934 -35.22075 1.000 25.17568 293 ALA A N 1
ATOM 2254 C CA . ALA A 1 302 ? 4.31635 38.31575 -36.12704 1.000 26.35618 293 ALA A CA 1
ATOM 2255 C C . ALA A 1 302 ? 3.92614 39.67420 -35.55495 1.000 22.47572 293 ALA A C 1
ATOM 2256 O O . ALA A 1 302 ? 4.67103 40.65466 -35.69348 1.000 24.60612 293 ALA A O 1
ATOM 2258 N N . ALA A 1 303 ? 2.76125 39.74946 -34.91085 1.000 22.41435 294 ALA A N 1
ATOM 2259 C CA . ALA A 1 303 ? 2.31775 41.00202 -34.31303 1.000 23.03733 294 ALA A CA 1
ATOM 2260 C C . ALA A 1 303 ? 3.24336 41.42882 -33.18817 1.000 23.36824 294 ALA A C 1
ATOM 2261 O O . ALA A 1 303 ? 3.52675 42.62188 -33.02512 1.000 27.28631 294 ALA A O 1
ATOM 2263 N N . GLY A 1 304 ? 3.72597 40.46722 -32.39959 1.000 25.67846 295 GLY A N 1
ATOM 2264 C CA . GLY A 1 304 ? 4.60936 40.78185 -31.29000 1.000 27.38016 295 GLY A CA 1
ATOM 2265 C C . GLY A 1 304 ? 5.94934 41.34592 -31.71101 1.000 30.21243 295 GLY A C 1
ATOM 2266 O O . GLY A 1 304 ? 6.66331 41.90696 -30.87259 1.000 30.46109 295 GLY A O 1
ATOM 2267 N N . ARG A 1 305 ? 6.30587 41.20499 -32.98750 1.000 33.37019 296 ARG A N 1
ATOM 2268 C CA . ARG A 1 305 ? 7.52839 41.77182 -33.54084 1.000 35.94332 296 ARG A CA 1
ATOM 2269 C C . ARG A 1 305 ? 7.34126 43.18595 -34.08319 1.000 38.60073 296 ARG A C 1
ATOM 2270 O O . ARG A 1 305 ? 8.33467 43.84036 -34.42215 1.000 41.23596 296 ARG A O 1
ATOM 2278 N N . LYS A 1 306 ? 6.10697 43.67419 -34.16440 1.000 43.35133 297 LYS A N 1
ATOM 2279 C CA . LYS A 1 306 ? 5.80477 44.95903 -34.77751 1.000 47.90791 297 LYS A CA 1
ATOM 2280 C C . LYS A 1 306 ? 5.74431 46.07122 -33.73422 1.000 42.23171 297 LYS A C 1
ATOM 2281 O O . LYS A 1 306 ? 5.56084 45.83095 -32.54028 1.000 38.64361 297 LYS A O 1
ATOM 2287 N N . ALA A 1 307 ? 5.89760 47.30553 -34.21200 1.000 39.56179 298 ALA A N 1
ATOM 2288 C CA . ALA A 1 307 ? 5.71034 48.47483 -33.36487 1.000 34.04627 298 ALA A CA 1
ATOM 2289 C C . ALA A 1 307 ? 4.30622 48.47692 -32.76832 1.000 35.36864 298 ALA A C 1
ATOM 2290 O O . ALA A 1 307 ? 3.32187 48.17943 -33.45076 1.000 37.43744 298 ALA A O 1
ATOM 2292 N N . ALA A 1 308 ? 4.21747 48.80834 -31.48272 1.000 35.95432 299 ALA A N 1
ATOM 2293 C CA . ALA A 1 308 ? 2.92610 48.90912 -30.82275 1.000 39.84289 299 ALA A CA 1
ATOM 2294 C C . ALA A 1 308 ? 2.14743 50.10589 -31.36219 1.000 49.23129 299 ALA A C 1
ATOM 2295 O O . ALA A 1 308 ? 2.71268 51.05970 -31.90119 1.000 49.46252 299 ALA A O 1
ATOM 2297 N N . THR B 1 11 ? 7.16345 18.25107 -6.06729 1.000 34.77376 2 THR B N 1
ATOM 2298 C CA . THR B 1 11 ? 6.16093 17.89148 -5.07612 1.000 34.07717 2 THR B CA 1
ATOM 2299 C C . THR B 1 11 ? 6.13681 16.39145 -4.78448 1.000 29.34939 2 THR B C 1
ATOM 2300 O O . THR B 1 11 ? 5.33635 15.93440 -3.96952 1.000 30.36664 2 THR B O 1
ATOM 2304 N N . GLN B 1 12 ? 7.00462 15.62340 -5.44416 1.000 21.72309 3 GLN B N 1
ATOM 2305 C CA . GLN B 1 12 ? 7.06602 14.18502 -5.21825 1.000 18.75713 3 GLN B CA 1
ATOM 2306 C C . GLN B 1 12 ? 7.96599 13.87219 -4.03483 1.000 19.07474 3 GLN B C 1
ATOM 2307 O O . GLN B 1 12 ? 9.01743 14.49206 -3.85388 1.000 22.28871 3 GLN B O 1
ATOM 2313 N N . GLN B 1 13 ? 7.55676 12.88840 -3.24757 1.000 15.97483 4 GLN B N 1
ATOM 2314 C CA . GLN B 1 13 ? 8.27600 12.46950 -2.05883 1.000 17.08554 4 GLN B CA 1
ATOM 2315 C C . GLN B 1 13 ? 8.37780 10.95181 -2.03538 1.000 13.76363 4 GLN B C 1
ATOM 2316 O O . GLN B 1 13 ? 7.65677 10.23715 -2.73813 1.000 15.22789 4 GLN B O 1
ATOM 2322 N N . GLN B 1 14 ? 9.28442 10.45243 -1.21299 1.000 14.98971 5 GLN B N 1
ATOM 2323 C CA . GLN B 1 14 ? 9.38864 9.02323 -0.98886 1.000 16.16984 5 GLN B CA 1
ATOM 2324 C C . GLN B 1 14 ? 9.10630 8.72472 0.47312 1.000 15.81281 5 GLN B C 1
ATOM 2325 O O . GLN B 1 14 ? 9.55072 9.45282 1.36379 1.000 22.46367 5 GLN B O 1
ATOM 2331 N N . ALA B 1 15 ? 8.34461 7.66633 0.70884 1.000 16.82722 6 ALA B N 1
ATOM 2332 C CA . ALA B 1 15 ? 8.06563 7.20045 2.05408 1.000 19.59484 6 ALA B CA 1
ATOM 2333 C C . ALA B 1 15 ? 8.32281 5.70752 2.11461 1.000 18.30536 6 ALA B C 1
ATOM 2334 O O . ALA B 1 15 ? 8.06560 4.98950 1.14695 1.000 20.68573 6 ALA B O 1
ATOM 2336 N N . LYS B 1 16 ? 8.84298 5.24796 3.24478 1.000 22.24544 7 LYS B N 1
ATOM 2337 C CA . LYS B 1 16 ? 8.88925 3.82350 3.52733 1.000 21.46719 7 LYS B CA 1
ATOM 2338 C C . LYS B 1 16 ? 7.49945 3.40241 3.98556 1.000 21.85196 7 LYS B C 1
ATOM 2339 O O . LYS B 1 16 ? 6.94735 3.97675 4.92764 1.000 23.27620 7 LYS B O 1
ATOM 2345 N N . ALA B 1 17 ? 6.92025 2.42686 3.30425 1.000 19.48117 8 ALA B N 1
ATOM 2346 C CA . ALA B 1 17 ? 5.55965 2.00955 3.60309 1.000 19.91088 8 ALA B CA 1
ATOM 2347 C C . ALA B 1 17 ? 5.44158 0.53757 3.25536 1.000 21.94742 8 ALA B C 1
ATOM 2348 O O . ALA B 1 17 ? 5.89220 0.12099 2.18356 1.000 22.27724 8 ALA B O 1
ATOM 2350 N N . ASN B 1 18 ? 4.86202 -0.24550 4.16585 1.000 24.78528 9 ASN B N 1
ATOM 2351 C CA . ASN B 1 18 ? 4.75026 -1.69480 3.98824 1.000 24.59081 9 ASN B CA 1
ATOM 2352 C C . ASN B 1 18 ? 6.10955 -2.31844 3.65864 1.000 26.43245 9 ASN B C 1
ATOM 2353 O O . ASN B 1 18 ? 6.21648 -3.24443 2.85152 1.000 25.94159 9 ASN B O 1
ATOM 2358 N N . GLY B 1 19 ? 7.16924 -1.77223 4.25678 1.000 26.23908 10 GLY B N 1
ATOM 2359 C CA . GLY B 1 19 ? 8.50214 -2.29977 4.05279 1.000 24.89064 10 GLY B CA 1
ATOM 2360 C C . GLY B 1 19 ? 9.17003 -1.93782 2.74477 1.000 22.90309 10 GLY B C 1
ATOM 2361 O O . GLY B 1 19 ? 10.28089 -2.41668 2.48923 1.000 26.37193 10 GLY B O 1
ATOM 2362 N N . ILE B 1 20 ? 8.54758 -1.10098 1.90986 1.000 22.84621 11 ILE B N 1
ATOM 2363 C CA . ILE B 1 20 ? 9.12651 -0.72860 0.62519 1.000 18.83498 11 ILE B CA 1
ATOM 2364 C C . ILE B 1 20 ? 9.17439 0.78656 0.49581 1.000 18.81897 11 ILE B C 1
ATOM 2365 O O . ILE B 1 20 ? 8.53673 1.52142 1.24667 1.000 22.18989 11 ILE B O 1
ATOM 2370 N N . SER B 1 21 ? 9.93208 1.25503 -0.48916 1.000 17.45386 12 SER B N 1
ATOM 2371 C CA . SER B 1 21 ? 10.05333 2.68541 -0.73475 1.000 17.87783 12 SER B CA 1
ATOM 2372 C C . SER B 1 21 ? 9.03733 3.07914 -1.79635 1.000 15.73395 12 SER B C 1
ATOM 2373 O O . SER B 1 21 ? 9.11748 2.60794 -2.93018 1.000 17.52625 12 SER B O 1
ATOM 2376 N N . ILE B 1 22 ? 8.09505 3.94423 -1.42935 1.000 14.48036 13 ILE B N 1
ATOM 2377 C CA . ILE B 1 22 ? 7.00279 4.35828 -2.30356 1.000 13.57608 13 ILE B CA 1
ATOM 2378 C C . ILE B 1 22 ? 7.18459 5.82306 -2.67582 1.000 14.87042 13 ILE B C 1
ATOM 2379 O O . ILE B 1 22 ? 7.31874 6.68048 -1.79949 1.000 16.26258 13 ILE B O 1
ATOM 2384 N N . ASN B 1 23 ? 7.14462 6.11272 -3.97194 1.000 13.94834 14 ASN B N 1
ATOM 2385 C CA . ASN B 1 23 ? 7.12576 7.48062 -4.46235 1.000 12.19369 14 ASN B CA 1
ATOM 2386 C C . ASN B 1 23 ? 5.67194 7.93487 -4.53890 1.000 12.88848 14 ASN B C 1
ATOM 2387 O O . ASN B 1 23 ? 4.82493 7.21734 -5.07552 1.000 13.54824 14 ASN B O 1
ATOM 2392 N N . TYR B 1 24 ? 5.37761 9.11687 -3.99796 1.000 12.75539 15 TYR B N 1
ATOM 2393 C CA . TYR B 1 24 ? 3.99671 9.57059 -3.91850 1.000 11.68014 15 TYR B CA 1
ATOM 2394 C C . TYR B 1 24 ? 3.95236 11.08462 -4.04521 1.000 12.22120 15 TYR B C 1
ATOM 2395 O O . TYR B 1 24 ? 4.97195 11.77064 -3.96555 1.000 13.10257 15 TYR B O 1
ATOM 2404 N N . GLU B 1 25 ? 2.74528 11.61128 -4.23288 1.000 12.31456 16 GLU B N 1
ATOM 2405 C CA . GLU B 1 25 ? 2.50887 13.04442 -4.12197 1.000 14.14037 16 GLU B CA 1
ATOM 2406 C C . GLU B 1 25 ? 1.25100 13.26081 -3.30281 1.000 14.13531 16 GLU B C 1
ATOM 2407 O O . GLU B 1 25 ? 0.18497 12.74084 -3.65008 1.000 14.72845 16 GLU B O 1
ATOM 2413 N N . ASP B 1 26 ? 1.38328 14.02415 -2.22297 1.000 14.10842 17 ASP B N 1
ATOM 2414 C CA . ASP B 1 26 ? 0.25916 14.50797 -1.42816 1.000 14.74562 17 ASP B CA 1
ATOM 2415 C C . ASP B 1 26 ? -0.06912 15.89181 -1.97479 1.000 15.39642 17 ASP B C 1
ATOM 2416 O O . ASP B 1 26 ? 0.71027 16.83299 -1.80601 1.000 17.06952 17 ASP B O 1
ATOM 2421 N N . ARG B 1 27 ? -1.20819 16.01478 -2.64584 1.000 13.41409 18 ARG B N 1
ATOM 2422 C CA . ARG B 1 27 ? -1.57397 17.26377 -3.30419 1.000 14.31042 18 AR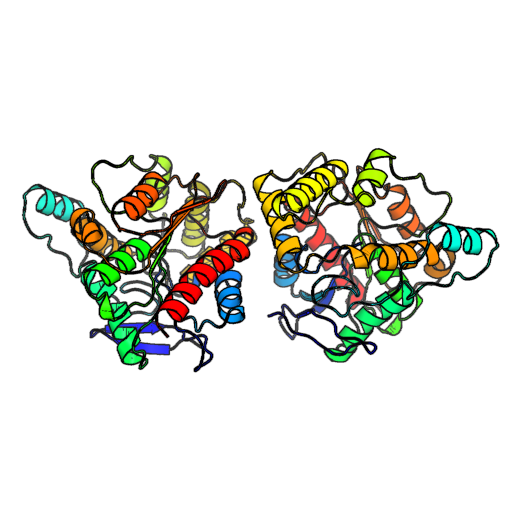G B CA 1
ATOM 2423 C C . ARG B 1 27 ? -2.19885 18.28365 -2.36013 1.000 13.85729 18 ARG B C 1
ATOM 2424 O O . ARG B 1 27 ? -2.47324 19.41674 -2.78335 1.000 16.00429 18 ARG B O 1
ATOM 2432 N N . GLY B 1 28 ? -2.42612 17.91401 -1.10239 1.000 14.60667 19 GLY B N 1
ATOM 2433 C CA . GLY B 1 28 ? -3.00010 18.81789 -0.13816 1.000 16.84897 19 GLY B CA 1
ATOM 2434 C C . GLY B 1 28 ? -4.46150 19.11317 -0.42368 1.000 17.05281 19 GLY B C 1
ATOM 2435 O O . GLY B 1 28 ? -5.08111 18.53480 -1.32424 1.000 16.93873 19 GLY B O 1
ATOM 2436 N N . PRO B 1 29 ? -5.04742 20.02065 0.35864 1.000 17.71256 20 PRO B N 1
ATOM 2437 C CA . PRO B 1 29 ? -4.46951 20.68881 1.52838 1.000 20.60698 20 PRO B CA 1
ATOM 2438 C C . PRO B 1 29 ? -4.46098 19.74989 2.72494 1.000 20.88022 20 PRO B C 1
ATOM 2439 O O . PRO B 1 29 ? -5.07149 18.68225 2.67829 1.000 21.67260 20 PRO B O 1
ATOM 2443 N N . ALA B 1 30 ? -3.77389 20.11764 3.80906 1.000 24.01236 21 ALA B N 1
ATOM 2444 C CA . ALA B 1 30 ? -3.67108 19.20883 4.94064 1.000 27.65265 21 ALA B CA 1
ATOM 2445 C C . ALA B 1 30 ? -5.03670 18.89558 5.52286 1.000 26.77811 21 ALA B C 1
ATOM 2446 O O . ALA B 1 30 ? -5.24621 17.80448 6.06308 1.000 31.97253 21 ALA B O 1
ATOM 2448 N N . ASP B 1 31 ? -5.98028 19.82236 5.40740 1.000 26.53266 22 ASP B N 1
ATOM 2449 C CA . ASP B 1 31 ? -7.29963 19.64708 5.99713 1.000 28.71273 22 ASP B CA 1
ATOM 2450 C C . ASP B 1 31 ? -8.33896 19.11198 5.01737 1.000 28.64531 22 ASP B C 1
ATOM 2451 O O . ASP B 1 31 ? -9.52999 19.09718 5.34769 1.000 31.21445 22 ASP B O 1
ATOM 2456 N N . GLY B 1 32 ? -7.92314 18.66493 3.82441 1.000 21.88659 23 GLY B N 1
ATOM 2457 C CA . GLY B 1 32 ? -8.86387 18.10052 2.88513 1.000 17.94244 23 GLY B CA 1
ATOM 2458 C C . GLY B 1 32 ? -9.25112 16.66788 3.21338 1.000 17.02031 23 GLY B C 1
ATOM 2459 O O . GLY B 1 32 ? -8.64872 15.98885 4.05387 1.000 17.52338 23 GLY B O 1
ATOM 2460 N N . ILE B 1 33 ? -10.28959 16.20430 2.52323 1.000 15.96589 24 ILE B N 1
ATOM 2461 C CA . ILE B 1 33 ? -10.78592 14.83920 2.68369 1.000 14.52677 24 ILE B CA 1
ATOM 2462 C C . ILE B 1 33 ? -9.84958 13.89959 1.93779 1.000 13.46674 24 ILE B C 1
ATOM 2463 O O . ILE B 1 33 ? -9.72271 14.01240 0.71172 1.000 15.34548 24 ILE B O 1
ATOM 2468 N N . PRO B 1 34 ? -9.18725 12.96051 2.61621 1.000 14.59860 25 PRO B N 1
ATOM 2469 C CA . PRO B 1 34 ? -8.15218 12.15323 1.94032 1.000 13.34179 25 PRO B CA 1
ATOM 2470 C C . PRO B 1 34 ? -8.75533 11.15014 0.96786 1.000 13.46953 25 PRO B C 1
ATOM 2471 O O . PRO B 1 34 ? -9.68646 10.40858 1.30484 1.000 13.18942 25 PRO B O 1
ATOM 2475 N N . ILE B 1 35 ? -8.20384 11.11526 -0.23998 1.000 11.55793 26 ILE B N 1
ATOM 2476 C CA . ILE B 1 35 ? -8.57625 10.09787 -1.20623 1.000 11.44457 26 ILE B CA 1
ATOM 2477 C C . ILE B 1 35 ? -7.31160 9.58434 -1.87082 1.000 11.47872 26 ILE B C 1
ATOM 2478 O O . ILE B 1 35 ? -6.50060 10.36803 -2.37049 1.000 12.68131 26 ILE B O 1
ATOM 2483 N N . LEU B 1 36 ? -7.13295 8.27364 -1.84812 1.000 12.39057 27 LEU B N 1
ATOM 2484 C CA . LEU B 1 36 ? -5.96030 7.62624 -2.42060 1.000 11.99335 27 LEU B CA 1
ATOM 2485 C C . LEU B 1 36 ? -6.30889 7.13749 -3.82027 1.000 10.08888 27 LEU B C 1
ATOM 2486 O O . LEU B 1 36 ? -7.32108 6.45208 -3.99857 1.000 12.32810 27 LEU B O 1
ATOM 2491 N N . LEU B 1 37 ? -5.46108 7.44733 -4.80491 1.000 9.97326 28 LEU B N 1
ATOM 2492 C CA . LEU B 1 37 ? -5.68440 7.02514 -6.18597 1.000 10.26924 28 LEU B CA 1
ATOM 2493 C C . LEU B 1 37 ? -4.71378 5.90498 -6.51916 1.000 11.40899 28 LEU B C 1
ATOM 2494 O O . LEU B 1 37 ? -3.51230 6.04253 -6.27355 1.000 12.40352 28 LEU B O 1
ATOM 2499 N N . VAL B 1 38 ? -5.22886 4.81449 -7.07935 1.000 9.87475 29 VAL B N 1
ATOM 2500 C CA . VAL B 1 38 ? -4.43837 3.62435 -7.37996 1.000 10.51087 29 VAL B CA 1
ATOM 2501 C C . VAL B 1 38 ? -4.41926 3.37704 -8.88867 1.000 9.78964 29 VAL B C 1
ATOM 2502 O O . VAL B 1 38 ? -5.47317 3.18731 -9.51183 1.000 10.35807 29 VAL B O 1
ATOM 2506 N N . ASN B 1 39 ? -3.21783 3.30387 -9.46092 1.000 11.65748 30 ASN B N 1
ATOM 2507 C CA . ASN B 1 39 ? -3.05407 3.17266 -10.90643 1.000 11.12104 30 ASN B CA 1
ATOM 2508 C C . ASN B 1 39 ? -3.23174 1.73696 -11.41216 1.000 11.67871 30 ASN B C 1
ATOM 2509 O O . ASN B 1 39 ? -3.10924 0.75862 -10.67530 1.000 12.72538 30 ASN B O 1
ATOM 2514 N N . GLY B 1 40 ? -3.46957 1.63687 -12.71736 1.000 12.56839 31 GLY B N 1
ATOM 2515 C CA . GLY B 1 40 ? -3.58720 0.36625 -13.40736 1.000 13.05945 31 GLY B CA 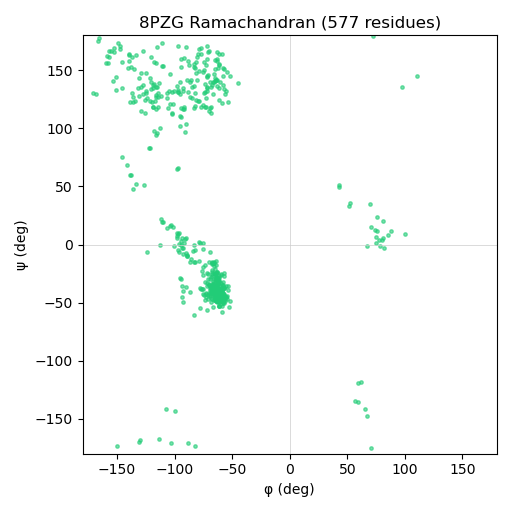1
ATOM 2516 C C . GLY B 1 40 ? -2.24195 -0.23493 -13.77519 1.000 14.19785 31 GLY B C 1
ATOM 2517 O O . GLY B 1 40 ? -1.17049 0.27100 -13.43417 1.000 13.79553 31 GLY B O 1
ATOM 2518 N N . TYR B 1 41 ? -2.32297 -1.32991 -14.53485 1.000 13.34849 32 TYR B N 1
ATOM 2519 C CA . TYR B 1 41 ? -1.17683 -2.16533 -14.87498 1.000 13.05986 32 TYR B CA 1
ATOM 2520 C C . TYR B 1 41 ? -0.14747 -1.37634 -15.66726 1.000 13.69384 32 TYR B C 1
ATOM 2521 O O . TYR B 1 41 ? -0.46008 -0.81452 -16.71867 1.000 16.23206 32 TYR B O 1
ATOM 2530 N N . THR B 1 42 ? 1.08979 -1.35408 -15.16151 1.000 14.49193 33 THR B N 1
ATOM 2531 C CA . THR B 1 42 ? 2.25715 -0.66214 -15.70784 1.000 16.08151 33 THR B CA 1
ATOM 2532 C C . THR B 1 42 ? 2.16003 0.86309 -15.66806 1.000 13.26784 33 THR B C 1
ATOM 2533 O O . THR B 1 42 ? 3.11640 1.53170 -16.08855 1.000 15.37669 33 THR B O 1
ATOM 2537 N N . SER B 1 43 ? 1.05962 1.43771 -15.17995 1.000 13.41874 34 SER B N 1
ATOM 2538 C CA . SER B 1 43 ? 0.86005 2.88428 -15.21312 1.000 13.67056 34 SER B CA 1
ATOM 2539 C C . SER B 1 43 ? 1.48529 3.54598 -13.99650 1.000 12.65796 34 SER B C 1
ATOM 2540 O O . SER B 1 43 ? 1.39176 3.02335 -12.88220 1.000 13.48449 34 SER B O 1
ATOM 2543 N N . THR B 1 44 ? 2.11691 4.70590 -14.21355 1.000 13.69428 35 THR B N 1
ATOM 2544 C CA . THR B 1 44 ? 2.66471 5.50096 -13.12037 1.000 11.75537 35 THR B CA 1
ATOM 2545 C C . THR B 1 44 ? 1.63036 6.49436 -12.59225 1.000 13.50143 35 THR B C 1
ATOM 2546 O O . THR B 1 44 ? 0.57773 6.72805 -13.19113 1.000 13.71371 35 THR B O 1
ATOM 2550 N N . MET B 1 45 ? 1.96673 7.12176 -11.46457 1.000 12.35116 36 MET B N 1
ATOM 2551 C CA . MET B 1 45 ? 1.07088 8.11479 -10.88760 1.000 11.89228 36 MET B CA 1
ATOM 2552 C C . MET B 1 45 ? 0.92837 9.34235 -11.77300 1.000 12.28970 36 MET B C 1
ATOM 2553 O O . MET B 1 45 ? 0.00776 10.14138 -11.55910 1.000 13.02932 36 MET B O 1
ATOM 2558 N N . MET B 1 46 ? 1.82497 9.52109 -12.74229 1.000 12.92648 37 MET B N 1
ATOM 2559 C CA . MET B 1 46 ? 1.76151 10.67695 -13.62366 1.000 14.27622 37 MET B CA 1
ATOM 2560 C C . MET B 1 46 ? 0.65137 10.55948 -14.66495 1.000 15.32719 37 MET B C 1
ATOM 2561 O O . MET B 1 46 ? 0.41092 11.51829 -15.41368 1.000 19.24867 37 MET B O 1
ATOM 2566 N N . SER B 1 47 ? -0.05438 9.42937 -14.70661 1.000 16.31668 38 SER B N 1
ATOM 2567 C CA . SER B 1 47 ? -1.07155 9.19745 -15.72268 1.000 14.81786 38 SER B CA 1
ATOM 2568 C C . SER B 1 47 ? -2.42384 9.82145 -15.39397 1.000 15.55473 38 SER B C 1
ATOM 2569 O O . SER B 1 47 ? -3.26211 9.91434 -16.29038 1.000 19.00702 38 SER B O 1
ATOM 2572 N N . TRP B 1 48 ? -2.66741 10.24182 -14.15057 1.000 14.50789 39 TRP B N 1
ATOM 2573 C CA . TRP B 1 48 ? -3.96997 10.82099 -13.80437 1.000 15.13822 39 TRP B CA 1
ATOM 2574 C C . TRP B 1 48 ? -4.15940 12.16615 -14.50140 1.000 14.28547 39 TRP B C 1
ATOM 2575 O O . TRP B 1 48 ? -3.24799 12.99700 -14.49666 1.000 17.29043 39 TRP B O 1
ATOM 2586 N N . PRO B 1 49 ? -5.33124 12.42639 -15.07864 1.000 13.60645 40 PRO B N 1
ATOM 2587 C CA . PRO B 1 49 ? -5.56170 13.73907 -15.69341 1.000 14.31725 40 PRO B CA 1
ATOM 2588 C C . PRO B 1 49 ? -5.60060 14.83606 -14.63936 1.000 15.19957 40 PRO B C 1
ATOM 2589 O O . PRO B 1 49 ? -6.21684 14.69463 -13.57952 1.000 15.15613 40 PRO B O 1
ATOM 2593 N N . LEU B 1 50 ? -4.95026 15.95256 -14.95445 1.000 17.83086 41 LEU B N 1
ATOM 2594 C CA . LEU B 1 50 ? -4.96960 17.08916 -14.04265 1.000 18.42388 41 LEU B CA 1
ATOM 2595 C C . LEU B 1 50 ? -6.39343 17.53747 -13.74029 1.000 17.18826 41 LEU B C 1
ATOM 2596 O O . LEU B 1 50 ? -6.69509 17.91534 -12.60350 1.000 16.11629 41 LEU B O 1
ATOM 2601 N N . GLU B 1 51 ? -7.28802 17.49352 -14.74053 1.000 15.49957 42 GLU B N 1
ATOM 2602 C CA . GLU B 1 51 ? -8.66257 17.94308 -14.51174 1.000 16.97345 42 GLU B CA 1
ATOM 2603 C C . GLU B 1 51 ? -9.38996 17.07051 -13.49424 1.000 17.24375 42 GLU B C 1
ATOM 2604 O O . GLU B 1 51 ? -10.28714 17.55508 -12.79905 1.000 18.11310 42 GLU B O 1
ATOM 2610 N N . LEU B 1 52 ? -9.04599 15.77842 -13.41317 1.000 15.34752 43 LEU B N 1
ATOM 2611 C CA . LEU B 1 52 ? -9.64084 14.91868 -12.39260 1.000 14.08524 43 LEU B CA 1
ATOM 2612 C C . LEU B 1 52 ? -9.10786 15.27381 -11.00572 1.000 12.85953 43 LEU B C 1
ATOM 2613 O O . LEU B 1 52 ? -9.87657 15.45497 -10.05588 1.000 14.58755 43 LEU B O 1
ATOM 2618 N N . MET B 1 53 ? -7.78830 15.43017 -10.88307 1.000 13.47055 44 MET B N 1
ATOM 2619 C CA . MET B 1 53 ? -7.19784 15.71584 -9.57912 1.000 15.93641 44 MET B CA 1
ATOM 2620 C C . MET B 1 53 ? -7.60800 17.09540 -9.08143 1.000 16.64464 44 MET B C 1
ATOM 2621 O O . MET B 1 53 ? -7.90444 17.27526 -7.89318 1.000 15.88826 44 MET B O 1
ATOM 2626 N N . ASP B 1 54 ? -7.61325 18.08662 -9.97358 1.000 15.31589 45 ASP B N 1
ATOM 2627 C CA . ASP B 1 54 ? -7.99682 19.43290 -9.56100 1.000 18.94674 45 ASP B CA 1
ATOM 2628 C C . ASP B 1 54 ? -9.49338 19.53726 -9.33225 1.000 16.76409 45 ASP B C 1
ATOM 2629 O O . ASP B 1 54 ? -9.93390 20.28601 -8.45672 1.000 17.77686 45 ASP B O 1
ATOM 2634 N N . GLY B 1 55 ? -10.28835 18.78528 -10.09279 1.000 16.34097 46 GLY B N 1
ATOM 2635 C CA . GLY B 1 55 ? -11.71186 18.75649 -9.83015 1.000 16.87676 46 GLY B CA 1
ATOM 2636 C C . GLY B 1 55 ? -12.02269 18.20791 -8.45447 1.000 13.96062 46 GLY B C 1
ATOM 2637 O O . GLY B 1 55 ? -12.85684 18.75681 -7.73000 1.000 15.33816 46 GLY B O 1
ATOM 2638 N N . LEU B 1 56 ? -11.34993 17.11873 -8.06711 1.000 14.33068 47 LEU B N 1
ATOM 2639 C CA . LEU B 1 56 ? -11.53389 16.59141 -6.71691 1.000 13.89488 47 LEU B CA 1
ATOM 2640 C C . LEU B 1 56 ? -11.07974 17.59640 -5.66318 1.000 14.70748 47 LEU B C 1
ATOM 2641 O O . LEU B 1 56 ? -11.75143 17.77874 -4.64282 1.000 15.05495 47 LEU B O 1
ATOM 2646 N N . LYS B 1 57 ? -9.94989 18.26549 -5.89603 1.000 14.71300 48 LYS B N 1
ATOM 2647 C CA . LYS B 1 57 ? -9.48258 19.27819 -4.95095 1.000 14.15747 48 LYS B CA 1
ATOM 2648 C C . LYS B 1 57 ? -10.52829 20.37103 -4.76241 1.000 16.31343 48 LYS B C 1
ATOM 2649 O O . LYS B 1 57 ? -10.78918 20.80666 -3.63510 1.000 16.78743 48 LYS B O 1
ATOM 2655 N N . ALA B 1 58 ? -11.15353 20.80944 -5.85663 1.000 15.44961 49 ALA B N 1
ATOM 2656 C CA . ALA B 1 58 ? -12.16409 21.85573 -5.77595 1.000 16.36564 49 ALA B CA 1
ATOM 2657 C C . ALA B 1 58 ? -13.41865 21.40399 -5.03740 1.000 15.61579 49 ALA B C 1
ATOM 2658 O O . ALA B 1 58 ? -14.23298 22.24865 -4.64242 1.000 19.07549 49 ALA B O 1
ATOM 2660 N N . ARG B 1 59 ? -13.59461 20.10025 -4.83740 1.000 15.99211 50 ARG B N 1
ATOM 2661 C CA . ARG B 1 59 ? -14.68835 19.58640 -4.02752 1.000 17.95087 50 ARG B CA 1
ATOM 2662 C C . ARG B 1 59 ? -14.25074 19.27293 -2.60554 1.000 17.09329 50 ARG B C 1
ATOM 2663 O O . ARG B 1 59 ? -15.03141 18.69820 -1.83902 1.000 19.72818 50 ARG B O 1
ATOM 2671 N N . GLY B 1 60 ? -13.01978 19.63455 -2.24247 1.000 16.29085 51 GLY B N 1
ATOM 2672 C CA . GLY B 1 60 ? -12.54627 19.52150 -0.88362 1.000 17.03494 51 GLY B CA 1
ATOM 2673 C C . GLY B 1 60 ? -11.68428 18.31619 -0.60099 1.000 16.03306 51 GLY B C 1
ATOM 2674 O O . GLY B 1 60 ? -11.39846 18.04614 0.57116 1.000 18.87218 51 GLY B O 1
ATOM 2675 N N . PHE B 1 61 ? -11.28203 17.56841 -1.62715 1.000 13.56794 52 PHE B N 1
ATOM 2676 C CA . PHE B 1 61 ? -10.51674 16.35288 -1.42280 1.000 14.43192 52 PHE B CA 1
ATOM 2677 C C . PHE B 1 61 ? -9.02670 16.62901 -1.40720 1.000 16.42976 52 PHE B C 1
ATOM 2678 O O . PHE B 1 61 ? -8.52594 17.45120 -2.17893 1.000 15.18287 52 PHE B O 1
ATOM 2686 N N . ARG B 1 62 ? -8.33376 15.91668 -0.51753 1.000 13.44380 53 ARG B N 1
ATOM 2687 C CA . ARG B 1 62 ? -6.87672 15.85113 -0.46739 1.000 12.56924 53 ARG B CA 1
ATOM 2688 C C . ARG B 1 62 ? -6.44931 14.61292 -1.25022 1.000 12.14425 53 ARG B C 1
ATOM 2689 O O . ARG B 1 62 ? -6.54510 13.48721 -0.75905 1.000 13.48963 53 ARG B O 1
ATOM 2697 N N . VAL B 1 63 ? -5.98242 14.81875 -2.46491 1.000 12.22095 54 VAL B N 1
ATOM 2698 C CA . VAL B 1 63 ? -5.65417 13.72061 -3.36371 1.000 10.96608 54 VAL B CA 1
ATOM 2699 C C . VAL B 1 63 ? -4.23620 13.23878 -3.08049 1.000 11.26585 54 VAL B C 1
ATOM 2700 O O . VAL B 1 63 ? -3.29646 14.03359 -3.06894 1.000 13.91671 54 VAL B O 1
ATOM 2704 N N . ILE B 1 64 ? -4.09150 11.94237 -2.82882 1.000 13.17041 55 ILE B N 1
ATOM 2705 C CA A ILE B 1 64 ? -2.78923 11.29445 -2.69469 0.500 12.66913 55 ILE B CA 1
ATOM 2706 C CA B ILE B 1 64 ? -2.78739 11.30740 -2.70627 0.500 11.94436 55 ILE B CA 1
ATOM 2707 C C . ILE B 1 64 ? -2.64962 10.32928 -3.86030 1.000 10.43261 55 ILE B C 1
ATOM 2708 O O . ILE B 1 64 ? -3.46706 9.41685 -4.00845 1.000 13.31995 55 ILE B O 1
ATOM 2717 N N . ARG B 1 65 ? -1.63653 10.53722 -4.68772 1.000 10.24631 56 ARG B N 1
ATOM 2718 C CA . ARG B 1 65 ? -1.32671 9.59884 -5.74865 1.000 11.36513 56 ARG B CA 1
ATOM 2719 C C . ARG B 1 65 ? 0.05153 9.00236 -5.48072 1.000 10.29069 56 ARG B C 1
ATOM 2720 O O . ARG B 1 65 ? 0.86628 9.57511 -4.75350 1.000 11.75234 56 ARG B O 1
ATOM 2728 N N . TYR B 1 66 ? 0.29419 7.81781 -6.03014 1.000 9.68419 57 TYR B N 1
ATOM 2729 C CA . TYR B 1 66 ? 1.57493 7.16507 -5.79226 1.000 10.73331 57 TYR B CA 1
ATOM 2730 C C . TYR B 1 66 ? 1.86493 6.15094 -6.88531 1.000 9.90901 57 TYR B C 1
ATOM 2731 O O . TYR B 1 66 ? 0.95208 5.61301 -7.52569 1.000 11.16966 57 TYR B O 1
ATOM 2740 N N . ASP B 1 67 ? 3.15759 5.86966 -7.05732 1.000 10.30481 58 ASP B N 1
ATOM 2741 C CA . ASP B 1 67 ? 3.59474 4.80961 -7.95769 1.000 10.34708 58 ASP B CA 1
ATOM 2742 C C . ASP B 1 67 ? 3.44162 3.45751 -7.27114 1.000 9.59680 58 ASP B C 1
ATOM 2743 O O . ASP B 1 67 ? 3.99433 3.23839 -6.18721 1.000 11.72477 58 ASP B O 1
ATOM 2748 N N . ASN B 1 68 ? 2.69404 2.54634 -7.90140 1.000 12.16399 59 ASN B N 1
ATOM 2749 C CA . ASN B 1 68 ? 2.65409 1.17141 -7.43222 1.000 12.89886 59 ASN B CA 1
ATOM 2750 C C . ASN B 1 68 ? 4.05124 0.54707 -7.44245 1.000 12.59032 59 ASN B C 1
ATOM 2751 O O . ASN B 1 68 ? 4.98825 1.02594 -8.09792 1.000 12.65224 59 ASN B O 1
ATOM 2756 N N . ARG B 1 69 ? 4.18091 -0.56441 -6.72479 1.000 14.06658 60 ARG B N 1
ATOM 2757 C CA A ARG B 1 69 ? 5.37496 -1.40765 -6.81892 0.500 14.92005 60 ARG B CA 1
ATOM 2758 C CA B ARG B 1 69 ? 5.44198 -1.26514 -6.82459 0.500 12.73364 60 ARG B CA 1
ATOM 2759 C C . ARG B 1 69 ? 5.71641 -1.65022 -8.27856 1.000 14.57174 60 ARG B C 1
ATOM 2760 O O . ARG B 1 69 ? 4.81710 -1.88800 -9.08897 1.000 16.38178 60 ARG B O 1
ATOM 2775 N N . ASP B 1 70 ? 7.00501 -1.64235 -8.61622 1.000 15.72358 61 ASP B N 1
ATOM 2776 C CA . ASP B 1 70 ? 7.46938 -2.03687 -9.94485 1.000 16.46155 61 ASP B CA 1
ATOM 2777 C C . ASP B 1 70 ? 7.12352 -1.04527 -11.05013 1.000 17.47119 61 ASP B C 1
ATOM 2778 O O . ASP B 1 70 ? 7.23279 -1.38551 -12.23744 1.000 20.70877 61 ASP B O 1
ATOM 2783 N N . VAL B 1 71 ? 6.73112 0.18492 -10.70323 1.000 15.23936 62 VAL B N 1
ATOM 2784 C CA . VAL B 1 71 ? 6.55014 1.24314 -11.69270 1.000 15.94380 62 VAL B CA 1
ATOM 2785 C C . VAL B 1 71 ? 7.08701 2.54984 -11.13951 1.000 16.53719 62 VAL B C 1
ATOM 2786 O O . VAL B 1 71 ? 7.26303 2.72285 -9.93034 1.000 16.35399 62 VAL B O 1
ATOM 2790 N N . GLY B 1 72 ? 7.28971 3.49153 -12.05344 1.000 17.07056 63 GLY B N 1
ATOM 2791 C CA . GLY B 1 72 ? 7.64232 4.83898 -11.65093 1.000 15.94570 63 GLY B CA 1
ATOM 2792 C C . GLY B 1 72 ? 8.89068 4.85348 -10.80291 1.000 17.58018 63 GLY B C 1
ATOM 2793 O O . GLY B 1 72 ? 9.89061 4.19759 -11.11665 1.000 18.33110 63 GLY B O 1
ATOM 2794 N N . ARG B 1 73 ? 8.83107 5.61237 -9.71148 1.000 15.65786 64 ARG B N 1
ATOM 2795 C CA . ARG B 1 73 ? 9.97220 5.78884 -8.82410 1.000 16.06911 64 ARG B CA 1
ATOM 2796 C C . ARG B 1 73 ? 9.81591 5.03358 -7.51591 1.000 15.62533 64 ARG B C 1
ATOM 2797 O O . ARG B 1 73 ? 10.55722 5.29223 -6.56709 1.000 17.76987 64 ARG B O 1
ATOM 2805 N N . THR B 1 74 ? 8.86570 4.11025 -7.45419 1.000 13.98070 65 THR B N 1
ATOM 2806 C CA . THR B 1 74 ? 8.72525 3.20856 -6.32985 1.000 13.23534 65 THR B CA 1
ATOM 2807 C C . THR B 1 74 ? 9.67605 2.03252 -6.50344 1.000 16.34622 65 THR B C 1
ATOM 2808 O O . THR B 1 74 ? 10.12795 1.72641 -7.61530 1.000 16.98616 65 THR B O 1
ATOM 2812 N N . GLU B 1 75 ? 10.02448 1.42015 -5.37333 1.000 17.34079 66 GLU B N 1
ATOM 2813 C CA . GLU B 1 75 ? 10.88866 0.24900 -5.32658 1.000 19.95670 66 GLU B CA 1
ATOM 2814 C C . GLU B 1 75 ? 10.50477 -0.78936 -6.37534 1.000 16.80105 66 GLU B C 1
ATOM 2815 O O . GLU B 1 75 ? 9.32318 -1.06764 -6.60090 1.000 18.04129 66 GLU B O 1
ATOM 2821 N N . LYS B 1 76 ? 11.53359 -1.37049 -6.99965 1.000 18.10715 67 LYS B N 1
ATOM 2822 C CA . LYS B 1 76 ? 11.40340 -2.42370 -7.98974 1.000 19.20258 67 LYS B CA 1
ATOM 2823 C C . LYS B 1 76 ? 11.77584 -3.76054 -7.36240 1.000 21.30224 67 LYS B C 1
ATOM 2824 O O . LYS B 1 76 ? 12.65406 -3.84403 -6.49819 1.000 24.55720 67 LYS B O 1
ATOM 2830 N N . PHE B 1 77 ? 11.11850 -4.81007 -7.81865 1.000 22.36182 68 PHE B N 1
ATOM 2831 C CA . PHE B 1 77 ? 11.31092 -6.12868 -7.25049 1.000 21.98347 68 PHE B CA 1
ATOM 2832 C C . PHE B 1 77 ? 12.18096 -6.97894 -8.16855 1.000 22.45331 68 PHE B C 1
ATOM 2833 O O . PHE B 1 77 ? 12.79252 -6.47768 -9.11612 1.000 22.83159 68 PHE B O 1
ATOM 2841 N N . LYS B 1 78 ? 12.27286 -8.27031 -7.86434 1.000 25.18045 69 LYS B N 1
ATOM 2842 C CA . LYS B 1 78 ? 13.23529 -9.14051 -8.52580 1.000 25.44336 69 LYS B CA 1
ATOM 2843 C C . LYS B 1 78 ? 12.57094 -10.45132 -8.91387 1.000 29.76672 69 LYS B C 1
ATOM 2844 O O . LYS B 1 78 ? 11.62833 -10.90975 -8.26369 1.000 32.132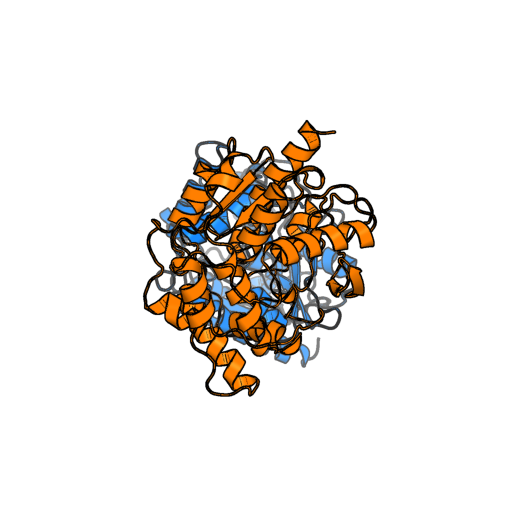99 69 LYS B O 1
ATOM 2850 N N . GLY B 1 79 ? 13.07846 -11.04822 -9.98280 1.000 31.01130 70 GLY B N 1
ATOM 2851 C CA . GLY B 1 79 ? 12.50140 -12.26997 -10.49175 1.000 31.14182 70 GLY B CA 1
ATOM 2852 C C . GLY B 1 79 ? 11.55705 -11.99652 -11.63726 1.000 28.51642 70 GLY B C 1
ATOM 2853 O O . GLY B 1 79 ? 10.75593 -11.06059 -11.58030 1.000 27.01208 70 GLY B O 1
ATOM 2854 N N . VAL B 1 80 ? 11.64952 -12.78854 -12.69729 1.000 29.13121 71 VAL B N 1
ATOM 2855 C CA . VAL B 1 80 ? 10.72455 -12.64962 -13.81562 1.000 30.99237 71 VAL B CA 1
ATOM 2856 C C . VAL B 1 80 ? 9.84383 -13.89283 -13.86691 1.000 26.56167 71 VAL B C 1
ATOM 2857 O O . VAL B 1 80 ? 10.27763 -14.95097 -14.34253 1.000 30.66021 71 VAL B O 1
ATOM 2861 N N . PRO B 1 81 ? 8.61567 -13.82207 -13.36108 1.000 25.57026 72 PRO B N 1
ATOM 2862 C CA . PRO B 1 81 ? 7.75754 -15.01031 -13.35207 1.000 29.05384 72 PRO B CA 1
ATOM 2863 C C . PRO B 1 81 ? 7.33147 -15.37678 -14.76204 1.000 34.93289 72 PRO B C 1
ATOM 2864 O O . PRO B 1 81 ? 7.01924 -14.50960 -15.58178 1.000 35.94038 72 PRO B O 1
ATOM 2868 N N . ASP B 1 82 ? 7.32495 -16.67756 -15.04120 1.000 35.55129 73 ASP B N 1
ATOM 2869 C CA . ASP B 1 82 ? 6.77794 -17.17695 -16.29317 1.000 39.56186 73 ASP B CA 1
ATOM 2870 C C . ASP B 1 82 ? 5.27131 -17.29920 -16.12462 1.000 36.28982 73 ASP B C 1
ATOM 2871 O O . ASP B 1 82 ? 4.80206 -18.04917 -15.26455 1.000 37.12781 73 ASP B O 1
ATOM 2876 N N . ILE B 1 83 ? 4.51236 -16.54478 -16.92326 1.000 34.66344 74 ILE B N 1
ATOM 2877 C CA . ILE B 1 83 ? 3.06364 -16.51815 -16.73620 1.000 35.51004 74 ILE B CA 1
ATOM 2878 C C . ILE B 1 83 ? 2.44957 -17.88502 -17.00320 1.000 34.78636 74 ILE B C 1
ATOM 2879 O O . ILE B 1 83 ? 1.43030 -18.24185 -16.39919 1.000 33.14759 74 ILE B O 1
ATOM 2884 N N . GLY B 1 84 ? 3.05891 -18.67419 -17.89431 1.000 32.22935 75 GLY B N 1
ATOM 2885 C CA . GLY B 1 84 ? 2.57872 -20.02843 -18.12070 1.000 35.09495 75 GLY B CA 1
ATOM 2886 C C . GLY B 1 84 ? 2.66107 -20.88854 -16.87501 1.000 35.13109 75 GLY B C 1
ATOM 2887 O O . GLY B 1 84 ? 1.75119 -21.66927 -16.58737 1.000 35.78853 75 GLY B O 1
ATOM 2888 N N . GLU B 1 85 ? 3.74820 -20.74898 -16.11096 1.000 34.13390 76 GLU B N 1
ATOM 2889 C CA . GLU B 1 85 ? 3.88026 -21.51217 -14.87599 1.000 40.10864 76 GLU B CA 1
ATOM 2890 C C . GLU B 1 85 ? 2.91297 -21.02595 -13.80467 1.000 35.73350 76 GLU B C 1
ATOM 2891 O O . GLU B 1 85 ? 2.43069 -21.83079 -13.00083 1.000 34.29548 76 GLU B O 1
ATOM 2897 N N . VAL B 1 86 ? 2.62573 -19.72232 -13.76687 1.000 30.46810 77 VAL B N 1
ATOM 2898 C CA . VAL B 1 86 ? 1.63960 -19.20718 -12.81892 1.000 28.91488 77 VAL B CA 1
ATOM 2899 C C . VAL B 1 86 ? 0.26538 -19.78688 -13.12479 1.000 27.36511 77 VAL B C 1
ATOM 2900 O O . VAL B 1 86 ? -0.43828 -20.27766 -12.23214 1.000 28.33364 77 VAL B O 1
ATOM 2904 N N . VAL B 1 87 ? -0.13184 -19.73602 -14.39921 1.000 26.92918 78 VAL B N 1
ATOM 2905 C CA . VAL B 1 87 ? -1.42091 -20.28046 -14.81898 1.000 27.83057 78 VAL B CA 1
ATOM 2906 C C . VAL B 1 87 ? -1.48285 -21.77817 -14.55731 1.000 27.59853 78 VAL B C 1
ATOM 2907 O O . VAL B 1 87 ? -2.52023 -22.30706 -14.13936 1.000 27.97760 78 VAL B O 1
ATOM 2911 N N . LYS B 1 88 ? -0.37177 -22.48247 -14.79060 1.000 26.34207 79 LYS B N 1
ATOM 2912 C CA . LYS B 1 88 ? -0.34411 -23.92534 -14.57806 1.000 29.64019 79 LYS B CA 1
ATOM 2913 C C . LYS B 1 88 ? -0.50409 -24.26172 -13.10191 1.000 28.88774 79 LYS B C 1
ATOM 2914 O O . LYS B 1 88 ? -1.26567 -25.16653 -12.74214 1.000 31.12824 79 LYS B O 1
ATOM 2920 N N . ALA B 1 89 ? 0.20443 -23.54119 -12.22980 1.000 31.87439 80 ALA B N 1
ATOM 2921 C CA . ALA B 1 89 ? 0.06306 -23.77635 -10.79648 1.000 30.37649 80 ALA B CA 1
ATOM 2922 C C . ALA B 1 89 ? -1.37832 -23.56460 -10.34963 1.000 29.16110 80 ALA B C 1
ATOM 2923 O O . ALA B 1 89 ? -1.95920 -24.41301 -9.66387 1.000 30.59989 80 ALA B O 1
ATOM 2925 N N . LEU B 1 90 ? -1.98100 -22.44590 -10.75772 1.000 27.77682 81 LEU B N 1
ATOM 2926 C CA . LEU B 1 90 ? -3.35078 -22.13813 -10.35012 1.000 28.91996 81 LEU B CA 1
ATOM 2927 C C . LEU B 1 90 ? -4.32072 -23.24055 -10.75536 1.000 28.64021 81 LEU B C 1
ATOM 2928 O O . LEU B 1 90 ? -5.12177 -23.70671 -9.93839 1.000 31.51720 81 LEU B O 1
ATOM 2933 N N . ARG B 1 91 ? -4.28199 -23.65556 -12.02364 1.000 31.70871 82 ARG B N 1
ATOM 2934 C CA . ARG B 1 91 ? -5.23236 -24.66022 -12.49196 1.000 30.22925 82 ARG B CA 1
ATOM 2935 C C . ARG B 1 91 ? -4.95669 -26.03650 -11.90301 1.000 32.05479 82 ARG B C 1
ATOM 2936 O O . ARG B 1 91 ? -5.82481 -26.91018 -11.97085 1.000 34.98231 82 ARG B O 1
ATOM 2944 N N . GLU B 1 92 ? -3.77666 -26.25421 -11.32739 1.000 33.76767 83 GLU B N 1
ATOM 2945 C CA . GLU B 1 92 ? -3.46710 -27.50817 -10.65125 1.000 39.60686 83 GLU B CA 1
ATOM 2946 C C . GLU B 1 92 ? -3.66094 -27.41918 -9.14241 1.000 39.83078 83 GLU B C 1
ATOM 2947 O O . GLU B 1 92 ? -3.34923 -28.37836 -8.42837 1.000 41.94758 83 GLU B O 1
ATOM 2953 N N . GLY B 1 93 ? -4.17294 -26.29285 -8.64603 1.000 40.54995 84 GLY B N 1
ATOM 2954 C CA . GLY B 1 93 ? -4.47413 -26.15347 -7.23597 1.000 43.14546 84 GLY B CA 1
ATOM 2955 C C . GLY B 1 93 ? -3.29745 -25.82272 -6.35052 1.000 46.36375 84 GLY B C 1
ATOM 2956 O O . GLY B 1 93 ? -3.36893 -26.04486 -5.13838 1.000 51.46178 84 GLY B O 1
ATOM 2957 N N . LYS B 1 94 ? -2.21539 -25.29859 -6.91270 1.000 43.88483 85 LYS B N 1
ATOM 2958 C CA . LYS B 1 94 ? -1.02079 -24.95882 -6.16017 1.000 45.03160 85 LYS B CA 1
ATOM 2959 C C . LYS B 1 94 ? -0.87291 -23.44391 -6.09263 1.000 44.35740 85 LYS B C 1
ATOM 2960 O O . LYS B 1 94 ? -1.35550 -22.71355 -6.96578 1.000 40.84047 85 LYS B O 1
ATOM 2966 N N . THR B 1 95 ? -0.21150 -22.97900 -5.04193 1.000 43.62225 86 THR B N 1
ATOM 2967 C CA . THR B 1 95 ? 0.04498 -21.55414 -4.90049 1.000 47.04032 86 THR B CA 1
ATOM 2968 C C . THR B 1 95 ? 1.11682 -21.13488 -5.89867 1.000 47.26392 86 THR B C 1
ATOM 2969 O O . THR B 1 95 ? 2.19869 -21.73254 -5.92520 1.000 49.45713 86 THR B O 1
ATOM 2973 N N . PRO B 1 96 ? 0.85938 -20.13130 -6.73371 1.000 46.30638 87 PRO B N 1
ATOM 2974 C CA . PRO B 1 96 ? 1.86664 -19.71334 -7.71272 1.000 46.83581 87 PRO B CA 1
ATOM 2975 C C . PRO B 1 96 ? 3.09652 -19.14703 -7.02462 1.000 43.81739 87 PRO B C 1
ATOM 2976 O O . PRO B 1 96 ? 3.02579 -18.59830 -5.92179 1.000 44.23957 87 PRO B O 1
ATOM 2980 N N . GLU B 1 97 ? 4.23874 -19.29541 -7.69262 1.000 41.80688 88 GLU B N 1
ATOM 2981 C CA . GLU B 1 97 ? 5.49673 -18.71360 -7.22973 1.000 43.96992 88 GLU B CA 1
ATOM 2982 C C . GLU B 1 97 ? 5.61583 -17.32873 -7.85249 1.000 39.12889 88 GLU B C 1
ATOM 2983 O O . GLU B 1 97 ? 6.04065 -17.18284 -9.00155 1.000 37.93310 88 GLU B O 1
ATOM 2989 N N . THR B 1 98 ? 5.22284 -16.30789 -7.10341 1.000 35.77554 89 THR B N 1
ATOM 2990 C CA . THR B 1 98 ? 5.34562 -14.93930 -7.57087 1.000 34.61326 89 THR B CA 1
ATOM 2991 C C . THR B 1 98 ? 6.04425 -14.11989 -6.49758 1.000 28.73400 89 THR B C 1
ATOM 2992 O O . THR B 1 98 ? 5.92088 -14.41775 -5.30593 1.000 29.67498 89 THR B O 1
ATOM 2996 N N . PRO B 1 99 ? 6.82609 -13.11452 -6.89072 1.000 24.02179 90 PRO B N 1
ATOM 2997 C CA . PRO B 1 99 ? 7.53307 -12.31142 -5.87981 1.000 25.00767 90 PRO B CA 1
ATOM 2998 C C . PRO B 1 99 ? 6.61082 -11.57189 -4.92450 1.000 25.24372 90 PRO B C 1
ATOM 2999 O O . PRO B 1 99 ? 6.99844 -11.31591 -3.77859 1.000 28.71742 90 PRO B O 1
ATOM 3003 N N . TYR B 1 100 ? 5.40582 -11.21728 -5.35786 1.000 22.82623 91 TYR B N 1
ATOM 3004 C CA . TYR B 1 100 ? 4.42846 -10.58633 -4.48077 1.000 21.54413 91 TYR B CA 1
ATOM 3005 C C . TYR B 1 100 ? 3.03589 -10.85676 -5.02799 1.000 21.40019 91 TYR B C 1
ATOM 3006 O O . TYR B 1 100 ? 2.86468 -11.29637 -6.16816 1.000 21.00266 91 TYR B O 1
ATOM 3015 N N . THR B 1 101 ? 2.03985 -10.58856 -4.19531 1.000 19.79172 92 THR B N 1
ATOM 3016 C CA . THR B 1 101 ? 0.64846 -10.81908 -4.54557 1.000 18.25006 92 THR B CA 1
ATOM 3017 C C . THR B 1 101 ? -0.07473 -9.49452 -4.71303 1.000 16.86751 92 THR B C 1
ATOM 3018 O O . THR B 1 101 ? 0.45814 -8.42017 -4.40924 1.000 15.85980 92 THR B O 1
ATOM 3022 N N . LEU B 1 102 ? -1.32761 -9.60668 -5.16395 1.000 17.45268 93 LEU B N 1
ATOM 3023 C CA . LEU B 1 102 ? -2.20773 -8.44889 -5.24308 1.000 17.43204 93 LEU B CA 1
ATOM 3024 C C . LEU B 1 102 ? -2.51283 -7.90160 -3.85449 1.000 19.27423 93 LEU B C 1
ATOM 3025 O O . LEU B 1 102 ? -2.62632 -6.68331 -3.67248 1.000 18.06571 93 LEU B O 1
ATOM 3030 N N . SER B 1 103 ? -2.66063 -8.78684 -2.86350 1.000 18.96538 94 SER B N 1
ATOM 3031 C CA . SER B 1 103 ? -2.83123 -8.33188 -1.48371 1.000 18.00415 94 SER B CA 1
ATOM 3032 C C . SER B 1 103 ? -1.64206 -7.50492 -1.00996 1.000 16.18092 94 SER B C 1
ATOM 3033 O O . SER B 1 103 ? -1.81907 -6.52532 -0.27427 1.000 19.42071 94 SER B O 1
ATOM 3036 N N . ASP B 1 104 ? -0.41567 -7.89006 -1.40189 1.000 18.17893 95 ASP B N 1
ATOM 3037 C CA . ASP B 1 104 ? 0.75043 -7.06877 -1.07968 1.000 17.11505 95 ASP B CA 1
ATOM 3038 C C . ASP B 1 104 ? 0.61618 -5.66640 -1.65609 1.000 14.79592 95 ASP B C 1
ATOM 3039 O O . ASP B 1 104 ? 0.94770 -4.68004 -0.98768 1.000 15.86863 95 ASP B O 1
ATOM 3044 N N . MET B 1 105 ? 0.12652 -5.55448 -2.89457 1.000 15.98964 96 MET B N 1
ATOM 3045 C CA . MET B 1 105 ? -0.04135 -4.23872 -3.50476 1.000 17.11668 96 MET B CA 1
ATOM 3046 C C . MET B 1 105 ? -1.09921 -3.42299 -2.77376 1.000 16.30020 96 MET B C 1
ATOM 3047 O O . MET B 1 105 ? -0.96024 -2.20231 -2.62902 1.000 15.81051 96 MET B O 1
ATOM 3052 N N . ALA B 1 106 ? -2.15803 -4.07970 -2.29649 1.000 15.13875 97 ALA B N 1
ATOM 3053 C CA . ALA B 1 106 ? -3.15118 -3.38044 -1.49041 1.000 16.21638 97 ALA B CA 1
ATOM 3054 C C . ALA B 1 106 ? -2.56458 -2.93305 -0.15672 1.000 17.07689 97 ALA B C 1
ATOM 3055 O O . ALA B 1 106 ? -2.86820 -1.83465 0.32463 1.000 18.13389 97 ALA B O 1
ATOM 3057 N N . ALA B 1 107 ? -1.72387 -3.77100 0.45129 1.000 15.68737 98 ALA B N 1
ATOM 3058 C CA . ALA B 1 107 ? -1.07690 -3.39856 1.70318 1.000 16.59226 98 ALA B CA 1
ATOM 3059 C C . ALA B 1 107 ? -0.12401 -2.22438 1.52299 1.000 17.57149 98 ALA B C 1
ATOM 3060 O O . ALA B 1 107 ? 0.13505 -1.50030 2.48573 1.000 17.30942 98 ALA B O 1
ATOM 3062 N N . ASP B 1 108 ? 0.40686 -2.01949 0.31156 1.000 18.95803 99 ASP B N 1
ATOM 3063 C CA . ASP B 1 108 ? 1.24936 -0.85059 0.05898 1.000 16.64864 99 ASP B CA 1
ATOM 3064 C C . ASP B 1 108 ? 0.47124 0.44625 0.25242 1.000 15.99909 99 ASP B C 1
ATOM 3065 O O . ASP B 1 108 ? 0.97479 1.39732 0.86223 1.000 16.70763 99 ASP B O 1
ATOM 3070 N N . GLY B 1 109 ? -0.74469 0.51274 -0.29615 1.000 16.29975 100 GLY B N 1
ATOM 3071 C CA . GLY B 1 109 ? -1.54975 1.71316 -0.15245 1.000 16.15170 100 GLY B CA 1
ATOM 3072 C C . GLY B 1 109 ? -1.93036 1.98893 1.29082 1.000 15.96297 100 GLY B C 1
ATOM 3073 O O . GLY B 1 109 ? -1.86919 3.13531 1.75519 1.000 16.52855 100 GLY B O 1
ATOM 3074 N N . ILE B 1 110 ? -2.32879 0.94369 2.02394 1.000 16.94786 101 ILE B N 1
ATOM 3075 C CA . ILE B 1 110 ? -2.62009 1.10182 3.44705 1.000 16.54279 101 ILE B CA 1
ATOM 3076 C C . ILE B 1 110 ? -1.36981 1.55168 4.18581 1.000 15.83364 101 ILE B C 1
ATOM 3077 O O . ILE B 1 110 ? -1.42212 2.44163 5.04316 1.000 17.61144 101 ILE B O 1
ATOM 3082 N N . GLY B 1 111 ? -0.22334 0.95553 3.85068 1.000 15.91236 102 GLY B N 1
ATOM 3083 C CA . GLY B 1 111 ? 1.02543 1.36756 4.47210 1.000 15.03419 102 GLY B CA 1
ATOM 3084 C C . GLY B 1 111 ? 1.34818 2.82516 4.20725 1.000 13.68397 102 GLY B C 1
ATOM 3085 O O . GLY B 1 111 ? 1.89505 3.51836 5.07130 1.000 15.30345 102 GLY B O 1
ATOM 3086 N N . LEU B 1 112 ? 1.01442 3.31351 3.00959 1.000 14.90888 103 LEU B N 1
ATOM 3087 C CA . LEU B 1 112 ? 1.21734 4.72631 2.71945 1.000 15.37417 103 LEU B CA 1
ATOM 3088 C C . LEU B 1 112 ? 0.33284 5.59723 3.60875 1.000 13.03804 103 LEU B C 1
ATOM 3089 O O . LEU B 1 112 ? 0.77342 6.64109 4.10100 1.000 14.57282 103 LEU B O 1
ATOM 3094 N N . MET B 1 113 ? -0.91044 5.16909 3.85017 1.000 15.59137 104 MET B N 1
ATOM 3095 C CA . MET B 1 113 ? -1.78105 5.89837 4.76781 1.000 15.67047 104 MET B CA 1
ATOM 3096 C C . MET B 1 113 ? -1.15093 5.99587 6.14892 1.000 15.72181 104 MET B C 1
ATOM 3097 O O . MET B 1 113 ? -1.10833 7.07471 6.74504 1.000 16.29753 104 MET B O 1
ATOM 3102 N N . ASP B 1 114 ? -0.63492 4.87502 6.66300 1.000 15.78391 105 ASP B N 1
ATOM 3103 C CA . ASP B 1 114 ? 0.08787 4.90054 7.92812 1.000 17.86755 105 ASP B CA 1
ATOM 3104 C C . ASP B 1 114 ? 1.24263 5.89322 7.87883 1.000 16.88155 105 ASP B C 1
ATOM 3105 O O . ASP B 1 114 ? 1.39285 6.73440 8.77154 1.000 15.81244 105 ASP B O 1
ATOM 3110 N N . ALA B 1 115 ? 2.05016 5.83077 6.82106 1.000 16.11832 106 ALA B N 1
ATOM 3111 C CA . ALA B 1 115 ? 3.23158 6.68242 6.73829 1.000 14.81545 106 ALA B CA 1
ATOM 3112 C C . ALA B 1 115 ? 2.87004 8.16136 6.69362 1.000 18.07988 106 ALA B C 1
ATOM 3113 O O . ALA B 1 115 ? 3.66642 9.00897 7.12968 1.000 18.61394 106 ALA B O 1
ATOM 3115 N N . LEU B 1 116 ? 1.68508 8.49056 6.17949 1.000 16.79998 107 LEU B N 1
ATOM 3116 C CA . LEU B 1 116 ? 1.21018 9.86676 6.09806 1.000 17.02011 107 LEU B CA 1
ATOM 3117 C C . LEU B 1 116 ? 0.33488 10.25943 7.27736 1.000 14.83144 107 LEU B C 1
ATOM 3118 O O . LEU B 1 116 ? -0.18083 11.38042 7.30187 1.000 20.15302 107 LEU B O 1
ATOM 3123 N N . GLY B 1 117 ? 0.14607 9.36987 8.24259 1.000 14.66389 108 GLY B N 1
ATOM 3124 C CA . GLY B 1 117 ? -0.68982 9.69254 9.38124 1.000 15.40589 108 GLY B CA 1
ATOM 3125 C C . GLY B 1 117 ? -2.15855 9.81175 9.05390 1.000 13.40272 108 GLY B C 1
ATOM 3126 O O . GLY B 1 117 ? -2.85463 10.64066 9.64814 1.000 15.68586 108 GLY B O 1
ATOM 3127 N N . ILE B 1 118 ? -2.65031 9.00362 8.11871 1.000 14.91506 109 ILE B N 1
ATOM 3128 C CA . ILE B 1 118 ? -4.03935 9.05402 7.67467 1.000 14.00406 109 ILE B CA 1
ATOM 3129 C C . ILE B 1 118 ? -4.78921 7.88168 8.30045 1.000 13.39448 109 ILE B C 1
ATOM 3130 O O . ILE B 1 118 ? -4.42991 6.71358 8.09789 1.000 17.16805 109 ILE B O 1
ATOM 3135 N N . GLU B 1 119 ? -5.82613 8.19701 9.07418 1.000 15.02371 110 GLU B N 1
ATOM 3136 C CA . GLU B 1 119 ? -6.58503 7.16338 9.76983 1.000 16.69070 110 GLU B CA 1
ATOM 3137 C C . GLU B 1 119 ? -7.43151 6.34190 8.80074 1.000 15.95221 110 GLU B C 1
ATOM 3138 O O . GLU B 1 119 ? -7.34421 5.10958 8.76380 1.000 18.14000 110 GLU B O 1
ATOM 3144 N N . ARG B 1 120 ? -8.28487 7.01133 8.03325 1.000 17.69948 111 ARG B N 1
ATOM 3145 C CA . ARG B 1 120 ? -9.15666 6.36880 7.06419 1.000 16.88636 111 ARG B CA 1
ATOM 3146 C C . ARG B 1 120 ? -9.19302 7.25358 5.83206 1.000 14.33112 111 ARG B C 1
ATOM 3147 O O . ARG B 1 120 ? -8.99112 8.46866 5.92129 1.000 18.11430 111 ARG B O 1
ATOM 3155 N N . ALA B 1 121 ? -9.42790 6.63448 4.68103 1.000 12.98599 112 ALA B N 1
ATOM 3156 C CA . ALA B 1 121 ? -9.42071 7.37094 3.42490 1.000 13.75069 112 ALA B CA 1
ATOM 3157 C C . ALA B 1 121 ? -10.45334 6.79268 2.46638 1.000 12.84115 112 ALA B C 1
ATOM 3158 O O . ALA B 1 121 ? -10.86017 5.63283 2.56847 1.000 13.72663 112 ALA B O 1
ATOM 3160 N N . HIS B 1 122 ? -10.87380 7.62570 1.52667 1.000 12.79590 113 HIS B N 1
ATOM 3161 C CA . HIS B 1 122 ? -11.52729 7.11797 0.33821 1.000 11.22835 113 HIS B CA 1
ATOM 3162 C C . HIS B 1 122 ? -10.45221 6.58933 -0.59862 1.000 10.25500 113 HIS B C 1
ATOM 3163 O O . HIS B 1 122 ? -9.32090 7.07628 -0.60296 1.000 11.99662 113 HIS B O 1
ATOM 3170 N N . VAL B 1 123 ? -10.79824 5.57123 -1.38382 1.000 12.00244 114 VAL B N 1
ATOM 3171 C CA . VAL B 1 123 ? -9.86370 5.05622 -2.36857 1.000 11.35564 114 VAL B CA 1
ATOM 3172 C C . VAL B 1 123 ? -10.57402 4.93161 -3.70173 1.000 10.03694 114 VAL B C 1
ATOM 3173 O O . VAL B 1 123 ? -11.77947 4.67534 -3.76066 1.000 11.73621 114 VAL B O 1
ATOM 3177 N N A MET B 1 124 ? -9.82363 5.14834 -4.77225 0.500 9.67913 115 MET B N 1
ATOM 3178 N N B MET B 1 124 ? -9.82951 5.13397 -4.78485 0.500 13.00455 115 MET B N 1
ATOM 3179 C CA A MET B 1 124 ? -10.30449 4.92722 -6.12228 0.500 7.94235 115 MET B CA 1
ATOM 3180 C CA B MET B 1 124 ? -10.35845 4.87853 -6.11802 0.500 14.35623 115 MET B CA 1
ATOM 3181 C C A MET B 1 124 ? -9.18793 4.25100 -6.89321 0.500 6.53331 115 MET B C 1
ATOM 3182 C C B MET B 1 124 ? -9.24546 4.35528 -7.01288 0.500 13.63182 115 MET B C 1
ATOM 3183 O O A MET B 1 124 ? -8.02080 4.61477 -6.72351 0.500 5.89922 115 MET B O 1
ATOM 3184 O O B MET B 1 124 ? -8.14989 4.92140 -7.04878 0.500 18.47306 115 MET B O 1
ATOM 3193 N N . GLY B 1 125 ? -9.53522 3.27835 -7.72788 1.000 10.91609 116 GLY B N 1
ATOM 3194 C CA . GLY B 1 125 ? -8.53885 2.62111 -8.55088 1.000 12.06811 116 GLY B CA 1
ATOM 3195 C C . GLY B 1 125 ? -9.08211 2.34551 -9.93375 1.000 10.49188 116 GLY B C 1
ATOM 3196 O O . GLY B 1 125 ? -10.27663 2.11113 -10.11769 1.000 10.94788 116 GLY B O 1
ATOM 3197 N N . ILE B 1 126 ? -8.17882 2.36045 -10.90571 1.000 10.29213 117 ILE B N 1
ATOM 3198 C CA . ILE B 1 126 ? -8.53270 2.14084 -12.30291 1.000 11.92251 117 ILE B CA 1
ATOM 3199 C C . ILE B 1 126 ? -7.89691 0.83372 -12.78089 1.000 12.07009 117 ILE B C 1
ATOM 3200 O O . ILE B 1 126 ? -6.70401 0.59603 -12.55184 1.000 12.34515 117 ILE B O 1
ATOM 3205 N N . SER B 1 127 ? -8.69836 -0.02756 -13.41683 1.000 14.50084 118 SER B N 1
ATOM 3206 C CA . SER B 1 127 ? -8.22164 -1.27363 -14.04144 1.000 17.83110 118 SER B CA 1
ATOM 3207 C C . SER B 1 127 ? -7.55489 -2.16209 -12.99102 1.000 13.64130 118 SER B C 1
ATOM 3208 O O . SER B 1 127 ? -8.23795 -2.56791 -12.03571 1.000 14.32832 118 SER B O 1
ATOM 3211 N N . MET B 1 128 ? -6.26109 -2.50413 -13.11553 1.000 14.41392 119 MET B N 1
ATOM 3212 C CA . MET B 1 128 ? -5.58134 -3.24029 -12.04854 1.000 13.42531 119 MET B CA 1
ATOM 3213 C C . MET B 1 128 ? -5.72074 -2.52862 -10.70655 1.000 11.83516 119 MET B C 1
ATOM 3214 O O . MET B 1 128 ? -5.82685 -3.17785 -9.65784 1.000 12.67741 119 MET B O 1
ATOM 3219 N N . GLY B 1 129 ? -5.71230 -1.19546 -10.71805 1.000 11.35943 120 GLY B N 1
ATOM 3220 C CA . GLY B 1 129 ? -5.96279 -0.44541 -9.49431 1.000 10.95591 120 GLY B CA 1
ATOM 3221 C C . GLY B 1 129 ? -7.36034 -0.66214 -8.94500 1.000 11.02703 120 GLY B C 1
ATOM 3222 O O . GLY B 1 129 ? -7.57091 -0.56935 -7.73052 1.000 12.49611 120 GLY B O 1
ATOM 3223 N N . GLY B 1 130 ? -8.33369 -0.93940 -9.82348 1.000 11.28787 121 GLY B N 1
ATOM 3224 C CA . GLY B 1 130 ? -9.65148 -1.36162 -9.35410 1.000 12.31521 121 GLY B CA 1
ATOM 3225 C C . GLY B 1 130 ? -9.58585 -2.67987 -8.60178 1.000 13.82113 121 GLY B C 1
ATOM 3226 O O . GLY B 1 130 ? -10.20575 -2.84384 -7.54583 1.000 14.56328 121 GLY B O 1
ATOM 3227 N N . MET B 1 131 ? -8.78074 -3.61879 -9.10167 1.000 11.93831 122 MET B N 1
ATOM 3228 C CA . MET B 1 131 ? -8.58281 -4.87609 -8.38593 1.000 12.90293 122 MET B CA 1
ATOM 3229 C C . MET B 1 131 ? -7.89441 -4.63629 -7.05133 1.000 13.09940 122 MET B C 1
ATOM 3230 O O . MET B 1 131 ? -8.18958 -5.31161 -6.06108 1.000 13.11985 122 MET B O 1
ATOM 3235 N N . ILE B 1 132 ? -6.94954 -3.69792 -7.01856 1.000 12.46562 123 ILE B N 1
ATOM 3236 C CA . ILE B 1 132 ? -6.22755 -3.41576 -5.79044 1.000 11.88390 123 ILE B CA 1
ATOM 3237 C C . ILE B 1 132 ? -7.15689 -2.81265 -4.74209 1.000 10.31961 123 ILE B C 1
ATOM 3238 O O . ILE B 1 132 ? -7.08713 -3.17378 -3.55790 1.000 13.84260 123 ILE B O 1
ATOM 3243 N N . VAL B 1 133 ? -8.03954 -1.89176 -5.14580 1.000 11.79079 124 VAL B N 1
ATOM 3244 C CA . VAL B 1 133 ? -8.95364 -1.32255 -4.15899 1.000 11.70912 124 VAL B CA 1
ATOM 3245 C C . VAL B 1 133 ? -10.00450 -2.34439 -3.72683 1.000 12.91983 124 VAL B C 1
ATOM 3246 O O . VAL B 1 133 ? -10.48280 -2.29438 -2.59134 1.000 14.14906 124 VAL B O 1
ATOM 3250 N N . GLN B 1 134 ? -10.38000 -3.27757 -4.60924 1.000 12.13128 125 GLN B N 1
ATOM 3251 C CA . GLN B 1 134 ? -11.19714 -4.40745 -4.17395 1.000 14.04623 125 GLN B CA 1
ATOM 3252 C C . GLN B 1 134 ? -10.49105 -5.18928 -3.07412 1.000 14.08923 125 GLN B C 1
ATOM 3253 O O . GLN B 1 134 ? -11.09517 -5.52482 -2.05002 1.000 16.03673 125 GLN B O 1
ATOM 3259 N N . ALA B 1 135 ? -9.20578 -5.50366 -3.27828 1.000 15.84310 126 ALA B N 1
ATOM 3260 C CA . ALA B 1 135 ? -8.44197 -6.21099 -2.25251 1.000 15.68677 126 ALA B CA 1
ATOM 3261 C C . ALA B 1 135 ? -8.31819 -5.38407 -0.97829 1.000 15.55402 126 ALA B C 1
ATOM 3262 O O . ALA B 1 135 ? -8.32750 -5.94442 0.12661 1.000 17.77463 126 ALA B O 1
ATOM 3264 N N . MET B 1 136 ? -8.20624 -4.05724 -1.10755 1.000 17.13302 127 MET B N 1
ATOM 3265 C CA . MET B 1 136 ? -8.22747 -3.20489 0.07586 1.000 15.73535 127 MET B CA 1
ATOM 3266 C C . MET B 1 136 ? -9.54367 -3.34839 0.82662 1.000 16.92470 127 MET B C 1
ATOM 3267 O O . MET B 1 136 ? -9.55270 -3.44832 2.06001 1.000 18.61661 127 MET B O 1
ATOM 3272 N N . ALA B 1 137 ? -10.66893 -3.35038 0.09874 1.000 15.83923 128 ALA B N 1
ATOM 3273 C CA . ALA B 1 137 ? -11.97120 -3.49072 0.74445 1.000 17.67384 128 ALA B CA 1
ATOM 3274 C C . ALA B 1 137 ? -12.14523 -4.86411 1.37920 1.000 18.26283 128 ALA B C 1
ATOM 3275 O O . ALA B 1 137 ? -12.81123 -4.98986 2.41255 1.000 21.23601 128 ALA B O 1
ATOM 3277 N N . ILE B 1 138 ? -11.55683 -5.89530 0.77405 1.000 18.35645 129 ILE B N 1
ATOM 3278 C CA . ILE B 1 138 ? -11.63639 -7.24290 1.32412 1.000 16.48646 129 ILE B CA 1
ATOM 3279 C C . ILE B 1 138 ? -10.76137 -7.36991 2.56546 1.000 19.60007 129 ILE B C 1
ATOM 3280 O O . ILE B 1 138 ? -11.17721 -7.94162 3.58367 1.000 22.60044 129 ILE B O 1
ATOM 3285 N N . ASN B 1 139 ? -9.53018 -6.86072 2.49195 1.000 18.79448 130 ASN B N 1
ATOM 3286 C CA . ASN B 1 139 ? -8.51131 -7.12059 3.50390 1.000 17.81411 130 ASN B CA 1
ATOM 3287 C C . ASN B 1 139 ? -8.43415 -6.04563 4.57373 1.000 21.38658 130 ASN B C 1
ATOM 3288 O O . ASN B 1 139 ? -8.04988 -6.349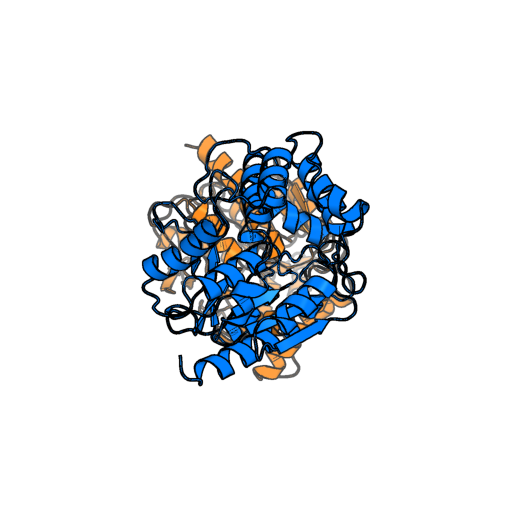55 5.70859 1.000 25.47437 130 ASN B O 1
ATOM 3293 N N . HIS B 1 140 ? -8.76364 -4.79425 4.24362 1.000 20.96546 131 HIS B N 1
ATOM 3294 C CA . HIS B 1 140 ? -8.59681 -3.68247 5.18213 1.000 19.80443 131 HIS B CA 1
ATOM 3295 C C . HIS B 1 140 ? -9.80879 -2.75714 5.18389 1.000 19.49539 131 HIS B C 1
ATOM 3296 O O . HIS B 1 140 ? -9.65783 -1.53966 5.11932 1.000 18.76920 131 HIS B O 1
ATOM 3303 N N . PRO B 1 141 ? -11.03119 -3.30119 5.27826 1.000 21.14738 132 PRO B N 1
ATOM 3304 C CA . PRO B 1 141 ? -12.21294 -2.43529 5.14247 1.000 22.21435 132 PRO B CA 1
ATOM 3305 C C . PRO B 1 141 ? -12.28987 -1.35882 6.20851 1.000 22.64979 132 PRO B C 1
ATOM 3306 O O . PRO B 1 141 ? -12.85163 -0.28504 5.95878 1.000 24.68838 132 PRO B O 1
ATOM 3310 N N . GLU B 1 142 ? -11.70072 -1.60371 7.38011 1.000 22.52055 133 GLU B N 1
ATOM 3311 C CA . GLU B 1 142 ? -11.72922 -0.63729 8.46923 1.000 28.35424 133 GLU B CA 1
ATOM 3312 C C . GLU B 1 142 ? -10.94274 0.63302 8.15626 1.000 23.93872 133 GLU B C 1
ATOM 3313 O O . GLU B 1 142 ? -11.10711 1.63242 8.86699 1.000 26.47929 133 GLU B O 1
ATOM 3319 N N . ARG B 1 143 ? -10.08430 0.61311 7.13130 1.000 20.66480 134 ARG B N 1
ATOM 3320 C CA . ARG B 1 143 ? -9.30526 1.78037 6.73306 1.000 16.27895 134 ARG B CA 1
ATOM 3321 C C . ARG B 1 143 ? -9.98345 2.61791 5.65725 1.000 16.62867 134 ARG B C 1
ATOM 3322 O O . ARG B 1 143 ? -9.44334 3.65689 5.26707 1.000 17.11506 134 ARG B O 1
ATOM 3330 N N . LEU B 1 144 ? -11.13910 2.19668 5.16247 1.000 17.73132 135 LEU B N 1
ATOM 3331 C CA . LEU B 1 144 ? -11.75116 2.80394 3.99243 1.000 15.50710 135 LEU B CA 1
ATOM 3332 C C . LEU B 1 144 ? -13.05370 3.50692 4.35368 1.000 17.92358 135 LEU B C 1
ATOM 3333 O O . LEU B 1 144 ? -13.85698 2.98932 5.13626 1.000 21.16092 135 LEU B O 1
ATOM 3338 N N . VAL B 1 145 ? -13.26123 4.68599 3.77135 1.000 15.26551 136 VAL B N 1
ATOM 3339 C CA . VAL B 1 145 ? -14.55012 5.36180 3.88646 1.000 15.11282 136 VAL B CA 1
ATOM 3340 C C . VAL B 1 145 ? -15.46033 5.00824 2.71842 1.000 15.14163 136 VAL B C 1
ATOM 3341 O O . VAL B 1 145 ? -16.66672 4.81065 2.89254 1.000 16.76772 136 VAL B O 1
ATOM 3345 N N . SER B 1 146 ? -14.89226 4.92595 1.52183 1.000 15.83817 137 SER B N 1
ATOM 3346 C CA . SER B 1 146 ? -15.62163 4.49978 0.33703 1.000 15.23314 137 SER B CA 1
ATOM 3347 C C . SER B 1 146 ? -14.60338 3.97416 -0.65838 1.000 14.74940 137 SER B C 1
ATOM 3348 O O . SER B 1 146 ? -13.40561 4.24172 -0.53817 1.000 14.83002 137 SER B O 1
ATOM 3351 N N . VAL B 1 147 ? -15.08960 3.19445 -1.61729 1.000 12.61632 138 VAL B N 1
ATOM 3352 C CA . VAL B 1 147 ? -14.27080 2.60109 -2.66932 1.000 11.84282 138 VAL B CA 1
ATOM 3353 C C . VAL B 1 147 ? -14.90456 2.96014 -4.00349 1.000 11.36942 138 VAL B C 1
ATOM 3354 O O . VAL B 1 147 ? -16.12986 2.87070 -4.15703 1.000 13.40189 138 VAL B O 1
ATOM 3358 N N . THR B 1 148 ? -14.07971 3.34105 -4.97315 1.000 12.05399 139 THR B N 1
ATOM 3359 C CA . THR B 1 148 ? -14.50758 3.48400 -6.35851 1.000 11.59428 139 THR B CA 1
ATOM 3360 C C . THR B 1 148 ? -13.61071 2.60969 -7.21886 1.000 10.84925 139 THR B C 1
ATOM 3361 O O . THR B 1 148 ? -12.37732 2.69942 -7.13271 1.000 11.86157 139 THR B O 1
ATOM 3365 N N . SER B 1 149 ? -14.22369 1.74199 -8.01650 1.000 10.20993 140 SER B N 1
ATOM 3366 C CA . SER B 1 149 ? -13.50585 0.80720 -8.87163 1.000 12.11975 140 SER B CA 1
ATOM 3367 C C . SER B 1 149 ? -13.89195 1.13677 -10.30670 1.000 11.65399 140 SER B C 1
ATOM 3368 O O . SER B 1 149 ? -15.07326 1.08556 -10.65679 1.000 13.39145 140 SER B O 1
ATOM 3371 N N . ILE B 1 150 ? -12.90989 1.52472 -11.12094 1.000 11.72263 141 ILE B N 1
ATOM 3372 C CA . ILE B 1 150 ? -13.15778 2.03209 -12.46478 1.000 12.61907 141 ILE B CA 1
ATOM 3373 C C . ILE B 1 150 ? -12.53621 1.08654 -13.47940 1.000 10.74609 141 ILE B C 1
ATOM 3374 O O . ILE B 1 150 ? -11.37698 0.69361 -13.32185 1.000 11.02254 141 ILE B O 1
ATOM 3379 N N . MET B 1 151 ? -13.28704 0.78637 -14.54595 1.000 11.56929 142 MET B N 1
ATOM 3380 C CA . MET B 1 151 ? -12.85032 -0.06370 -15.66605 1.000 12.50720 142 MET B CA 1
ATOM 3381 C C . MET B 1 151 ? -12.09913 -1.30467 -15.19447 1.000 11.59212 142 MET B C 1
ATOM 3382 O O . MET B 1 151 ? -10.99945 -1.62707 -15.65213 1.000 13.61619 142 MET B O 1
ATOM 3387 N N . SER B 1 152 ? -12.71600 -2.01345 -14.25774 1.000 12.78096 143 SER B N 1
ATOM 3388 C CA . SER B 1 152 ? -12.07071 -3.15627 -13.63122 1.000 13.89437 143 SER B CA 1
ATOM 3389 C C . SER B 1 152 ? -13.00135 -4.36434 -13.63732 1.000 15.37766 143 SER B C 1
ATOM 3390 O O . SER B 1 152 ? -14.03650 -4.36018 -14.31580 1.000 14.65186 143 SER B O 1
ATOM 3393 N N . THR B 1 153 ? -12.62166 -5.41289 -12.90961 1.000 13.28618 144 THR B N 1
ATOM 3394 C CA . THR B 1 153 ? -13.34113 -6.67801 -12.97011 1.000 14.91516 144 THR B CA 1
ATOM 3395 C C . THR B 1 153 ? -13.16391 -7.41858 -11.65577 1.000 16.29356 144 THR B C 1
ATOM 3396 O O . THR B 1 153 ? -12.30834 -7.08096 -10.83501 1.000 17.47779 144 THR B O 1
ATOM 3400 N N . THR B 1 154 ? -14.00453 -8.42973 -11.46145 1.000 16.40635 145 THR B N 1
ATOM 3401 C CA . THR B 1 154 ? -13.92360 -9.30091 -10.30262 1.000 19.44182 145 THR B CA 1
ATOM 3402 C C . THR B 1 154 ? -12.95238 -10.45353 -10.50047 1.000 20.24733 145 THR B C 1
ATOM 3403 O O . THR B 1 154 ? -12.61208 -11.12488 -9.52436 1.000 23.79658 145 THR B O 1
ATOM 3407 N N . GLY B 1 155 ? -12.49909 -10.69766 -11.72694 1.000 20.35671 146 GLY B N 1
ATOM 3408 C CA . GLY B 1 155 ? -11.72050 -11.88193 -12.00559 1.000 23.17944 146 GLY B CA 1
ATOM 3409 C C . GLY B 1 155 ? -12.54162 -13.13148 -12.21036 1.000 27.16702 146 GLY B C 1
ATOM 3410 O O . GLY B 1 155 ? -11.96667 -14.21929 -12.33797 1.000 28.61878 146 GLY B O 1
ATOM 3411 N N . ASN B 1 156 ? -13.86717 -13.00240 -12.22894 1.000 25.15679 147 ASN B N 1
ATOM 3412 C CA . ASN B 1 156 ? -14.78073 -14.10478 -12.50514 1.000 27.05217 147 ASN B CA 1
ATOM 3413 C C . ASN B 1 156 ? -14.41195 -14.76895 -13.82249 1.000 28.68766 147 ASN B C 1
ATOM 3414 O O . ASN B 1 156 ? -14.37469 -14.11688 -14.86906 1.000 33.78553 147 ASN B O 1
ATOM 3419 N N . TYR B 1 157 ? -14.14485 -16.07663 -13.76949 1.000 33.76328 148 TYR B N 1
ATOM 3420 C CA . TYR B 1 157 ? -13.67131 -16.78939 -14.95188 1.000 43.13058 148 TYR B CA 1
ATOM 3421 C C . TYR B 1 157 ? -14.72993 -16.89644 -16.04213 1.000 41.94264 148 TYR B C 1
ATOM 3422 O O . TYR B 1 157 ? -14.38236 -17.17821 -17.19387 1.000 45.05569 148 TYR B O 1
ATOM 3431 N N . ASP B 1 158 ? -16.00123 -16.67292 -15.71390 1.000 40.16757 149 ASP B N 1
ATOM 3432 C CA . ASP B 1 158 ? -17.09548 -16.86960 -16.65870 1.000 40.13015 149 ASP B CA 1
ATOM 3433 C C . ASP B 1 158 ? -17.44672 -15.61985 -17.45834 1.000 36.83307 149 ASP B C 1
ATOM 3434 O O . ASP B 1 158 ? -18.41259 -15.64641 -18.22537 1.000 38.44557 149 ASP B O 1
ATOM 3439 N N . LEU B 1 159 ? -16.70275 -14.53534 -17.30760 1.000 32.52073 150 LEU B N 1
ATOM 3440 C CA . LEU B 1 159 ? -17.05338 -13.30086 -17.98832 1.000 33.36785 150 LEU B CA 1
ATOM 3441 C C . LEU B 1 159 ? -16.56702 -13.32171 -19.43347 1.000 40.06436 150 LEU B C 1
ATOM 3442 O O . LEU B 1 159 ? -15.64219 -14.06157 -19.77880 1.000 44.30816 150 LEU B O 1
ATOM 3447 N N . PRO B 1 160 ? -17.18953 -12.52741 -20.30443 1.000 43.48777 151 PRO B N 1
ATOM 3448 C CA . PRO B 1 160 ? -16.67777 -12.39437 -21.67319 1.000 45.66449 151 PRO B CA 1
ATOM 3449 C C . PRO B 1 160 ? -15.24034 -11.89739 -21.67918 1.000 46.03588 151 PRO B C 1
ATOM 3450 O O . PRO B 1 160 ? -14.79850 -11.18735 -20.77240 1.000 45.48467 151 PRO B O 1
ATOM 3454 N N . LYS B 1 161 ? -14.51170 -12.27901 -22.72302 1.000 48.53201 152 LYS B N 1
ATOM 3455 C CA . LYS B 1 161 ? -13.10816 -11.92695 -22.86449 1.000 50.45876 152 LYS B CA 1
ATOM 3456 C C . LYS B 1 161 ? -12.95205 -10.63173 -23.65165 1.000 45.65462 152 LYS B C 1
ATOM 3457 O O . LYS B 1 161 ? -13.85134 -10.19956 -24.37569 1.000 44.75224 152 LYS B O 1
ATOM 3463 N N . ALA B 1 162 ? -11.78502 -10.01285 -23.49483 1.000 43.11250 153 ALA B N 1
ATOM 3464 C CA . ALA B 1 162 ? -11.41302 -8.88733 -24.33572 1.000 45.15161 153 ALA B CA 1
ATOM 3465 C C . ALA B 1 162 ? -11.30133 -9.33641 -25.78727 1.000 48.12843 153 ALA B C 1
ATOM 3466 O O . ALA B 1 162 ? -11.11459 -10.51735 -26.08742 1.000 48.99967 153 ALA B O 1
ATOM 3468 N N . SER B 1 163 ? -11.41598 -8.37473 -26.69786 1.000 49.59816 154 SER B N 1
ATOM 3469 C CA . SER B 1 163 ? -11.21036 -8.68256 -28.10400 1.000 52.61998 154 SER B CA 1
ATOM 3470 C C . SER B 1 163 ? -9.76514 -9.11320 -28.33720 1.000 53.15741 154 SER B C 1
ATOM 3471 O O . SER B 1 163 ? -8.86534 -8.82862 -27.54102 1.000 51.32238 154 SER B O 1
ATOM 3474 N N . ASP B 1 164 ? -9.54843 -9.82320 -29.44561 1.000 53.01750 155 ASP B N 1
ATOM 3475 C CA . ASP B 1 164 ? -8.19087 -10.22804 -29.79626 1.000 56.04502 155 ASP B CA 1
ATOM 3476 C C . ASP B 1 164 ? -7.28543 -9.01506 -29.97776 1.000 47.98628 155 ASP B C 1
ATOM 3477 O O . ASP B 1 164 ? -6.13278 -9.01893 -29.52985 1.000 44.55294 155 ASP B O 1
ATOM 3482 N N . GLU B 1 165 ? -7.80065 -7.95759 -30.61216 1.000 50.93136 156 GLU B N 1
ATOM 3483 C CA . GLU B 1 165 ? -6.99541 -6.76240 -30.85022 1.000 53.47446 156 GLU B CA 1
ATOM 3484 C C . GLU B 1 165 ? -6.61644 -6.06726 -29.54780 1.000 46.45874 156 GLU B C 1
ATOM 3485 O O . GLU B 1 165 ? -5.46876 -5.64150 -29.38010 1.000 42.05691 156 GLU B O 1
ATOM 3491 N N . ALA B 1 166 ? -7.56521 -5.93033 -28.61914 1.000 41.27767 157 ALA B N 1
ATOM 3492 C CA . ALA B 1 166 ? -7.25406 -5.27523 -27.35218 1.000 37.54355 157 ALA B CA 1
ATOM 3493 C C . ALA B 1 166 ? -6.19484 -6.05071 -26.57950 1.000 37.98835 157 ALA B C 1
ATOM 3494 O O . ALA B 1 166 ? -5.25774 -5.45935 -26.03058 1.000 36.95912 157 ALA B O 1
ATOM 3496 N N . MET B 1 167 ? -6.32372 -7.37950 -26.53547 1.000 41.31451 158 MET B N 1
ATOM 3497 C CA . MET B 1 167 ? -5.35721 -8.19675 -25.80899 1.000 48.06565 158 MET B CA 1
ATOM 3498 C C . MET B 1 167 ? -3.95803 -8.06448 -26.40081 1.000 45.02751 158 MET B C 1
ATOM 3499 O O . MET B 1 167 ? -2.97105 -7.97071 -25.66184 1.000 46.74531 158 MET B O 1
ATOM 3504 N N . ALA B 1 168 ? -3.84994 -8.05632 -27.73128 1.000 42.28937 159 ALA B N 1
ATOM 3505 C CA . ALA B 1 168 ? -2.54787 -7.84760 -28.35702 1.000 41.99079 159 ALA B CA 1
ATOM 3506 C C . ALA B 1 168 ? -2.01117 -6.45422 -28.05521 1.000 40.37225 159 ALA B C 1
ATOM 3507 O O . ALA B 1 168 ? -0.81557 -6.28685 -27.79058 1.000 41.59025 159 ALA B O 1
ATOM 3509 N N . ALA B 1 169 ? -2.88265 -5.44214 -28.08339 1.000 36.68903 160 ALA B N 1
ATOM 3510 C CA . ALA B 1 169 ? -2.45189 -4.08485 -27.76045 1.000 39.67502 160 ALA B CA 1
ATOM 3511 C C . ALA B 1 169 ? -1.85469 -4.01352 -26.36153 1.000 45.93572 160 ALA B C 1
ATOM 3512 O O . ALA B 1 169 ? -0.87299 -3.29752 -26.13241 1.000 48.36903 160 ALA B O 1
ATOM 3514 N N . LEU B 1 170 ? -2.42235 -4.76602 -25.41742 1.000 45.99095 161 LEU B N 1
ATOM 3515 C CA . LEU B 1 170 ? -1.94710 -4.72665 -24.04007 1.000 47.56243 161 LEU B CA 1
ATOM 3516 C C . LEU B 1 170 ? -0.67123 -5.54145 -23.85355 1.000 48.80855 161 LEU B C 1
ATOM 3517 O O . LEU B 1 170 ? 0.21891 -5.13546 -23.09916 1.000 49.58498 161 LEU B O 1
ATOM 3522 N N . GLN B 1 171 ? -0.56125 -6.68447 -24.52963 1.000 47.58571 162 GLN B N 1
ATOM 3523 C CA . GLN B 1 171 ? 0.52952 -7.61678 -24.26806 1.000 51.57138 162 GLN B CA 1
ATOM 3524 C C . GLN B 1 171 ? 1.76069 -7.35956 -25.12806 1.000 53.51801 162 GLN B C 1
ATOM 3525 O O . GLN B 1 171 ? 2.88733 -7.52290 -24.64643 1.000 56.69398 162 GLN B O 1
ATOM 3531 N N . GLN B 1 172 ? 1.57061 -6.96754 -26.38839 1.000 50.50926 163 GLN B N 1
ATOM 3532 C CA . GLN B 1 172 ? 2.69344 -6.81696 -27.30606 1.000 46.89477 163 GLN B CA 1
ATOM 3533 C C . GLN B 1 172 ? 3.64780 -5.72936 -26.82642 1.000 40.21883 163 GLN B C 1
ATOM 3534 O O . GLN B 1 172 ? 3.22867 -4.65238 -26.39262 1.000 36.74733 163 GLN B O 1
ATOM 3540 N N . GLN B 1 173 ? 4.95622 -6.02451 -26.91179 1.000 37.27422 164 GLN B N 1
ATOM 3541 C CA . GLN B 1 173 ? 6.00861 -5.13607 -26.45491 1.000 35.37096 164 GLN B CA 1
ATOM 3542 C C . GLN B 1 173 ? 6.51840 -4.28524 -27.61232 1.000 29.98762 164 GLN B C 1
ATOM 3543 O O . GLN B 1 173 ? 6.42148 -4.68582 -28.77798 1.000 27.98760 164 GLN B O 1
ATOM 3549 N N . PRO B 1 174 ? 7.03979 -3.09710 -27.31270 1.000 24.06424 165 PRO B N 1
ATOM 3550 C CA . PRO B 1 174 ? 7.66322 -2.28647 -28.35932 1.000 22.72828 165 PRO B CA 1
ATOM 3551 C C . PRO B 1 174 ? 8.84732 -3.02776 -28.96026 1.000 27.46344 165 PRO B C 1
ATOM 3552 O O . PRO B 1 174 ? 9.45298 -3.90180 -28.33412 1.000 25.53861 165 PRO B O 1
ATOM 3556 N N . ALA B 1 175 ? 9.17492 -2.66381 -30.20362 1.000 25.63766 166 ALA B N 1
ATOM 3557 C CA . ALA B 1 175 ? 10.23580 -3.36405 -30.92121 1.000 25.77612 166 ALA B CA 1
ATOM 3558 C C . ALA B 1 175 ? 11.58721 -3.19383 -30.23762 1.000 28.76077 166 ALA B C 1
ATOM 3559 O O . ALA B 1 175 ? 12.44101 -4.09079 -30.30972 1.000 31.25592 166 ALA B O 1
ATOM 3561 N N . SER B 1 176 ? 11.80948 -2.04994 -29.59624 1.000 24.97604 167 SER B N 1
ATOM 3562 C CA . SER B 1 176 ? 13.02908 -1.80790 -28.83981 1.000 27.26497 167 SER B CA 1
ATOM 3563 C C . SER B 1 176 ? 12.68758 -0.88232 -27.68580 1.000 23.82299 167 SER B C 1
ATOM 3564 O O . SER B 1 176 ? 11.57524 -0.37027 -27.59051 1.000 23.58149 167 SER B O 1
ATOM 3567 N N . HIS B 1 177 ? 13.65975 -0.66162 -26.80866 1.000 23.37887 168 HIS B N 1
ATOM 3568 C CA . HIS B 1 177 ? 13.43624 0.16110 -25.62835 1.000 24.90579 168 HIS B CA 1
ATOM 3569 C C . HIS B 1 177 ? 13.73998 1.63383 -25.86603 1.000 23.05294 168 HIS B C 1
ATOM 3570 O O . HIS B 1 177 ? 13.68673 2.41873 -24.92034 1.000 24.88620 168 HIS B O 1
ATOM 3577 N N . ASP B 1 178 ? 14.05346 2.02591 -27.09687 1.000 23.21993 169 ASP B N 1
ATOM 3578 C CA . ASP B 1 178 ? 14.33461 3.42493 -27.38619 1.000 23.80517 169 ASP B CA 1
ATOM 3579 C C . ASP B 1 178 ? 13.10462 4.29246 -27.14973 1.000 22.19215 169 ASP B C 1
ATOM 3580 O O . ASP B 1 178 ? 11.97693 3.90921 -27.47516 1.000 21.94989 169 ASP B O 1
ATOM 3585 N N . ARG B 1 179 ? 13.34776 5.49003 -26.61314 1.000 20.57595 170 ARG B N 1
ATOM 3586 C CA . ARG B 1 179 ? 12.27180 6.37016 -26.16672 1.000 20.60442 170 ARG B CA 1
ATOM 3587 C C . ARG B 1 179 ? 11.22559 6.60264 -27.25313 1.000 20.60005 170 ARG B C 1
ATOM 3588 O O . ARG B 1 179 ? 10.02873 6.37562 -27.03553 1.000 18.50430 170 ARG B O 1
ATOM 3596 N N . GLU B 1 180 ? 11.65718 7.03671 -28.44048 1.000 24.09896 171 GLU B N 1
ATOM 3597 C CA . GLU B 1 180 ? 10.69661 7.37031 -29.49022 1.000 21.90146 171 GLU B CA 1
ATOM 3598 C C . GLU B 1 180 ? 9.93334 6.13773 -29.96926 1.000 18.66183 171 GLU B C 1
ATOM 3599 O O . GLU B 1 180 ? 8.73228 6.21873 -30.25908 1.000 19.01454 171 GLU B O 1
ATOM 3605 N N . VAL B 1 181 ? 10.60513 4.98700 -30.04229 1.000 20.81510 172 VAL B N 1
ATOM 3606 C CA . VAL B 1 181 ? 9.93047 3.74624 -30.42481 1.000 20.11784 172 VAL B CA 1
ATOM 3607 C C . VAL B 1 181 ? 8.86840 3.38091 -29.39791 1.000 17.42101 172 VAL B C 1
ATOM 3608 O O . VAL B 1 181 ? 7.74052 3.01157 -29.75010 1.000 18.46277 172 VAL B O 1
ATOM 3612 N N . VAL B 1 182 ? 9.22499 3.46229 -28.11330 1.000 17.05001 173 VAL B N 1
ATOM 3613 C CA . VAL B 1 182 ? 8.28660 3.11462 -27.04749 1.000 15.81322 173 VAL B CA 1
ATOM 3614 C C . VAL B 1 182 ? 7.08659 4.05039 -27.06132 1.000 15.37814 173 VAL B C 1
ATOM 3615 O O . VAL B 1 182 ? 5.94243 3.61401 -26.93026 1.000 17.49302 173 VAL B O 1
ATOM 3619 N N . ILE B 1 183 ? 7.32699 5.35723 -27.19174 1.000 17.39105 174 ILE B N 1
ATOM 3620 C CA . ILE B 1 183 ? 6.21772 6.30990 -27.16249 1.000 16.44222 174 ILE B CA 1
ATOM 3621 C C . ILE B 1 183 ? 5.24718 6.03515 -28.30494 1.000 17.72485 174 ILE B C 1
ATOM 3622 O O . ILE B 1 183 ? 4.02861 5.96816 -28.10653 1.000 16.74972 174 ILE B O 1
ATOM 3627 N N . ARG B 1 184 ? 5.77299 5.85342 -29.51628 1.000 19.82107 175 ARG B N 1
ATOM 3628 C CA . ARG B 1 184 ? 4.90049 5.63427 -30.65916 1.000 18.97719 175 ARG B CA 1
ATOM 3629 C C . ARG B 1 184 ? 4.14379 4.32278 -30.52351 1.000 19.76358 175 ARG B C 1
ATOM 3630 O O . ARG B 1 184 ? 2.97959 4.22555 -30.92359 1.000 19.67852 175 ARG B O 1
ATOM 3638 N N . HIS B 1 185 ? 4.78933 3.30587 -29.95730 1.000 16.65656 176 HIS B N 1
ATOM 3639 C CA . HIS B 1 185 ? 4.12526 2.02460 -29.76658 1.000 16.48082 176 HIS B CA 1
ATOM 3640 C C . HIS B 1 185 ? 3.00973 2.14782 -28.73865 1.000 13.54373 176 HIS B C 1
ATOM 3641 O O . HIS B 1 185 ? 1.92084 1.59092 -28.92017 1.000 15.20726 176 HIS B O 1
ATOM 3648 N N . ARG B 1 186 ? 3.25132 2.90320 -27.66701 1.000 16.34122 177 ARG B N 1
ATOM 3649 C CA . ARG B 1 186 ? 2.21564 3.10831 -26.65886 1.000 16.77681 177 ARG B CA 1
ATOM 3650 C C . ARG B 1 186 ? 1.04328 3.89637 -27.22368 1.000 16.15776 177 ARG B C 1
ATOM 3651 O O . ARG B 1 186 ? -0.11276 3.63741 -26.86707 1.000 16.96544 177 ARG B O 1
ATOM 3659 N N . MET B 1 187 ? 1.31538 4.85121 -28.11501 1.000 15.31923 178 MET B N 1
ATOM 3660 C CA . MET B 1 187 ? 0.22844 5.57869 -28.76400 1.000 16.27648 178 MET B CA 1
ATOM 3661 C C . MET B 1 187 ? -0.64667 4.63284 -29.57651 1.000 17.30609 178 MET B C 1
ATOM 3662 O O . MET B 1 187 ? -1.87491 4.65087 -29.45238 1.000 17.94410 178 MET B O 1
ATOM 3667 N N . LYS B 1 188 ? -0.02072 3.78642 -30.40414 1.000 17.97717 179 LYS B N 1
ATOM 3668 C CA . LYS B 1 188 ? -0.76800 2.82353 -31.20662 1.000 20.46911 179 LYS B CA 1
ATOM 3669 C C . LYS B 1 188 ? -1.60198 1.90291 -30.32686 1.000 19.68369 179 LYS B C 1
ATOM 3670 O O . LYS B 1 188 ? -2.77361 1.63469 -30.62953 1.000 20.95940 179 LYS B O 1
ATOM 3676 N N . ALA B 1 189 ? -1.02513 1.42371 -29.21904 1.000 17.99244 180 ALA B N 1
ATOM 3677 C CA . ALA B 1 189 ? -1.77824 0.55375 -28.32133 1.000 18.78335 180 ALA B CA 1
ATOM 3678 C C . ALA B 1 189 ? -2.98053 1.28178 -27.73632 1.000 18.14010 180 ALA B C 1
ATOM 3679 O O . ALA B 1 189 ? -4.08377 0.73204 -27.68348 1.000 19.92859 180 ALA B O 1
ATOM 3681 N N . ARG B 1 190 ? -2.79052 2.53228 -27.31543 1.000 17.81670 181 ARG B N 1
ATOM 3682 C CA . ARG B 1 190 ? -3.86843 3.26607 -26.66758 1.000 18.15091 181 ARG B CA 1
ATOM 3683 C C . ARG B 1 190 ? -5.00730 3.55408 -27.62936 1.000 17.90319 181 ARG B C 1
ATOM 3684 O O . ARG B 1 190 ? -6.17125 3.60510 -27.20601 1.000 19.38406 181 ARG B O 1
ATOM 3692 N N . ARG B 1 191 ? -4.70111 3.73036 -28.91912 1.000 18.28672 182 ARG B N 1
ATOM 3693 C CA . ARG B 1 191 ? -5.76145 3.92278 -29.90424 1.000 18.01416 182 ARG B CA 1
ATOM 3694 C C . ARG B 1 191 ? -6.71800 2.73355 -29.94043 1.000 19.42490 182 ARG B C 1
ATOM 3695 O O . ARG B 1 191 ? -7.91538 2.90966 -30.19622 1.000 20.97537 182 ARG B O 1
ATOM 3703 N N . VAL B 1 192 ? -6.21472 1.51845 -29.69998 1.000 17.23931 183 VAL B N 1
ATOM 3704 C CA . VAL B 1 192 ? -7.07036 0.33326 -29.77119 1.000 18.74550 183 VAL B CA 1
ATOM 3705 C C . VAL B 1 192 ? -8.17170 0.39707 -28.72374 1.000 18.92547 183 VAL B C 1
ATOM 3706 O O . VAL B 1 192 ? -9.34041 0.09671 -29.00286 1.000 20.43122 183 VAL B O 1
ATOM 3710 N N . TYR B 1 193 ? -7.82568 0.77507 -27.49434 1.000 18.25838 184 TYR B N 1
ATOM 3711 C CA . TYR B 1 193 ? -8.80714 0.70266 -26.42072 1.000 18.77734 184 TYR B CA 1
ATOM 3712 C C . TYR B 1 193 ? -9.26171 2.07052 -25.93128 1.000 15.61115 184 TYR B C 1
ATOM 3713 O O . TYR B 1 193 ? -9.84393 2.16811 -24.85274 1.000 19.14419 184 TYR B O 1
ATOM 3722 N N . GLN B 1 194 ? -9.06553 3.11385 -26.73258 1.000 16.58111 185 GLN B N 1
ATOM 3723 C CA . GLN B 1 194 ? -9.46792 4.45808 -26.34802 1.000 17.70188 185 GLN B CA 1
ATOM 3724 C C . GLN B 1 194 ? -10.99545 4.60084 -26.35699 1.000 17.51739 185 GLN B C 1
ATOM 3725 O O . GLN B 1 194 ? -11.73442 3.76356 -26.88994 1.000 18.67392 185 GLN B O 1
ATOM 3731 N N . SER B 1 195 ? -11.46345 5.67915 -25.74492 1.000 17.18671 186 SER B N 1
ATOM 3732 C CA . SER B 1 195 ? -12.87275 6.04790 -25.82013 1.000 18.40468 186 SER B CA 1
ATOM 3733 C C . SER B 1 195 ? -13.20861 6.47154 -27.24118 1.000 18.76364 186 SER B C 1
ATOM 3734 O O . SER B 1 195 ? -12.64581 7.46257 -27.72953 1.000 21.10137 186 SER B O 1
ATOM 3737 N N . PRO B 1 196 ? -14.12157 5.78296 -27.92845 1.000 18.67913 187 PRO B N 1
ATOM 3738 C CA . PRO B 1 196 ? -14.42387 6.15913 -29.31518 1.000 21.41992 187 PRO B CA 1
ATOM 3739 C C . PRO B 1 196 ? -14.98793 7.55675 -29.44403 1.000 22.07027 187 PRO B C 1
ATOM 3740 O O . PRO B 1 196 ? -14.72545 8.22971 -30.44920 1.000 24.86585 187 PRO B O 1
ATOM 3744 N N . ALA B 1 197 ? -15.74900 8.02588 -28.45484 1.000 19.69686 188 ALA B N 1
ATOM 3745 C CA . ALA B 1 197 ? -16.33758 9.35342 -28.55742 1.000 20.43274 188 ALA B CA 1
ATOM 3746 C C . ALA B 1 197 ? -15.37988 10.46450 -28.15640 1.000 18.51561 188 ALA B C 1
ATOM 3747 O O . ALA B 1 197 ? -15.65902 11.62958 -28.45104 1.000 23.89225 188 ALA B O 1
ATOM 3749 N N . PHE B 1 198 ? -14.27218 10.14737 -27.48647 1.000 19.11353 189 PHE B N 1
ATOM 3750 C CA . PHE B 1 198 ? -13.37318 11.17338 -26.95351 1.000 18.84883 189 PHE B CA 1
ATOM 3751 C C . PHE B 1 198 ? -11.91196 10.80530 -27.19160 1.000 17.72545 189 PHE B C 1
ATOM 3752 O O . PHE B 1 198 ? -11.11864 10.72144 -26.24742 1.000 20.24965 189 PHE B O 1
ATOM 3760 N N . PRO B 1 199 ? -11.50538 10.63451 -28.45162 1.000 20.52997 190 PRO B N 1
ATOM 3761 C CA . PRO B 1 199 ? -10.08896 10.34842 -28.71637 1.000 23.70070 190 PRO B CA 1
ATOM 3762 C C . PRO B 1 199 ? -9.22589 11.57887 -28.48584 1.000 20.15560 190 PRO B C 1
ATOM 3763 O O . PRO B 1 199 ? -9.63533 12.71297 -28.74542 1.000 26.08711 190 PRO B O 1
ATOM 3767 N N . ARG B 1 200 ? -8.01751 11.34613 -27.99474 1.000 21.89770 191 ARG B N 1
ATOM 3768 C CA . ARG B 1 200 ? -7.07561 12.43761 -27.83715 1.000 22.84385 191 ARG B CA 1
ATOM 3769 C C . ARG B 1 200 ? -6.37354 12.71735 -29.15663 1.000 22.39549 191 ARG B C 1
ATOM 3770 O O . ARG B 1 200 ? -6.21767 11.83099 -30.00073 1.000 23.52021 191 ARG B O 1
ATOM 3778 N N . SER B 1 201 ? -5.96074 13.96767 -29.33953 1.000 21.86078 192 SER B N 1
ATOM 3779 C CA . SER B 1 201 ? -5.15777 14.29550 -30.50622 1.000 21.27419 192 SER B CA 1
ATOM 3780 C C . SER B 1 201 ? -3.83584 13.53713 -30.45145 1.000 20.64185 192 SER B C 1
ATOM 3781 O O . SER B 1 201 ? -3.39608 13.08424 -29.39087 1.000 19.85449 192 SER B O 1
ATOM 3784 N N . ASP B 1 202 ? -3.20082 13.39652 -31.62244 1.000 21.71953 193 ASP B N 1
ATOM 3785 C CA . ASP B 1 202 ? -1.87281 12.78477 -31.67798 1.000 21.95000 193 ASP B CA 1
ATOM 3786 C C . ASP B 1 202 ? -0.88814 13.50850 -30.76425 1.000 22.92969 193 ASP B C 1
ATOM 3787 O O . ASP B 1 202 ? -0.12204 12.86887 -30.03436 1.000 20.59670 193 ASP B O 1
ATOM 3792 N N . GLU B 1 203 ? -0.88710 14.84270 -30.79346 1.000 21.84322 194 GLU B N 1
ATOM 3793 C CA . GLU B 1 203 ? 0.01458 15.59295 -29.92373 1.000 25.38170 194 GLU B CA 1
ATOM 3794 C C . GLU B 1 203 ? -0.28912 15.33450 -28.45179 1.000 19.74217 194 GLU B C 1
ATOM 3795 O O . GLU B 1 203 ? 0.62817 15.15800 -27.64087 1.000 18.89844 194 GLU B O 1
ATOM 3801 N N . ALA B 1 204 ? -1.57000 15.29756 -28.08997 1.000 22.60408 195 ALA B N 1
ATOM 3802 C CA . ALA B 1 204 ? -1.93394 15.03810 -26.70174 1.000 21.41954 195 ALA B CA 1
ATOM 3803 C C . ALA B 1 204 ? -1.55785 13.62023 -26.28576 1.000 18.22897 195 ALA B C 1
ATOM 3804 O O . ALA B 1 204 ? -1.08251 13.39778 -25.16518 1.000 18.92516 195 ALA B O 1
ATOM 3806 N N . LEU B 1 205 ? -1.77785 12.64360 -27.16528 1.000 17.84576 196 LEU B N 1
ATOM 3807 C CA . LEU B 1 205 ? -1.48682 11.25895 -26.81134 1.000 18.04298 196 LEU B CA 1
ATOM 3808 C C . LEU B 1 205 ? 0.01213 11.02953 -26.68350 1.000 18.07223 196 LEU B C 1
ATOM 3809 O O . LEU B 1 205 ? 0.46274 10.31554 -25.77743 1.000 16.73601 196 LEU B O 1
ATOM 3814 N N . TYR B 1 206 ? 0.79779 11.64832 -27.56798 1.000 15.65461 197 TYR B N 1
ATOM 3815 C CA . TYR B 1 206 ? 2.24649 11.57744 -27.45776 1.000 18.11196 197 TYR B CA 1
ATOM 3816 C C . TYR B 1 206 ? 2.70369 12.10957 -26.10599 1.000 17.93408 197 TYR B C 1
ATOM 3817 O O . TYR B 1 206 ? 3.49963 11.46923 -25.40465 1.000 18.65009 197 TYR B O 1
ATOM 3826 N N . ALA B 1 207 ? 2.18238 13.27375 -25.71214 1.000 17.12059 198 ALA B N 1
ATOM 3827 C CA . ALA B 1 207 ? 2.63366 13.90566 -24.47975 1.000 18.88621 198 ALA B CA 1
ATOM 3828 C C . ALA B 1 207 ? 2.31756 13.02645 -23.28160 1.000 17.28585 198 ALA B C 1
ATOM 3829 O O . ALA B 1 207 ? 3.13856 12.89734 -22.36777 1.000 18.02019 198 ALA B O 1
ATOM 3831 N N . LEU B 1 208 ? 1.15279 12.36846 -23.29911 1.000 17.13041 199 LEU B N 1
ATOM 3832 C CA . LEU B 1 208 ? 0.79882 11.47497 -22.20321 1.000 19.81366 199 LEU B CA 1
ATOM 3833 C C . LEU B 1 208 ? 1.76081 10.30518 -22.11940 1.000 17.38321 199 LEU B C 1
ATOM 3834 O O . LEU B 1 208 ? 2.23466 9.95398 -21.03280 1.000 18.66724 199 LEU B O 1
ATOM 3839 N N . CYS B 1 209 ? 2.05711 9.68390 -23.26399 1.000 15.79135 200 CYS B N 1
ATOM 3840 C CA . CYS B 1 209 ? 2.96687 8.54279 -23.27502 1.000 15.64473 200 CYS B CA 1
ATOM 3841 C C . CYS B 1 209 ? 4.38803 8.97069 -22.92280 1.000 16.57339 200 CYS B C 1
ATOM 3842 O O . CYS B 1 209 ? 5.10382 8.25193 -22.21017 1.000 18.14173 200 CYS B O 1
ATOM 3845 N N . ALA B 1 210 ? 4.80628 10.14447 -23.40583 1.000 15.80924 201 ALA B N 1
ATOM 3846 C CA . ALA B 1 210 ? 6.13848 10.66316 -23.10070 1.000 18.05075 201 ALA B CA 1
ATOM 3847 C C . ALA B 1 210 ? 6.29455 10.98174 -21.61784 1.000 17.13211 201 ALA B C 1
ATOM 3848 O O . ALA B 1 210 ? 7.34094 10.69723 -21.02192 1.000 16.56592 201 ALA B O 1
ATOM 3850 N N . THR B 1 211 ? 5.26269 11.57231 -21.00770 1.000 17.85222 202 THR B N 1
ATOM 3851 C CA . THR B 1 211 ? 5.30916 11.85287 -19.57754 1.000 18.06261 202 THR B CA 1
ATOM 3852 C C . THR B 1 211 ? 5.54471 10.58346 -18.77745 1.000 17.59498 202 THR B C 1
ATOM 3853 O O . THR B 1 211 ? 6.35685 10.57038 -17.84512 1.000 19.77606 202 THR B O 1
ATOM 3857 N N . GLU B 1 212 ? 4.84545 9.50375 -19.13293 1.000 16.36884 203 GLU B N 1
ATOM 3858 C CA . GLU B 1 212 ? 5.04297 8.22735 -18.45410 1.000 16.91457 203 GLU B CA 1
ATOM 3859 C C . GLU B 1 212 ? 6.46928 7.72792 -18.63280 1.000 17.89928 203 GLU B C 1
ATOM 3860 O O . GLU B 1 212 ? 7.14677 7.38784 -17.65682 1.000 18.94863 203 GLU B O 1
ATOM 3866 N N . PHE B 1 213 ? 6.93077 7.65348 -19.88296 1.000 15.35398 204 PHE B N 1
ATOM 3867 C CA . PHE B 1 213 ? 8.27816 7.17366 -20.16287 1.000 17.74603 204 PHE B CA 1
ATOM 3868 C C . PHE B 1 213 ? 9.31139 7.96428 -19.37598 1.000 17.76609 204 PHE B C 1
ATOM 3869 O O . PHE B 1 213 ? 10.20883 7.39287 -18.74406 1.000 21.30994 204 PHE B O 1
ATOM 3877 N N . ASP B 1 214 ? 9.18870 9.28932 -19.40022 1.000 16.32886 205 ASP B N 1
ATOM 3878 C CA . ASP B 1 214 ? 10.19252 10.14489 -18.78307 1.000 21.14007 205 ASP B CA 1
ATOM 3879 C C . ASP B 1 214 ? 10.14015 10.08420 -17.26456 1.000 20.60136 205 ASP B C 1
ATOM 3880 O O . ASP B 1 214 ? 11.15314 10.34759 -16.60621 1.000 25.53568 205 ASP B O 1
ATOM 3885 N N . HIS B 1 215 ? 8.98544 9.74077 -16.69077 1.000 16.20059 206 HIS B N 1
ATOM 3886 C CA . HIS B 1 215 ? 8.93038 9.50078 -15.25322 1.000 14.66758 206 HIS B CA 1
ATOM 3887 C C . HIS B 1 215 ? 9.74817 8.26696 -14.89444 1.000 16.72644 206 HIS B C 1
ATOM 3888 O O . HIS B 1 215 ? 10.63280 8.31976 -14.02854 1.000 18.28874 206 HIS B O 1
ATOM 3895 N N . MET B 1 216 ? 9.46497 7.14591 -15.55621 1.000 15.59550 207 MET B N 1
ATOM 3896 C CA . MET B 1 216 ? 10.29088 5.95231 -15.46518 1.000 18.54083 207 MET B CA 1
ATOM 3897 C C . MET B 1 216 ? 9.89607 4.94884 -16.53668 1.000 16.21137 207 MET B C 1
ATOM 3898 O O . MET B 1 216 ? 8.71367 4.62485 -16.67526 1.000 16.45340 207 MET B O 1
ATOM 3903 N N . TYR B 1 217 ? 10.86836 4.44368 -17.28785 1.000 16.16090 208 TYR B N 1
ATOM 3904 C CA . TYR B 1 217 ? 10.65345 3.33186 -18.20704 1.000 16.95914 208 TYR B CA 1
ATOM 3905 C C . TYR B 1 217 ? 11.19996 2.07266 -17.55010 1.000 16.37664 208 TYR B C 1
ATOM 3906 O O . TYR B 1 217 ? 12.40993 1.93764 -17.36141 1.000 19.51559 208 TYR B O 1
ATOM 3915 N N . TYR B 1 218 ? 10.31525 1.14162 -17.21497 1.000 17.91817 209 TYR B N 1
ATOM 3916 C CA . TYR B 1 218 ? 10.70089 -0.06955 -16.49248 1.000 17.12929 209 TYR B CA 1
ATOM 3917 C C . TYR B 1 218 ? 9.82783 -1.22184 -16.96466 1.000 17.72922 209 TYR B C 1
ATOM 3918 O O . TYR B 1 218 ? 8.90601 -1.66222 -16.26418 1.000 16.79865 209 TYR B O 1
ATOM 3927 N N . PRO B 1 219 ? 10.09623 -1.74060 -18.16452 1.000 20.55519 210 PRO B N 1
ATOM 3928 C CA . PRO B 1 219 ? 9.23700 -2.80301 -18.70799 1.000 21.07738 210 PRO B CA 1
ATOM 3929 C C . PRO B 1 219 ? 9.29092 -4.09584 -17.91853 1.000 18.59299 210 PRO B C 1
ATOM 3930 O O . PRO B 1 219 ? 8.32500 -4.86511 -17.96447 1.000 20.44349 210 PRO B O 1
ATOM 3934 N N . GLU B 1 220 ? 10.38092 -4.35697 -17.18847 1.000 19.45749 211 GLU B N 1
ATOM 3935 C CA . GLU B 1 220 ? 10.48534 -5.61140 -16.44757 1.000 19.65396 211 GLU B CA 1
ATOM 3936 C C . GLU B 1 220 ? 9.40442 -5.72469 -15.37915 1.000 19.06464 211 GLU B C 1
ATOM 3937 O O . GLU B 1 220 ? 8.97071 -6.83465 -15.05008 1.000 21.93429 211 GLU B O 1
ATOM 3943 N N . GLY B 1 221 ? 8.94201 -4.59590 -14.83736 1.000 18.20212 212 GLY B N 1
ATOM 3944 C CA . GLY B 1 221 ? 7.95419 -4.65149 -13.77251 1.000 17.27566 212 GLY B CA 1
ATOM 3945 C C . GLY B 1 221 ? 6.64194 -5.27513 -14.19354 1.000 17.54596 212 GLY B C 1
ATOM 3946 O O . GLY B 1 221 ? 5.90489 -5.79407 -13.34508 1.000 16.56771 212 GLY B O 1
ATOM 3947 N N . ALA B 1 222 ? 6.33958 -5.24752 -15.49417 1.000 18.08170 213 ALA B N 1
ATOM 3948 C CA . ALA B 1 222 ? 5.05520 -5.74727 -15.96951 1.000 18.88011 213 ALA B CA 1
ATOM 3949 C C . ALA B 1 222 ? 4.89049 -7.22750 -15.66050 1.000 17.21766 213 ALA B C 1
ATOM 3950 O O . ALA B 1 222 ? 3.79493 -7.67394 -15.30485 1.000 18.60403 213 ALA B O 1
ATOM 3952 N N . SER B 1 223 ? 5.96788 -8.00758 -15.78590 1.000 17.36920 214 SER B N 1
ATOM 3953 C CA . SER B 1 223 ? 5.85090 -9.44279 -15.54979 1.000 18.68302 214 SER B CA 1
ATOM 3954 C C . SER B 1 223 ? 5.39269 -9.72645 -14.12511 1.000 18.16648 214 SER B C 1
ATOM 3955 O O . SER B 1 223 ? 4.56562 -10.61494 -13.89306 1.000 19.63076 214 SER B O 1
ATOM 3958 N N . ARG B 1 224 A 5.90176 -8.96673 -13.15967 1.000 18.26329 214 ARG B N 1
ATOM 3959 C CA . ARG B 1 224 A 5.54879 -9.20689 -11.77041 1.000 17.22291 214 ARG B CA 1
ATOM 3960 C C . ARG B 1 224 A 4.15578 -8.67897 -11.44550 1.000 15.78777 214 ARG B C 1
ATOM 3961 O O . ARG B 1 224 A 3.42079 -9.31246 -10.68244 1.000 18.27760 214 ARG B O 1
ATOM 3969 N N . GLN B 1 225 ? 3.77132 -7.52752 -12.00129 1.000 16.60077 215 GLN B N 1
ATOM 3970 C CA . GLN B 1 225 ? 2.40888 -7.05198 -11.76165 1.000 14.82140 215 GLN B CA 1
ATOM 3971 C C . GLN B 1 225 ? 1.39252 -8.00063 -12.37567 1.000 16.46483 215 GLN B C 1
ATOM 3972 O O . GLN B 1 225 ? 0.36905 -8.31995 -11.75351 1.000 16.21091 215 GLN B O 1
ATOM 3978 N N . TYR B 1 226 ? 1.67152 -8.48575 -13.58646 1.000 17.13325 216 TYR B N 1
ATOM 3979 C CA . TYR B 1 226 ? 0.72213 -9.37004 -14.24533 1.000 16.90668 216 TYR B CA 1
ATOM 3980 C C . TYR B 1 226 ? 0.59925 -10.69041 -13.49620 1.000 16.23265 216 TYR B C 1
ATOM 3981 O O . TYR B 1 226 ? -0.50637 -11.21499 -13.33041 1.000 19.02296 216 TYR B O 1
ATOM 3990 N N . ALA B 1 227 ? 1.72121 -11.21800 -12.99614 1.000 16.52762 217 ALA B N 1
ATOM 3991 C CA . ALA B 1 227 ? 1.66323 -12.43293 -12.19623 1.000 17.14241 217 ALA B CA 1
ATOM 3992 C C . ALA B 1 227 ? 0.82105 -12.22523 -10.94543 1.000 18.60214 217 ALA B C 1
ATOM 3993 O O . ALA B 1 227 ? 0.07457 -13.12014 -10.53758 1.000 21.93425 217 ALA B O 1
ATOM 3995 N N . ALA B 1 228 ? 0.91814 -11.04281 -10.32904 1.000 18.61693 218 ALA B N 1
ATOM 3996 C CA . ALA B 1 228 ? 0.09703 -10.74968 -9.15658 1.000 16.81042 218 ALA B CA 1
ATOM 3997 C C . ALA B 1 228 ? -1.38777 -10.71852 -9.50747 1.000 17.98486 218 ALA B C 1
ATOM 3998 O O . ALA B 1 228 ? -2.22239 -11.20022 -8.73127 1.000 19.14698 218 ALA B O 1
ATOM 4000 N N . ILE B 1 229 ? -1.73798 -10.13774 -10.66149 1.000 17.72046 219 ILE B N 1
ATOM 4001 C CA . ILE B 1 229 ? -3.13101 -10.10923 -11.10540 1.000 17.24105 219 ILE B CA 1
ATOM 4002 C C . ILE B 1 229 ? -3.65156 -11.52588 -11.30145 1.000 19.51098 219 ILE B C 1
ATOM 4003 O O . ILE B 1 229 ? -4.69678 -11.90858 -10.76008 1.000 21.24453 219 ILE B O 1
ATOM 4008 N N . VAL B 1 230 ? -2.92503 -12.32400 -12.08333 1.000 21.10768 220 VAL B N 1
ATOM 4009 C CA . VAL B 1 230 ? -3.36275 -13.68657 -12.37319 1.000 24.65039 220 VAL B CA 1
ATOM 4010 C C . VAL B 1 230 ? -3.40194 -14.51881 -11.09879 1.000 22.50331 220 VAL B C 1
ATOM 4011 O O . VAL B 1 230 ? -4.33083 -15.29854 -10.87752 1.000 21.96687 220 VAL B O 1
ATOM 4015 N N . GLY B 1 231 ? -2.40293 -14.35746 -10.23300 1.000 21.89642 221 GLY B N 1
ATOM 4016 C CA . GLY B 1 231 ? -2.35882 -15.13997 -9.01076 1.000 20.49948 221 GLY B CA 1
ATOM 4017 C C . GLY B 1 231 ? -3.51650 -14.89873 -8.06519 1.000 20.15226 221 GLY B C 1
ATOM 4018 O O . GLY B 1 231 ? -3.83543 -15.77810 -7.26195 1.000 23.83405 221 GLY B O 1
ATOM 4019 N N . ASP B 1 232 ? -4.16900 -13.73521 -8.14741 1.000 21.14599 222 ASP B N 1
ATOM 4020 C CA . ASP B 1 232 ? -5.28995 -13.46525 -7.25253 1.000 24.98071 222 ASP B CA 1
ATOM 4021 C C . ASP B 1 232 ? -6.56352 -14.21518 -7.63694 1.000 25.26101 222 ASP B C 1
ATOM 4022 O O . ASP B 1 232 ? -7.46005 -14.35556 -6.79991 1.000 25.36749 222 ASP B O 1
ATOM 4027 N N . GLY B 1 233 ? -6.66840 -14.68833 -8.87172 1.000 24.84096 223 GLY B N 1
ATOM 4028 C CA . GLY B 1 233 ? -7.85272 -15.45803 -9.22745 1.000 22.58358 223 GLY B CA 1
ATOM 4029 C C . GLY B 1 233 ? -9.11611 -14.60780 -9.21816 1.000 24.51371 223 GLY B C 1
ATOM 4030 O O . GLY B 1 233 ? -9.10009 -13.40968 -9.52673 1.000 25.36898 223 GLY B O 1
ATOM 4031 N N . SER B 1 234 ? -10.23144 -15.24533 -8.85479 1.000 24.84970 225 SER B N 1
ATOM 4032 C CA . SER B 1 234 ? -11.52966 -14.58359 -8.79522 1.000 23.93645 225 SER B CA 1
ATOM 4033 C C . SER B 1 234 ? -11.79569 -14.03654 -7.39969 1.000 21.10099 225 SER B C 1
ATOM 4034 O O . SER B 1 234 ? -11.58602 -14.72805 -6.39934 1.000 24.54495 225 SER B O 1
ATOM 4037 N N . ARG B 1 235 ? -12.27864 -12.79441 -7.34259 1.000 19.40683 226 ARG B N 1
ATOM 4038 C CA . ARG B 1 235 ? -12.63933 -12.14024 -6.09176 1.000 19.61135 226 ARG B CA 1
ATOM 4039 C C . ARG B 1 235 ? -14.13223 -12.22061 -5.79372 1.000 20.08954 226 ARG B C 1
ATOM 4040 O O . ARG B 1 235 ? -14.59768 -11.58126 -4.84859 1.000 21.74046 226 ARG B O 1
ATOM 4048 N N . VAL B 1 236 ? -14.88305 -13.02282 -6.55542 1.000 22.36371 227 VAL B N 1
ATOM 4049 C CA . VAL B 1 236 ? -16.34414 -12.99883 -6.47350 1.000 24.30441 227 VAL B CA 1
ATOM 4050 C C . VAL B 1 236 ? -16.81832 -13.32279 -5.06111 1.000 26.49045 227 VAL B C 1
ATOM 4051 O O . VAL B 1 236 ? -17.58549 -12.56355 -4.45703 1.000 24.81420 227 VAL B O 1
ATOM 4055 N N . GLU B 1 237 ? -16.35379 -14.44040 -4.50297 1.000 28.14418 228 GLU B N 1
ATOM 4056 C CA . GLU B 1 237 ? -16.83045 -14.82673 -3.17831 1.000 33.25012 228 GLU B CA 1
ATOM 4057 C C . GLU B 1 237 ? -16.39361 -13.82941 -2.11422 1.000 27.27863 228 GLU B C 1
ATOM 4058 O O . GLU B 1 237 ? -17.16907 -13.50136 -1.20883 1.000 31.13989 228 GLU B O 1
ATOM 4064 N N . ARG B 1 238 ? -15.15881 -13.32546 -2.21610 1.000 23.97728 229 ARG B N 1
ATOM 4065 C CA . ARG B 1 238 ? -14.67265 -12.34867 -1.24530 1.000 20.60667 229 ARG B CA 1
ATOM 4066 C C . ARG B 1 238 ? -15.46707 -11.05214 -1.32277 1.000 23.35370 229 ARG B C 1
ATOM 4067 O O . ARG B 1 238 ? -15.76904 -10.44130 -0.29135 1.000 24.32014 229 ARG B O 1
ATOM 4075 N N . LEU B 1 239 ? -15.83478 -10.62723 -2.53842 1.000 22.58677 230 LEU B N 1
ATOM 4076 C CA . LEU B 1 239 ? -16.53974 -9.35720 -2.68704 1.000 21.14530 230 LEU B CA 1
ATOM 4077 C C . LEU B 1 239 ? -17.93218 -9.41209 -2.07859 1.000 19.35215 230 LEU B C 1
ATOM 4078 O O . LEU B 1 239 ? -18.45548 -8.38233 -1.63673 1.000 20.53863 230 LEU B O 1
ATOM 4083 N N . LYS B 1 240 ? -18.53726 -10.59797 -2.02632 1.000 22.78884 231 LYS B N 1
ATOM 4084 C CA . LYS B 1 240 ? -19.86725 -10.71561 -1.44421 1.000 24.67421 231 LYS B CA 1
ATOM 4085 C C . LYS B 1 240 ? -19.88712 -10.39302 0.04378 1.000 26.15411 231 LYS B C 1
ATOM 4086 O O . LYS B 1 240 ? -20.94959 -10.05430 0.57215 1.000 25.69998 231 LYS B O 1
ATOM 4092 N N . LYS B 1 241 ? -18.74658 -10.47316 0.72740 1.000 28.10772 232 LYS B N 1
ATOM 4093 C CA . LYS B 1 241 ? -18.68031 -10.15368 2.14707 1.000 29.84950 232 LYS B CA 1
ATOM 4094 C C . LYS B 1 241 ? -18.26737 -8.71479 2.42336 1.000 27.66991 232 LYS B C 1
ATOM 4095 O O . LYS B 1 241 ? -18.19776 -8.32606 3.59389 1.000 29.35397 232 LYS B O 1
ATOM 4101 N N . VAL B 1 242 ? -18.00035 -7.91810 1.38367 1.000 25.39651 233 VAL B N 1
ATOM 4102 C CA . VAL B 1 242 ? -17.60816 -6.52532 1.57861 1.000 25.94709 233 VAL B CA 1
ATOM 4103 C C . VAL B 1 242 ? -18.81129 -5.71744 2.04596 1.000 25.81872 233 VAL B C 1
ATOM 4104 O O . VAL B 1 242 ? -19.91599 -5.84711 1.50180 1.000 27.56935 233 VAL B O 1
ATOM 4108 N N . ARG B 1 243 ? -18.60309 -4.86881 3.05316 1.000 26.41660 234 ARG B N 1
ATOM 4109 C CA . ARG B 1 243 ? -19.63384 -3.96646 3.56729 1.000 27.70255 234 ARG B CA 1
ATOM 4110 C C . ARG B 1 243 ? -19.12603 -2.52506 3.58367 1.000 30.06699 234 ARG B C 1
ATOM 4111 O O . ARG B 1 243 ? -19.20344 -1.81526 4.58704 1.000 38.35984 234 ARG B O 1
ATOM 4119 N N . VAL B 1 244 ? -18.60227 -2.07432 2.45176 1.000 28.82286 235 VAL B N 1
ATOM 4120 C CA . VAL B 1 244 ? -18.03792 -0.73247 2.31165 1.000 26.66068 235 VAL B CA 1
ATOM 4121 C C . VAL B 1 244 ? -18.81955 -0.01124 1.21919 1.000 22.98705 235 VAL B C 1
ATOM 4122 O O . VAL B 1 244 ? -19.15784 -0.63833 0.20813 1.000 26.58460 235 VAL B O 1
ATOM 4126 N N . PRO B 1 245 ? -19.14503 1.27672 1.36810 1.000 21.17158 236 PRO B N 1
ATOM 4127 C CA . PRO B 1 245 ? -19.78370 2.00507 0.25808 1.000 21.52154 236 PRO B CA 1
ATOM 4128 C C . PRO B 1 245 ? -18.93256 1.92938 -1.00037 1.000 15.83324 236 PRO B C 1
ATOM 4129 O O . PRO B 1 245 ? -17.74746 2.24642 -0.98493 1.000 17.51032 236 PRO B O 1
ATOM 4133 N N . PHE B 1 246 ? -19.56126 1.54698 -2.10383 1.000 16.15537 237 PHE B N 1
ATOM 4134 C CA . PHE B 1 246 ? -18.84829 1.07704 -3.27970 1.000 15.32913 237 PHE B CA 1
ATOM 4135 C C . PHE B 1 246 ? -19.49049 1.68872 -4.51282 1.000 16.49668 237 PHE B C 1
ATOM 4136 O O . PHE B 1 246 ? -20.71616 1.63597 -4.66486 1.000 18.91641 237 PHE B O 1
ATOM 4144 N N . LEU B 1 247 ? -18.66662 2.26144 -5.38360 1.000 13.97083 238 LEU B N 1
ATOM 4145 C CA . LEU B 1 247 ? -19.09089 2.81524 -6.66182 1.000 13.83203 238 LEU B CA 1
ATOM 4146 C C . LEU B 1 247 ? -18.26695 2.15095 -7.75230 1.000 12.74254 238 LEU B C 1
ATOM 4147 O O . LEU B 1 247 ? -17.03658 2.08072 -7.64599 1.000 13.08158 238 LEU B O 1
ATOM 4152 N N . VAL B 1 248 ? -18.94561 1.66271 -8.78054 1.000 12.56885 239 VAL B N 1
ATOM 4153 C CA . VAL B 1 248 ? -18.32251 1.07193 -9.95547 1.000 13.46054 239 VAL B CA 1
ATOM 4154 C C . VAL B 1 248 ? -18.62980 1.96174 -11.15000 1.000 13.38505 239 VAL B C 1
ATOM 4155 O O . VAL B 1 248 ? -19.79356 2.30296 -11.39603 1.000 13.91924 239 VAL B O 1
ATOM 4159 N N . ILE B 1 249 ? -17.58654 2.35750 -11.87168 1.000 11.97449 240 ILE B N 1
ATOM 4160 C CA . ILE B 1 249 ? -17.70558 3.12890 -13.09854 1.000 13.82944 240 ILE B CA 1
ATOM 4161 C C . ILE B 1 249 ? -17.09145 2.29126 -14.20834 1.000 10.28294 240 ILE B C 1
ATOM 4162 O O . ILE B 1 249 ? -16.02381 1.68295 -14.02274 1.000 12.06370 240 ILE B O 1
ATOM 4167 N N . HIS B 1 250 ? -17.75735 2.25610 -15.36067 1.000 11.05289 241 HIS B N 1
ATOM 4168 C CA . HIS B 1 250 ? -17.24335 1.46939 -16.46739 1.000 12.61142 241 HIS B CA 1
ATOM 4169 C C . HIS B 1 250 ? -17.73469 2.07396 -17.76673 1.000 12.22332 241 HIS B C 1
ATOM 4170 O O . HIS B 1 250 ? -18.89025 2.49786 -17.86242 1.000 14.28898 241 HIS B O 1
ATOM 4177 N N . GLY B 1 251 ? -16.85818 2.09147 -18.76875 1.000 13.41997 242 GLY B N 1
ATOM 4178 C CA . GLY B 1 251 ? -17.25243 2.54201 -20.09335 1.000 16.02600 242 GLY B CA 1
ATOM 4179 C C . GLY B 1 251 ? -17.91176 1.42168 -20.87681 1.000 13.98699 242 GLY B C 1
ATOM 4180 O O . GLY B 1 251 ? -17.45005 0.27838 -20.88111 1.000 18.13428 242 GLY B O 1
ATOM 4181 N N . LYS B 1 252 ? -19.01462 1.76393 -21.54664 1.000 15.81225 243 LYS B N 1
ATOM 4182 C CA . LYS B 1 252 ? -19.76383 0.76101 -22.29661 1.000 18.03712 243 LYS B CA 1
ATOM 4183 C C . LYS B 1 252 ? -18.98748 0.24310 -23.49336 1.000 19.89129 243 LYS B C 1
ATOM 4184 O O . LYS B 1 252 ? -19.26448 -0.86141 -23.97036 1.000 24.82676 243 LYS B O 1
ATOM 4190 N N . ALA B 1 253 ? -18.01320 1.00658 -23.98130 1.000 16.08169 244 ALA B N 1
ATOM 4191 C CA . ALA B 1 253 ? -17.28515 0.65006 -25.18843 1.000 17.94279 244 ALA B CA 1
ATOM 4192 C C . ALA B 1 253 ? -15.88998 0.10421 -24.90080 1.000 19.44629 244 ALA B C 1
ATOM 4193 O O . ALA B 1 253 ? -15.07025 0.03922 -25.81331 1.000 26.93600 244 ALA B O 1
ATOM 4195 N N . ASP B 1 254 ? -15.61321 -0.29233 -23.66819 1.000 17.38934 245 ASP B N 1
ATOM 4196 C CA . ASP B 1 254 ? -14.28877 -0.76867 -23.26921 1.000 15.90231 245 ASP B CA 1
ATOM 4197 C C . ASP B 1 254 ? -14.02132 -2.12652 -23.89900 1.000 17.96398 245 ASP B C 1
ATOM 4198 O O . ASP B 1 254 ? -14.69766 -3.10129 -23.54648 1.000 19.37040 245 ASP B O 1
ATOM 4203 N N . PRO B 1 255 ? -13.04400 -2.24910 -24.80121 1.000 16.95624 246 PRO B N 1
ATOM 4204 C CA . PRO B 1 255 ? -12.75162 -3.54803 -25.41407 1.000 19.04631 246 PRO B CA 1
ATOM 4205 C C . PRO B 1 255 ? -11.67140 -4.33714 -24.68927 1.000 19.14288 246 PRO B C 1
ATOM 4206 O O . PRO B 1 255 ? -11.44151 -5.50338 -25.03503 1.000 21.99684 246 PRO B O 1
ATOM 4210 N N . LEU B 1 256 ? -10.99166 -3.73938 -23.71439 1.000 18.79965 247 LEU B N 1
ATOM 4211 C CA . LEU B 1 256 ? -9.91653 -4.42511 -23.00930 1.000 18.11557 247 LEU B CA 1
ATOM 4212 C C . LEU B 1 256 ? -10.41741 -5.09433 -21.73668 1.000 17.40630 247 LEU B C 1
ATOM 4213 O O . LEU B 1 256 ? -10.06480 -6.24199 -21.44625 1.000 21.48503 247 LEU B O 1
ATOM 4218 N N . VAL B 1 257 ? -11.21738 -4.37964 -20.96158 1.000 18.61650 248 VAL B N 1
ATOM 4219 C CA . VAL B 1 257 ? -11.96299 -4.93693 -19.84493 1.000 18.98166 248 VAL B CA 1
ATOM 4220 C C . VAL B 1 257 ? -13.44205 -4.75619 -20.15725 1.000 16.58689 248 VAL B C 1
ATOM 4221 O O . VAL B 1 257 ? -13.99647 -3.67236 -19.97375 1.000 16.82682 248 VAL B O 1
ATOM 4225 N N . PRO B 1 258 ? -14.10185 -5.78479 -20.67963 1.000 16.30867 249 PRO B N 1
ATOM 4226 C CA . PRO B 1 258 ? -15.50655 -5.62905 -21.07552 1.000 17.94308 249 PRO B CA 1
ATOM 4227 C C . PRO B 1 258 ? -16.37031 -5.16708 -19.91127 1.000 19.26302 249 PRO B C 1
ATOM 4228 O O . PRO B 1 258 ? -16.09078 -5.45634 -18.74400 1.000 20.33093 249 PRO B O 1
ATOM 4232 N N . VAL B 1 259 ? -17.44094 -4.44439 -20.25884 1.000 17.56280 250 VAL B N 1
ATOM 4233 C CA . VAL B 1 259 ? -18.30995 -3.81245 -19.27242 1.000 18.11285 250 VAL B CA 1
ATOM 4234 C C . VAL B 1 259 ? -18.92685 -4.83499 -18.32433 1.000 17.79590 250 VAL B C 1
ATOM 4235 O O . VAL B 1 259 ? -19.25549 -4.50268 -17.18055 1.000 19.30690 250 VAL B O 1
ATOM 4239 N N . GLU B 1 260 ? -19.06200 -6.09421 -18.76000 1.000 19.89095 251 GLU B N 1
ATOM 4240 C CA . GLU B 1 260 ? -19.56525 -7.13451 -17.86785 1.000 21.79172 251 GLU B CA 1
ATOM 4241 C C . GLU B 1 260 ? -18.72800 -7.27028 -16.60241 1.000 18.77351 251 GLU B C 1
ATOM 4242 O O . GLU B 1 260 ? -19.24353 -7.70483 -15.57093 1.000 20.29633 251 GLU B O 1
ATOM 4248 N N . GLY B 1 261 ? -17.44477 -6.91190 -16.65628 1.000 16.95814 252 GLY B N 1
ATOM 4249 C CA . GLY B 1 261 ? -16.61858 -6.97960 -15.45943 1.000 19.63599 252 GLY B CA 1
ATOM 4250 C C . GLY B 1 261 ? -17.01759 -5.95306 -14.41706 1.000 16.47506 252 GLY B C 1
ATOM 4251 O O . GLY B 1 261 ? -16.95582 -6.22203 -13.21229 1.000 17.51424 252 GLY B O 1
ATOM 4252 N N . GLY B 1 262 ? -17.43403 -4.76395 -14.86163 1.000 15.69115 253 GLY B N 1
ATOM 4253 C CA . GLY B 1 262 ? -17.93864 -3.76995 -13.92798 1.000 15.68822 253 GLY B CA 1
ATOM 4254 C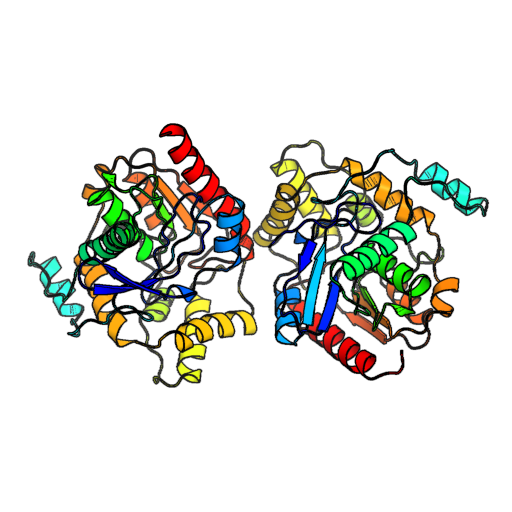 C . GLY B 1 262 ? -19.31430 -4.12582 -13.39453 1.000 16.27053 253 GLY B C 1
ATOM 4255 O O . GLY B 1 262 ? -19.58945 -3.97877 -12.19569 1.000 17.45516 253 GLY B O 1
ATOM 4256 N N . ILE B 1 263 ? -20.19566 -4.59912 -14.27916 1.000 16.70872 254 ILE B N 1
ATOM 4257 C CA . ILE B 1 263 ? -21.49882 -5.09983 -13.85292 1.000 16.64890 254 ILE B CA 1
ATOM 4258 C C . ILE B 1 263 ? -21.33286 -6.17030 -12.78097 1.000 18.27518 254 ILE B C 1
ATOM 4259 O O . ILE B 1 263 ? -22.02293 -6.15008 -11.75425 1.000 20.14625 254 ILE B O 1
ATOM 4264 N N . ASP B 1 264 ? -20.38522 -7.09713 -12.98159 1.000 18.49586 255 ASP B N 1
ATOM 4265 C CA . ASP B 1 264 ? -20.16582 -8.16182 -12.00564 1.000 19.93151 255 ASP B CA 1
ATOM 4266 C C . ASP B 1 264 ? -19.62124 -7.62207 -10.68950 1.000 19.66815 255 ASP B C 1
ATOM 4267 O O . ASP B 1 264 ? -19.96342 -8.15150 -9.62657 1.000 19.51002 255 ASP B O 1
ATOM 4272 N N . THR B 1 265 ? -18.76224 -6.59348 -10.73256 1.000 19.14969 256 THR B N 1
ATOM 4273 C CA . THR B 1 265 ? -18.27397 -5.99990 -9.49346 1.000 16.59311 256 THR B CA 1
ATOM 4274 C C . THR B 1 265 ? -19.42854 -5.44925 -8.67139 1.000 15.65521 256 THR B C 1
ATOM 4275 O O . THR B 1 265 ? -19.52810 -5.71299 -7.46923 1.000 18.88028 256 THR B O 1
ATOM 4279 N N . ALA B 1 266 ? -20.32457 -4.68438 -9.31287 1.000 17.88593 257 ALA B N 1
ATOM 4280 C CA . ALA B 1 266 ? -21.46467 -4.11085 -8.60908 1.000 18.34979 257 ALA B CA 1
ATOM 4281 C C . ALA B 1 266 ? -22.45466 -5.17987 -8.16838 1.000 20.62484 257 ALA B C 1
ATOM 4282 O O . ALA B 1 266 ? -23.16477 -4.99583 -7.17146 1.000 26.78629 257 ALA B O 1
ATOM 4284 N N . LYS B 1 267 ? -22.52119 -6.29820 -8.88951 1.000 21.77748 258 LYS B N 1
ATOM 4285 C CA . LYS B 1 267 ? -23.44265 -7.35271 -8.49125 1.000 22.85920 258 LYS B CA 1
ATOM 4286 C C . LYS B 1 267 ? -22.94845 -8.06037 -7.23481 1.000 22.48679 258 LYS B C 1
ATOM 4287 O O . LYS B 1 267 ? -23.74618 -8.43932 -6.37230 1.000 24.78004 258 LYS B O 1
ATOM 4293 N N . CYS B 1 268 ? -21.62950 -8.22759 -7.10252 1.000 22.47638 259 CYS B N 1
ATOM 4294 C CA . CYS B 1 268 ? -21.08134 -8.95721 -5.96761 1.000 23.91401 259 CYS B CA 1
ATOM 4295 C C . CYS B 1 268 ? -21.13314 -8.13973 -4.68488 1.000 23.56940 259 CYS B C 1
ATOM 4296 O O . CYS B 1 268 ? -21.47858 -8.67211 -3.62394 1.000 26.15259 259 CYS B O 1
ATOM 4299 N N . VAL B 1 269 ? -20.77964 -6.86015 -4.75248 1.000 21.25618 260 VAL B N 1
ATOM 4300 C CA . VAL B 1 269 ? -20.71450 -6.04856 -3.54130 1.000 22.79347 260 VAL B CA 1
ATOM 4301 C C . VAL B 1 269 ? -22.11603 -5.55671 -3.20917 1.000 24.12254 260 VAL B C 1
ATOM 4302 O O . VAL B 1 269 ? -22.72578 -4.84533 -4.01831 1.000 28.83083 260 VAL B O 1
ATOM 4306 N N . PRO B 1 270 ? -22.66546 -5.90765 -2.05025 1.000 27.03443 261 PRO B N 1
ATOM 4307 C CA . PRO B 1 270 ? -23.99765 -5.40672 -1.68919 1.000 28.17164 261 PRO B CA 1
ATOM 4308 C C . PRO B 1 270 ? -23.99227 -3.89123 -1.55216 1.000 30.76194 261 PRO B C 1
ATOM 4309 O O . PRO B 1 270 ? -23.03627 -3.29778 -1.04848 1.000 31.48112 261 PRO B O 1
ATOM 4313 N N . GLY B 1 271 ? -25.07592 -3.27045 -2.01156 1.000 29.12514 262 GLY B N 1
ATOM 4314 C CA . GLY B 1 271 ? -25.23894 -1.83212 -1.94945 1.000 26.70898 262 GLY B CA 1
ATOM 4315 C C . GLY B 1 271 ? -24.41737 -1.04467 -2.94593 1.000 24.46013 262 GLY B C 1
ATOM 4316 O O . GLY B 1 271 ? -24.41060 0.18959 -2.88840 1.000 25.08703 262 GLY B O 1
ATOM 4317 N N . ALA B 1 272 ? -23.72206 -1.70957 -3.86258 1.000 21.53382 263 ALA B N 1
ATOM 4318 C CA . ALA B 1 272 ? -22.84404 -0.98902 -4.76900 1.000 17.69610 263 ALA B CA 1
ATOM 4319 C C . ALA B 1 272 ? -23.65387 -0.17705 -5.76645 1.000 19.56202 263 ALA B C 1
ATOM 4320 O O . ALA B 1 272 ? -24.75126 -0.55833 -6.17359 1.000 22.83740 263 ALA B O 1
ATOM 4322 N N . L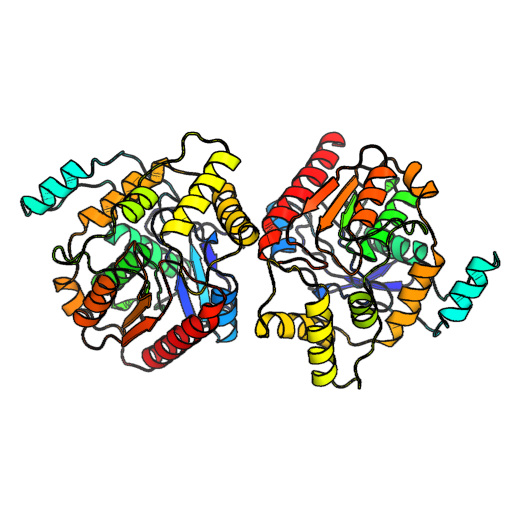YS B 1 273 ? -23.10796 0.97159 -6.13577 1.000 18.10730 264 LYS B N 1
ATOM 4323 C CA A LYS B 1 273 ? -23.65566 1.82039 -7.17946 0.500 18.42637 264 LYS B CA 1
ATOM 4324 C CA B LYS B 1 273 ? -23.67666 1.79066 -7.18779 0.500 18.97171 264 LYS B CA 1
ATOM 4325 C C . LYS B 1 273 ? -22.90182 1.54318 -8.47087 1.000 18.61043 264 LYS B C 1
ATOM 4326 O O . LYS B 1 273 ? -21.70511 1.26249 -8.45068 1.000 18.93073 264 LYS B O 1
ATOM 4337 N N . LEU B 1 274 ? -23.60965 1.61229 -9.59132 1.000 20.33731 265 LEU B N 1
ATOM 4338 C CA . LEU B 1 274 ? -23.02124 1.28495 -10.88136 1.000 17.33055 265 LEU B CA 1
ATOM 4339 C C . LEU B 1 274 ? -23.33740 2.39826 -11.86050 1.000 18.20842 265 LEU B C 1
ATOM 4340 O O . LEU B 1 274 ? -24.50476 2.77769 -12.01914 1.000 23.17843 265 LEU B O 1
ATOM 4345 N N . GLU B 1 275 ? -22.30138 2.91877 -12.51102 1.000 17.03802 266 GLU B N 1
ATOM 4346 C CA . GLU B 1 275 ? -22.43763 3.97726 -13.50414 1.000 15.53982 266 GLU B CA 1
ATOM 4347 C C . GLU B 1 275 ? -21.75860 3.50449 -14.78207 1.000 14.99192 266 GLU B C 1
ATOM 4348 O O . GLU B 1 275 ? -20.53432 3.34329 -14.81766 1.000 15.78644 266 GLU B O 1
ATOM 4354 N N . LEU B 1 276 ? -22.55155 3.28123 -15.82374 1.000 17.73049 267 LEU B N 1
ATOM 4355 C CA . LEU B 1 276 ? -22.05950 2.88018 -17.13402 1.000 16.55295 267 LEU B CA 1
ATOM 4356 C C . LEU B 1 276 ? -22.06939 4.09702 -18.05264 1.000 18.68496 267 LEU B C 1
ATOM 4357 O O . LEU B 1 276 ? -23.07635 4.80448 -18.13810 1.000 22.98908 267 LEU B O 1
ATOM 4362 N N . ILE B 1 277 ? -20.96167 4.33490 -18.75016 1.000 16.65283 268 ILE B N 1
ATOM 4363 C CA . ILE B 1 277 ? -20.76663 5.57246 -19.50064 1.000 16.65181 268 ILE B CA 1
ATOM 4364 C C . ILE B 1 277 ? -20.71221 5.27963 -20.99701 1.000 16.34878 268 ILE B C 1
ATOM 4365 O O . ILE B 1 277 ? -19.80355 4.58673 -21.46854 1.000 17.66988 268 ILE B O 1
ATOM 4370 N N . GLU B 1 278 ? -21.66209 5.84415 -21.74305 1.000 17.39842 269 GLU B N 1
ATOM 4371 C CA . GLU B 1 278 ? -21.69928 5.70245 -23.19419 1.000 21.63873 269 GLU B CA 1
ATOM 4372 C C . GLU B 1 278 ? -20.51828 6.41363 -23.84577 1.000 21.70653 269 GLU B C 1
ATOM 4373 O O . GLU B 1 278 ? -20.14477 7.52496 -23.45441 1.000 22.79423 269 GLU B O 1
ATOM 4379 N N . GLY B 1 279 ? -19.94592 5.77397 -24.86581 1.000 23.02874 270 GLY B N 1
ATOM 4380 C CA . GLY B 1 279 ? -18.83903 6.33025 -25.62357 1.000 20.81426 270 GLY B CA 1
ATOM 4381 C C . GLY B 1 279 ? -17.48642 6.23794 -24.95910 1.000 19.82213 270 GLY B C 1
ATOM 4382 O O . GLY B 1 279 ? -16.48426 6.66364 -25.56259 1.000 19.91357 270 GLY B O 1
ATOM 4383 N N . MET B 1 280 ? -17.41652 5.68372 -23.75184 1.000 17.38857 271 MET B N 1
ATOM 4384 C CA . MET B 1 280 ? -16.17476 5.61967 -23.00174 1.000 15.92572 271 MET B CA 1
ATOM 4385 C C . MET B 1 280 ? -15.53173 4.25453 -23.16822 1.000 15.94927 271 MET B C 1
ATOM 4386 O O . MET B 1 280 ? -16.20529 3.21926 -23.07554 1.000 16.84202 271 MET B O 1
ATOM 4391 N N . GLY B 1 281 ? -14.22099 4.26361 -23.38579 1.000 15.03060 272 GLY B N 1
ATOM 4392 C CA . GLY B 1 281 ? -13.45683 3.04300 -23.51411 1.000 17.21159 272 GLY B CA 1
ATOM 4393 C C . GLY B 1 281 ? -12.60635 2.83139 -22.28919 1.000 16.04835 272 GLY B C 1
ATOM 4394 O O . GLY B 1 281 ? -13.02476 3.14842 -21.17101 1.000 17.60317 272 GLY B O 1
ATOM 4395 N N . HIS B 1 282 ? -11.38828 2.33960 -22.50066 1.000 16.10057 273 HIS B N 1
ATOM 4396 C CA . HIS B 1 282 ? -10.47386 2.04687 -21.40742 1.000 14.99646 273 HIS B CA 1
ATOM 4397 C C . HIS B 1 282 ? -9.50290 3.21454 -21.22779 1.000 15.96645 273 HIS B C 1
ATOM 4398 O O . HIS B 1 282 ? -8.29673 3.10444 -21.43751 1.000 18.95407 273 HIS B O 1
ATOM 4405 N N . ASP B 1 283 ? -10.06011 4.35578 -20.82223 1.000 15.61096 274 ASP B N 1
ATOM 4406 C CA . ASP B 1 283 ? -9.28138 5.57446 -20.62786 1.000 17.06752 274 ASP B CA 1
ATOM 4407 C C . ASP B 1 283 ? -10.13600 6.57345 -19.86042 1.000 16.32566 274 ASP B C 1
ATOM 4408 O O . ASP B 1 283 ? -11.31293 6.32550 -19.58500 1.000 17.04808 274 ASP B O 1
ATOM 4413 N N . LEU B 1 284 ? -9.52686 7.70720 -19.50907 1.000 17.67157 275 LEU B N 1
ATOM 4414 C CA . LEU B 1 284 ? -10.19458 8.76818 -18.75288 1.000 16.52491 275 LEU B CA 1
ATOM 4415 C C . LEU B 1 284 ? -10.13829 10.06549 -19.54801 1.000 17.81250 275 LEU B C 1
ATOM 4416 O O . LEU B 1 284 ? -9.27763 10.92302 -19.29532 1.000 19.26941 275 LEU B O 1
ATOM 4421 N N . PRO B 1 285 ? -11.05724 10.26211 -20.48930 1.000 16.98563 276 PRO B N 1
ATOM 4422 C CA . PRO B 1 285 ? -10.98720 11.45969 -21.33646 1.000 16.01224 276 PRO B CA 1
ATOM 4423 C C . PRO B 1 285 ? -11.18763 12.71775 -20.50785 1.000 13.95000 276 PRO B C 1
ATOM 4424 O O . PRO B 1 285 ? -11.98936 12.74644 -19.57624 1.000 13.83020 276 PRO B O 1
ATOM 4428 N N . VAL B 1 286 ? -10.46245 13.77334 -20.87731 1.000 14.83425 277 VAL B N 1
ATOM 4429 C CA . VAL B 1 286 ? -10.59735 15.04116 -20.17124 1.000 14.87486 277 VAL B CA 1
ATOM 4430 C C . VAL B 1 286 ? -12.03928 15.52664 -20.22331 1.000 15.71970 277 VAL B C 1
ATOM 4431 O O . VAL B 1 286 ? -12.54198 16.10640 -19.25558 1.000 16.23616 277 VAL B O 1
ATOM 4435 N N . GLU B 1 287 ? -12.73487 15.26737 -21.34195 1.000 16.31014 278 GLU B N 1
ATOM 4436 C CA . GLU B 1 287 ? -14.11189 15.73263 -21.49674 1.000 16.48010 278 GLU B CA 1
ATOM 4437 C C . GLU B 1 287 ? -15.04964 15.08707 -20.48650 1.000 15.73192 278 GLU B C 1
ATOM 4438 O O . GLU B 1 287 ? -16.09959 15.65692 -20.17037 1.000 17.25251 278 GLU B O 1
ATOM 4444 N N . LEU B 1 288 ? -14.70319 13.90733 -19.97718 1.000 14.57609 279 LEU B N 1
ATOM 4445 C CA . LEU B 1 288 ? -15.51576 13.20778 -18.99592 1.000 14.04366 279 LEU B CA 1
ATOM 4446 C C . LEU B 1 288 ? -15.04884 13.44852 -17.57043 1.000 11.89863 279 LEU B C 1
ATOM 4447 O O . LEU B 1 288 ? -15.72031 13.00933 -16.63536 1.000 14.36616 279 LEU B O 1
ATOM 4452 N N . CYS B 1 289 ? -13.94162 14.16073 -17.37840 1.000 12.80376 280 CYS B N 1
ATOM 4453 C CA . CYS B 1 289 ? -13.47942 14.41168 -16.01749 1.000 13.56826 280 CYS B CA 1
ATOM 4454 C C . CYS B 1 289 ? -14.49025 15.14168 -15.13914 1.000 14.25768 280 CYS B C 1
ATOM 4455 O O . CYS B 1 289 ? -14.62695 14.75428 -13.96614 1.000 16.80806 280 CYS B O 1
ATOM 4458 N N . PRO B 1 290 ? -15.22974 16.15354 -15.60886 1.000 13.88133 281 PRO B N 1
ATOM 4459 C CA . PRO B 1 290 ? -16.24792 16.74179 -14.72219 1.000 14.23418 281 PRO B CA 1
ATOM 4460 C C . PRO B 1 290 ? -17.27312 15.71891 -14.26512 1.000 14.64325 281 PRO B C 1
ATOM 4461 O O . PRO B 1 290 ? -17.73210 15.76511 -13.11553 1.000 17.42927 281 PRO B O 1
ATOM 4465 N N . ARG B 1 291 ? -17.61445 14.76836 -15.13301 1.000 14.28595 282 ARG B N 1
ATOM 4466 C CA . ARG B 1 291 ? -18.57292 13.73845 -14.76166 1.000 14.97799 282 ARG B CA 1
ATOM 4467 C C . ARG B 1 291 ? -17.97306 12.76680 -13.75497 1.000 12.93872 282 ARG B C 1
ATOM 4468 O O . ARG B 1 291 ? -18.63406 12.38940 -12.78638 1.000 15.82235 282 ARG B O 1
ATOM 4476 N N . TYR B 1 292 ? -16.72335 12.33954 -13.97275 1.000 13.13240 283 TYR B N 1
ATOM 4477 C CA . TYR B 1 292 ? -16.06698 11.47217 -13.00028 1.000 12.23747 283 TYR B CA 1
ATOM 4478 C C . TYR B 1 292 ? -15.99407 12.15385 -11.64196 1.000 13.35632 283 TYR B C 1
ATOM 4479 O O . TYR B 1 292 ? -16.23797 11.52987 -10.60243 1.000 15.39708 283 TYR B O 1
ATOM 4488 N N . VAL B 1 293 ? -15.57708 13.42086 -11.63334 1.000 12.93166 284 VAL B N 1
ATOM 4489 C CA . VAL B 1 293 ? -15.48107 14.16723 -10.38519 1.000 14.35785 284 VAL B CA 1
ATOM 4490 C C . VAL B 1 293 ? -16.83256 14.21013 -9.68382 1.000 16.25590 284 VAL B C 1
ATOM 4491 O O . VAL B 1 293 ? -16.93286 13.93987 -8.48291 1.000 18.21414 284 VAL B O 1
ATOM 4495 N N . ASP B 1 294 ? -17.89667 14.53155 -10.42495 1.000 14.99206 285 ASP B N 1
ATOM 4496 C CA . ASP B 1 294 ? -19.21737 14.57485 -9.80122 1.000 18.84323 285 ASP B CA 1
ATOM 4497 C C . ASP B 1 294 ? -19.61638 13.21487 -9.23758 1.000 15.81165 285 ASP B C 1
ATOM 4498 O O . ASP B 1 294 ? -20.14202 13.13325 -8.12411 1.000 18.61512 285 ASP B O 1
ATOM 4503 N N . LEU B 1 295 ? -19.36362 12.13425 -9.98265 1.000 15.42117 286 LEU B N 1
ATOM 4504 C CA . LEU B 1 295 ? -19.75912 10.81144 -9.50475 1.000 14.67830 286 LEU B CA 1
ATOM 4505 C C . LEU B 1 295 ? -19.00285 10.44041 -8.24025 1.000 14.36984 286 LEU B C 1
ATOM 4506 O O . LEU B 1 295 ? -19.59220 9.97721 -7.26029 1.000 15.20066 286 LEU B O 1
ATOM 4511 N N . ILE B 1 296 ? -17.68124 10.62231 -8.26159 1.000 13.91879 287 ILE B N 1
ATOM 4512 C CA . ILE B 1 296 ? -16.84947 10.23039 -7.12721 1.000 13.60685 287 ILE B CA 1
ATOM 4513 C C . ILE B 1 296 ? -17.12234 11.12761 -5.92633 1.000 15.97169 287 ILE B C 1
ATOM 4514 O O . ILE B 1 296 ? -17.26469 10.65148 -4.79345 1.000 14.46531 287 ILE B O 1
ATOM 4519 N N . ALA B 1 297 ? -17.18554 12.44225 -6.15245 1.000 15.87654 288 ALA B N 1
ATOM 4520 C CA . ALA B 1 297 ? -17.43096 13.36210 -5.04520 1.000 16.86727 288 ALA B CA 1
ATOM 4521 C C . ALA B 1 297 ? -18.77789 13.08778 -4.39089 1.000 17.83695 288 ALA B C 1
ATOM 4522 O O . ALA B 1 297 ? -18.87278 13.00890 -3.15939 1.000 19.34617 288 ALA B O 1
ATOM 4524 N N . GLU B 1 298 ? -19.83936 12.97176 -5.20190 1.000 17.19920 289 GLU B N 1
ATOM 4525 C CA . GLU B 1 298 ? -21.16937 12.67532 -4.67377 1.000 23.40516 289 GLU B CA 1
ATOM 4526 C C . GLU B 1 298 ? -21.11829 11.45003 -3.77680 1.000 19.43159 289 GLU B C 1
ATOM 4527 O O . GLU B 1 298 ? -21.63947 11.45487 -2.65641 1.000 19.83361 289 GLU B O 1
ATOM 4533 N N . HIS B 1 299 ? -20.47999 10.38876 -4.27357 1.000 16.08322 290 HIS B N 1
ATOM 4534 C CA . HIS B 1 299 ? -20.41842 9.10988 -3.57495 1.000 17.39267 290 HIS B CA 1
ATOM 4535 C C . HIS B 1 299 ? -19.57276 9.22321 -2.31671 1.000 15.97882 290 HIS B C 1
ATOM 4536 O O . HIS B 1 299 ? -19.99678 8.81928 -1.22736 1.000 18.45026 290 HIS B O 1
ATOM 4543 N N . ALA B 1 300 ? -18.37605 9.79213 -2.45430 1.000 14.80740 291 ALA B N 1
ATOM 4544 C CA . ALA B 1 300 ? -17.45181 9.89236 -1.33223 1.000 16.34844 291 ALA B CA 1
ATOM 4545 C C . ALA B 1 300 ? -17.97966 10.84664 -0.26913 1.000 16.82088 291 ALA B C 1
ATOM 4546 O O . ALA B 1 300 ? -17.94868 10.53348 0.92457 1.000 16.54196 291 ALA B O 1
ATOM 4548 N N . LEU B 1 301 ? -18.45540 12.02403 -0.68477 1.000 14.87961 292 LEU B N 1
ATOM 4549 C CA . LEU B 1 301 ? -18.97512 12.98573 0.28434 1.000 16.39337 292 LEU B CA 1
ATOM 4550 C C . LEU B 1 301 ? -20.14858 12.41709 1.06630 1.000 15.59289 292 LEU B C 1
ATOM 4551 O O . LEU B 1 301 ? -20.25565 12.63963 2.27791 1.000 18.63136 292 LEU B O 1
ATOM 4556 N N . ALA B 1 302 ? -21.03401 11.67150 0.39642 1.000 16.52941 293 ALA B N 1
ATOM 4557 C CA . ALA B 1 302 ? -22.18289 11.09628 1.09538 1.000 20.48144 293 ALA B CA 1
ATOM 4558 C C . ALA B 1 302 ? -21.75334 10.03670 2.10272 1.000 18.63120 293 ALA B C 1
ATOM 4559 O O . ALA B 1 302 ? -22.29499 9.98338 3.22031 1.000 22.36644 293 ALA B O 1
ATOM 4561 N N . ALA B 1 303 ? -20.76630 9.20287 1.73536 1.000 19.08252 294 ALA B N 1
ATOM 4562 C CA . ALA B 1 303 ? -20.25855 8.20650 2.67088 1.000 20.33227 294 ALA B CA 1
ATOM 4563 C C . ALA B 1 303 ? -19.63560 8.88047 3.88284 1.000 22.19184 294 ALA B C 1
ATOM 4564 O O . ALA B 1 303 ? -19.81755 8.42925 5.01982 1.000 24.84663 294 ALA B O 1
ATOM 4566 N N . GLY B 1 304 ? -18.91113 9.97752 3.65793 1.000 21.05706 295 GLY B N 1
ATOM 4567 C CA . GLY B 1 304 ? -18.30644 10.69323 4.77070 1.000 24.39293 295 GLY B CA 1
ATOM 4568 C C . GLY B 1 304 ? -19.32414 11.38809 5.65696 1.000 29.54487 295 GLY B C 1
ATOM 4569 O O . GLY B 1 304 ? -19.15226 11.44790 6.87458 1.000 34.76606 295 GLY B O 1
ATOM 4570 N N . ARG B 1 305 ? -20.38362 11.94517 5.05838 1.000 30.53808 296 ARG B N 1
ATOM 4571 C CA . ARG B 1 305 ? -21.42797 12.58496 5.85633 1.000 36.10301 296 ARG B CA 1
ATOM 4572 C C . ARG B 1 305 ? -22.24510 11.56481 6.63092 1.000 41.45344 296 ARG B C 1
ATOM 4573 O O . ARG B 1 305 ? -22.70863 11.85697 7.73963 1.000 43.36036 296 ARG B O 1
ATOM 4581 N N . LYS B 1 306 ? -22.46672 10.38578 6.05387 1.000 43.00182 297 LYS B N 1
ATOM 4582 C CA . LYS B 1 306 ? -23.18514 9.32946 6.75185 1.000 46.85084 297 LYS B CA 1
ATOM 4583 C C . LYS B 1 306 ? -22.32905 8.65392 7.81265 1.000 51.42736 297 LYS B C 1
ATOM 4584 O O . LYS B 1 306 ? -22.80235 7.72122 8.46992 1.000 52.56889 297 LYS B O 1
ATOM 4590 N N . ALA B 1 307 ? -21.08644 9.10666 7.99171 1.000 53.97604 298 ALA B N 1
ATOM 4591 C CA . ALA B 1 307 ? -20.18247 8.57043 8.99292 1.000 55.05267 298 ALA B CA 1
ATOM 4592 C C . ALA B 1 307 ? -19.63833 9.62479 9.94586 1.000 57.48979 298 ALA B C 1
ATOM 4593 O O . ALA B 1 307 ? -18.96187 9.26310 10.91396 1.000 56.23144 298 ALA B O 1
ATOM 4595 N N . ALA B 1 308 ? -19.90808 10.90513 9.70623 1.000 59.44214 299 ALA B N 1
ATOM 4596 C CA . ALA B 1 308 ? -19.42515 11.96999 10.57733 1.000 60.75129 299 ALA B CA 1
ATOM 4597 C C . ALA B 1 308 ? -20.21029 11.99380 11.88371 1.000 64.76243 299 ALA B C 1
ATOM 4598 O O . ALA B 1 308 ? -19.64898 12.22871 12.95306 1.000 68.35340 299 ALA B O 1
#

Secondary structure (DSSP, 8-state):
--EEEEETTEEEEEEE-S-TTSEEEEEE--TT--GGGS-HHHHHHHHHTTEEEEEEPPTTSTTS--------HHHHHHHHHTTPPPP-SS-HHHHHHHHHHHHHHHT-SSEEEEEETHHHHHHHHHHHH-GGGEEEEEEES-----TTSPPPPHHHHHHHHPPPSSS-HHHHHHHHHHHHHHTS-TTSPPPHHHHHHHHHHHHHH---GGGHHHHHHHHHHT---HHHHTT--S-EEEEEETT-SSS-HHHHHHHHHHSTT-EEEEETT--SS--GGGHHHHHHHHHHHHHHHHTS--/--EEEEETTEEEEEEE---TTSEEEEEE--TT--GGGS-HHHHHHHHHTTEEEEEEPPTTSTTS--------HHHHHHHHHTT-----S--HHHHHHHHHHHHHHTT-SSEEEEEETHHHHHHHHHHHH-GGGEEEEEEES-----TTSPPPPHHHHHHHHPPPSSS-HHHHHHHHHHHHHHHS-TTSPPPHHHHHHHHHHHHHH---TTHHHHHHHHHHHH---HHHHTT--S-EEEEEETT-SSS-THHHHHHHHHSTT-EEEEETT--SS--GGGHHHHHHHHHHHHHHHHHTT-

Solvent-accessible surface area: 24963 Å² total; per-residue (Å²): 93,75,98,106,18,141,4,66,64,12,25,0,5,16,20,47,45,15,65,85,149,12,51,31,2,2,0,0,1,4,37,57,27,5,0,37,23,12,15,34,30,1,8,52,20,0,81,91,87,33,0,29,1,2,24,1,0,3,14,1,9,1,113,2,69,50,56,175,38,132,21,90,50,45,115,5,71,85,17,59,162,85,70,130,129,20,158,16,62,5,60,0,41,54,1,0,24,2,0,9,8,0,1,82,52,41,70,14,116,74,1,8,1,0,0,22,17,1,0,0,18,0,0,0,4,0,2,39,66,41,59,110,33,3,15,2,0,2,1,1,2,2,22,0,31,40,182,130,33,69,154,16,55,129,122,0,53,35,19,51,99,117,105,22,104,53,127,77,81,74,62,0,0,133,51,63,15,155,12,57,72,46,27,44,0,88,61,45,68,48,46,83,61,22,5,41,12,26,2,9,33,11,29,64,12,71,36,68,25,100,2,13,33,10,0,41,0,2,28,30,17,26,23,45,3,37,134,86,0,123,162,5,170,14,32,4,1,2,0,0,0,104,39,7,39,12,19,27,22,73,2,0,48,18,1,15,157,8,1,71,78,24,92,64,64,50,0,123,16,0,0,19,17,10,1,67,100,9,0,87,113,0,10,73,36,1,0,82,4,2,53,45,5,50,180,118,98,111,140,64,90,114,16,140,5,66,68,8,34,1,0,13,10,44,51,14,59,96,132,12,60,30,1,4,0,0,1,4,39,62,34,4,0,52,39,7,15,87,69,1,0,30,19,0,84,80,91,34,0,33,1,2,14,1,0,2,16,0,9,1,114,2,64,54,43,178,49,125,21,85,65,38,107,4,63,84,16,62,173,90,73,124,127,23,163,30,59,4,69,1,43,50,2,0,24,3,0,12,10,0,2,88,51,39,71,11,138,93,1,5,1,0,0,24,17,1,0,0,20,0,0,0,2,0,1,40,62,44,54,110,43,6,19,2,0,2,1,1,1,3,23,0,23,37,171,132,36,70,170,16,46,126,125,0,76,53,16,56,86,101,101,23,104,41,108,93,98,80,59,0,0,124,21,61,13,120,11,66,70,62,30,44,0,86,20,4,63,41,43,90,143,29,7,52,53,58,0,9,58,10,30,83,12,70,44,57,32,98,1,21,33,10,0,60,0,1,28,33,25,25,19,29,2,24,110,78,0,97,153,5,171,11,55,3,0,2,0,0,0,103,39,9,38,15,20,26,26,68,2,0,72,18,0,16,173,9,2,64,82,26,103,63,39,58,0,96,9,0,0,22,26,12,0,28,63,5,0,55,90,1,11,46,30,1,0,97,24,0,21,52,10,26,166,180,64,129